Protein AF-A0A3D2RXC9-F1 (afdb_monomer_lite)

Radius of gyration: 33.56 Å; chains: 1; bounding box: 71×86×95 Å

Sequence (511 aa):
MTKADLAIVQILFAAILTVISITIAVLMLQHAKRIRSIKVRLQAHWLWCGVFSISAYLFLSAVAYLYTEHLWFEHVGYANIFWGLLKGRWGLLIKFAAIALVFIGMNSFVGHRVCPIPAEFSRWTRSRTKHFYVFQAFLIFSISIVLAVPMMFFWDDFVRYDNGPEWTGTPETVFQKLLFVANEELAADLDKGGVTESLRREFEKNGVVLSQNVDLRAFGLNRKGIKWVINDGDNKKTYSIAKVNDSLSFYEPKDLSFFLFKFPVYQWVSLWLKVLMWVNLLVTGFLYNFYYRRDPQTMARVEHYLVVHGAILWLMLLAVSLWRSQISIWGMLYRSRVPLGIGHQIRRIVDGLGYIDNKLIDAYHIYMVCVVVAGIAILINLFWRKRVVWYLLIIVWGLSYLLLVQIYPLFVYLVQVRPNPLTAEKPFLTDHIRSTRSAFALDRIEERDQIRGAATLELINRNTEVKENIQLWDRRVLYEVLMDSQFITRFYQFHPYTDVDRYWVDGKYWQ

pLDDT: mean 83.8, std 11.24, range [42.88, 98.5]

Secondary structure (DSSP, 8-state):
--HHHHHHHHHHHHHHHHHHHHHHHHHHHHHHHHHT-HHHHHHHHHHHHHHHHHHHHHHHHHHHHHHHHHHHHHHTT-HHHHHHHHHHHHHHHHHHHHHHHHHHHHHHHHHHHHSPPPTTTHHHHHHHHHHHHHHHHHHHHHHHHHHHGGGGGGHHHHHHHHHPPPP-S----SEEEEEEEEETTHHHHHHTT---HHHHHHHHHTT----S-EEEEE----TT-EEEEEEETTTTEEEEEEEETTEEEEEEEEPHHIIIIIHHHHHHHHHHHHHHHHHHHHHHHHHHHHHHTT-HHHHHHHHHHHHHHHHHHHHHHHHHHHHHHHHHHHGGGT----GGGGGGTS--SS-S--HHHHHHHHHHHHHHHHHHHHHHHHHHHHHH--HHHHHHHHHHHHHHHIIIIIIHHHHHIIIIITTSHHHHHHHHHHHHHHHHHHHTTTTSS--------PPPHHHHHH-HHHHHT---S-HHHHHHHHHHHTSSS----PPSS-----EEETTEEE-

Structure (mmCIF, N/CA/C/O backbone):
data_AF-A0A3D2RXC9-F1
#
_entry.id   AF-A0A3D2RXC9-F1
#
loop_
_atom_site.group_PDB
_atom_site.id
_atom_site.type_symbol
_atom_site.label_atom_id
_atom_site.label_alt_id
_atom_site.label_comp_id
_atom_site.label_asym_id
_atom_site.label_entity_id
_atom_site.label_seq_id
_atom_site.pdbx_PDB_ins_code
_atom_site.Cartn_x
_atom_site.Cartn_y
_atom_site.Cartn_z
_atom_site.occupancy
_atom_site.B_iso_or_equiv
_atom_site.auth_seq_id
_atom_site.auth_comp_id
_atom_site.auth_asym_id
_atom_site.auth_atom_id
_atom_site.pdbx_PDB_model_num
ATOM 1 N N . MET A 1 1 ? -1.635 16.030 7.620 1.00 58.94 1 MET A N 1
ATOM 2 C CA . MET A 1 1 ? -0.292 16.399 7.135 1.00 58.94 1 MET A CA 1
ATOM 3 C C . MET A 1 1 ? 0.169 17.583 7.966 1.00 58.94 1 MET A C 1
ATOM 5 O O . MET A 1 1 ? -0.518 18.596 7.991 1.00 58.94 1 MET A O 1
ATOM 9 N N . THR A 1 2 ? 1.224 17.401 8.750 1.00 80.12 2 THR A N 1
ATOM 10 C CA . THR A 1 2 ? 1.781 18.425 9.648 1.00 80.12 2 THR A CA 1
ATOM 11 C C . THR A 1 2 ? 2.573 19.477 8.859 1.00 80.12 2 THR A C 1
ATOM 13 O O . THR A 1 2 ? 2.915 19.256 7.696 1.00 80.12 2 THR A O 1
ATOM 16 N N . LYS A 1 3 ? 2.901 20.622 9.473 1.00 83.00 3 LYS A N 1
ATOM 17 C CA . LYS A 1 3 ? 3.769 21.637 8.841 1.00 83.00 3 LYS A CA 1
ATOM 18 C C . LYS A 1 3 ? 5.167 21.081 8.516 1.00 83.00 3 LYS A C 1
ATOM 20 O O . LYS A 1 3 ? 5.703 21.377 7.452 1.00 83.00 3 LYS A O 1
ATOM 25 N N . ALA A 1 4 ? 5.702 20.191 9.355 1.00 83.12 4 ALA A N 1
ATOM 26 C CA . ALA A 1 4 ? 6.939 19.459 9.078 1.00 83.12 4 ALA A CA 1
ATOM 27 C C . ALA A 1 4 ? 6.824 18.534 7.855 1.00 83.12 4 ALA A C 1
ATOM 29 O O . ALA A 1 4 ? 7.744 18.473 7.041 1.00 83.12 4 ALA A O 1
ATOM 30 N N . ASP A 1 5 ? 5.685 17.858 7.671 1.00 83.94 5 ASP A N 1
ATOM 31 C CA . ASP A 1 5 ? 5.442 17.055 6.463 1.00 83.94 5 ASP A CA 1
ATOM 32 C C . ASP A 1 5 ? 5.414 17.935 5.209 1.00 83.94 5 ASP A C 1
ATOM 34 O O . ASP A 1 5 ? 5.955 17.550 4.175 1.00 83.94 5 ASP A O 1
ATOM 38 N N . LEU A 1 6 ? 4.822 19.130 5.302 1.00 86.38 6 LEU A N 1
ATOM 39 C CA . LEU A 1 6 ? 4.798 20.095 4.204 1.00 86.38 6 LEU A CA 1
ATOM 40 C C . LEU A 1 6 ? 6.204 20.582 3.842 1.00 86.38 6 LEU A C 1
ATOM 42 O O . LEU A 1 6 ? 6.534 20.612 2.659 1.00 86.38 6 LEU A O 1
ATOM 46 N N . ALA A 1 7 ? 7.046 20.885 4.832 1.00 89.06 7 ALA A N 1
ATOM 47 C CA . ALA A 1 7 ? 8.438 21.263 4.597 1.00 89.06 7 ALA A CA 1
ATOM 48 C C . ALA A 1 7 ? 9.232 20.133 3.913 1.00 89.06 7 ALA A C 1
ATOM 50 O O . ALA A 1 7 ? 9.956 20.371 2.948 1.00 89.06 7 ALA A O 1
ATOM 51 N N . ILE A 1 8 ? 9.043 18.877 4.333 1.00 88.00 8 ILE A N 1
ATOM 52 C CA . ILE A 1 8 ? 9.663 17.719 3.665 1.00 88.00 8 ILE A CA 1
ATOM 53 C C . ILE A 1 8 ? 9.176 17.595 2.213 1.00 88.00 8 ILE A C 1
ATOM 55 O O . ILE A 1 8 ? 9.989 17.395 1.310 1.00 88.00 8 ILE A O 1
ATOM 59 N N . VAL A 1 9 ? 7.870 17.750 1.959 1.00 87.06 9 VAL A N 1
ATOM 60 C CA . VAL A 1 9 ? 7.317 17.743 0.593 1.00 87.06 9 VAL A CA 1
ATOM 61 C C . VAL A 1 9 ? 7.906 18.867 -0.252 1.00 87.06 9 VAL A C 1
ATOM 63 O O . VAL A 1 9 ? 8.264 18.623 -1.401 1.00 87.06 9 VAL A O 1
ATOM 66 N N . GLN A 1 10 ? 8.047 20.073 0.297 1.00 89.44 10 GLN A N 1
ATOM 67 C CA . GLN A 1 10 ? 8.664 21.206 -0.394 1.00 89.44 10 GLN A CA 1
ATOM 68 C C . GLN A 1 10 ? 10.120 20.916 -0.771 1.00 89.44 10 GLN A C 1
ATOM 70 O O . GLN A 1 10 ? 10.503 21.172 -1.911 1.00 89.44 10 GLN A O 1
ATOM 75 N N . ILE A 1 11 ? 10.904 20.313 0.130 1.00 91.06 11 ILE A N 1
ATOM 76 C CA . ILE A 1 11 ? 12.289 19.898 -0.147 1.00 91.06 11 ILE A CA 1
ATOM 77 C C . ILE A 1 11 ? 12.337 18.869 -1.281 1.00 91.06 11 ILE A C 1
ATOM 79 O O . ILE A 1 11 ? 13.113 19.024 -2.225 1.00 91.06 11 ILE A O 1
ATOM 83 N N . LEU A 1 12 ? 11.499 17.831 -1.217 1.00 88.69 12 LEU A N 1
ATOM 84 C CA . LEU A 1 12 ? 11.440 16.795 -2.252 1.00 88.69 12 LEU A CA 1
ATOM 85 C C . LEU A 1 12 ? 11.004 17.371 -3.601 1.00 88.69 12 LEU A C 1
ATOM 87 O O . LEU A 1 12 ? 11.599 17.059 -4.631 1.00 88.69 12 LEU A O 1
ATOM 91 N N . PHE A 1 13 ? 9.985 18.227 -3.600 1.00 88.44 13 PHE A N 1
ATOM 92 C CA . PHE A 1 13 ? 9.480 18.867 -4.804 1.00 88.44 13 PHE A CA 1
ATOM 93 C C . PHE A 1 13 ? 10.528 19.794 -5.425 1.00 88.44 13 PHE A C 1
ATOM 95 O O . PHE A 1 13 ? 10.764 19.704 -6.626 1.00 88.44 13 PHE A O 1
ATOM 102 N N . ALA A 1 14 ? 11.220 20.607 -4.622 1.00 90.88 14 ALA A N 1
ATOM 103 C CA . ALA A 1 14 ? 12.340 21.430 -5.069 1.00 90.88 14 ALA A CA 1
ATOM 104 C C . ALA A 1 14 ? 13.458 20.572 -5.696 1.00 90.88 14 ALA A C 1
ATOM 106 O O . ALA A 1 14 ? 13.913 20.832 -6.813 1.00 90.88 14 ALA A O 1
ATOM 107 N N . ALA A 1 15 ? 13.852 19.478 -5.036 1.00 87.25 15 ALA A N 1
ATOM 108 C CA . ALA A 1 15 ? 14.862 18.565 -5.567 1.00 87.25 15 ALA A CA 1
ATOM 109 C C . ALA A 1 15 ? 14.444 17.962 -6.922 1.00 87.25 15 ALA A C 1
ATOM 111 O O . ALA A 1 15 ? 15.214 18.000 -7.884 1.00 87.25 15 ALA A O 1
ATOM 112 N N . ILE A 1 16 ? 13.207 17.463 -7.033 1.00 85.62 16 ILE A N 1
ATOM 113 C CA . ILE A 1 16 ? 12.661 16.903 -8.280 1.00 85.62 16 ILE A CA 1
ATOM 114 C C . ILE A 1 16 ? 12.605 17.969 -9.379 1.00 85.62 16 ILE A C 1
ATOM 116 O O . ILE A 1 16 ? 13.054 17.724 -10.500 1.00 85.62 16 ILE A O 1
ATOM 120 N N . LEU A 1 17 ? 12.095 19.159 -9.060 1.00 87.38 17 LEU A N 1
ATOM 121 C CA . LEU A 1 17 ? 11.977 20.281 -9.987 1.00 87.38 17 LEU A CA 1
ATOM 122 C C . LEU A 1 17 ? 13.353 20.696 -10.530 1.00 87.38 17 LEU A C 1
ATOM 124 O O . LEU A 1 17 ? 13.509 20.897 -11.734 1.00 87.38 17 LEU A O 1
ATOM 128 N N . THR A 1 18 ? 14.369 20.743 -9.665 1.00 87.19 18 THR A N 1
ATOM 129 C CA . THR A 1 18 ? 15.759 21.034 -10.047 1.00 87.19 18 THR A CA 1
ATOM 130 C C . THR A 1 18 ? 16.314 19.971 -10.990 1.00 87.19 18 THR A C 1
ATOM 132 O O . THR A 1 18 ? 16.868 20.304 -12.038 1.00 87.19 18 THR A O 1
ATOM 135 N N . VAL A 1 19 ? 16.132 18.687 -10.667 1.00 84.12 19 VAL A N 1
ATOM 136 C CA . VAL A 1 19 ? 16.615 17.570 -11.493 1.00 84.12 19 VAL A CA 1
ATOM 137 C C . VAL A 1 19 ? 15.949 17.568 -12.875 1.00 84.12 19 VAL A C 1
ATOM 139 O O . VAL A 1 19 ? 16.632 17.431 -13.895 1.00 84.12 19 VAL A O 1
ATOM 142 N N . ILE A 1 20 ? 14.630 17.773 -12.934 1.00 83.38 20 ILE A N 1
ATOM 143 C CA . ILE A 1 20 ? 13.881 17.874 -14.195 1.00 83.38 20 ILE A CA 1
ATOM 144 C C . ILE A 1 20 ? 14.356 19.088 -14.999 1.00 83.38 20 ILE A C 1
ATOM 146 O O . ILE A 1 20 ? 14.642 18.955 -16.189 1.00 83.38 20 ILE A O 1
ATOM 150 N N . SER A 1 21 ? 14.502 20.247 -14.352 1.00 85.69 21 SER A N 1
ATOM 151 C CA . SER A 1 21 ? 14.974 21.483 -14.982 1.00 85.69 21 SER A CA 1
ATOM 152 C C . SER A 1 21 ? 16.353 21.317 -15.612 1.00 85.69 21 SER A C 1
ATOM 154 O O . SER A 1 21 ? 16.534 21.634 -16.786 1.00 85.69 21 SER A O 1
ATOM 156 N N . ILE A 1 22 ? 17.311 20.742 -14.876 1.00 84.19 22 ILE A N 1
ATOM 157 C CA . ILE A 1 22 ? 18.658 20.453 -15.387 1.00 84.19 22 ILE A CA 1
ATOM 158 C C . ILE A 1 22 ? 18.573 19.524 -16.599 1.00 84.19 22 ILE A C 1
ATOM 160 O O . ILE A 1 22 ? 19.211 19.776 -17.621 1.00 84.19 22 ILE A O 1
ATOM 164 N N . THR A 1 23 ? 17.756 18.474 -16.520 1.00 82.12 23 THR A N 1
ATOM 165 C CA . THR A 1 23 ? 17.608 17.502 -17.610 1.00 82.12 23 THR A CA 1
ATOM 166 C C . THR A 1 23 ? 17.049 18.161 -18.875 1.00 82.12 23 THR A C 1
ATOM 168 O O . THR A 1 23 ? 17.615 18.001 -19.958 1.00 82.12 23 THR A O 1
ATOM 171 N N . ILE A 1 24 ? 15.980 18.953 -18.747 1.00 83.94 24 ILE A N 1
ATOM 172 C CA . ILE A 1 24 ? 15.371 19.692 -19.862 1.00 83.94 24 ILE A CA 1
ATOM 173 C C . ILE A 1 24 ? 16.356 20.716 -20.428 1.00 83.94 24 ILE A C 1
ATOM 175 O O . ILE A 1 24 ? 16.539 20.770 -21.644 1.00 83.94 24 ILE A O 1
ATOM 179 N N . ALA A 1 25 ? 17.038 21.481 -19.575 1.00 84.00 25 ALA A N 1
ATOM 180 C CA . ALA A 1 25 ? 18.020 22.472 -19.996 1.00 84.00 25 ALA A CA 1
ATOM 181 C C . ALA A 1 25 ? 19.163 21.824 -20.790 1.00 84.00 25 ALA A C 1
ATOM 183 O O . ALA A 1 25 ? 19.514 22.304 -21.868 1.00 84.00 25 ALA A O 1
ATOM 184 N N . VAL A 1 26 ? 19.691 20.685 -20.331 1.00 84.75 26 VAL A N 1
ATOM 185 C CA . VAL A 1 26 ? 20.716 19.919 -21.058 1.00 84.75 26 VAL A CA 1
ATOM 186 C C . VAL A 1 26 ? 20.199 19.464 -22.424 1.00 84.75 26 VAL A C 1
ATOM 188 O O . VAL A 1 26 ? 20.896 19.643 -23.427 1.00 84.75 26 VAL A O 1
ATOM 191 N N . LEU A 1 27 ? 18.979 18.925 -22.503 1.00 82.25 27 LEU A N 1
ATOM 192 C CA . LEU A 1 27 ? 18.373 18.501 -23.771 1.00 82.25 27 LEU A CA 1
ATOM 193 C C . LEU A 1 27 ? 18.159 19.682 -24.731 1.00 82.25 27 LEU A C 1
ATOM 195 O O . LEU A 1 27 ? 18.501 19.584 -25.912 1.00 82.25 27 LEU A O 1
ATOM 199 N N . MET A 1 28 ? 17.667 20.819 -24.232 1.00 84.19 28 MET A N 1
ATOM 200 C CA . MET A 1 28 ? 17.497 22.044 -25.017 1.00 84.19 28 MET A CA 1
ATOM 201 C C . MET A 1 28 ? 18.839 22.596 -25.502 1.00 84.19 28 MET A C 1
ATOM 203 O O . MET A 1 28 ? 18.950 22.993 -26.659 1.00 84.19 28 MET A O 1
ATOM 207 N N . LEU A 1 29 ? 19.887 22.567 -24.674 1.00 85.94 29 LEU A N 1
ATOM 208 C CA . LEU A 1 29 ? 21.233 22.999 -25.061 1.00 85.94 29 LEU A CA 1
ATOM 209 C C . LEU A 1 29 ? 21.849 22.078 -26.119 1.00 85.94 29 LEU A C 1
ATOM 211 O O . LEU A 1 29 ? 22.492 22.558 -27.058 1.00 85.94 29 LEU A O 1
ATOM 215 N N . GLN A 1 30 ? 21.632 20.764 -26.012 1.00 83.81 30 GLN A N 1
ATOM 216 C CA . GLN A 1 30 ? 22.032 19.801 -27.041 1.00 83.81 30 GLN A CA 1
ATOM 217 C C . GLN A 1 30 ? 21.275 20.029 -28.354 1.00 83.81 30 GLN A C 1
ATOM 219 O O . GLN A 1 30 ? 21.880 19.979 -29.428 1.00 83.81 30 GLN A O 1
ATOM 224 N N . HIS A 1 31 ? 19.971 20.304 -28.288 1.00 80.88 31 HIS A N 1
ATOM 225 C CA . HIS A 1 31 ? 19.164 20.631 -29.461 1.00 80.88 31 HIS A CA 1
ATOM 226 C C . HIS A 1 31 ? 19.626 21.943 -30.103 1.00 80.88 31 HIS A C 1
ATOM 228 O O . HIS A 1 31 ? 19.906 21.969 -31.298 1.00 80.88 31 HIS A O 1
ATOM 234 N N . ALA A 1 32 ? 19.837 22.991 -29.305 1.00 85.62 32 ALA A N 1
ATOM 235 C CA . ALA A 1 32 ? 20.303 24.297 -29.758 1.00 85.62 32 ALA A CA 1
ATOM 236 C C . ALA A 1 32 ? 21.688 24.243 -30.420 1.00 85.62 32 ALA A C 1
ATOM 238 O O . ALA A 1 32 ? 21.927 24.942 -31.403 1.00 85.62 32 ALA A O 1
ATOM 239 N N . LYS A 1 33 ? 22.595 23.385 -29.924 1.00 86.31 33 LYS A N 1
ATOM 240 C CA . LYS A 1 33 ? 23.873 23.083 -30.596 1.00 86.31 33 LYS A CA 1
ATOM 241 C C . LYS A 1 33 ? 23.656 22.458 -31.978 1.00 86.31 33 LYS A C 1
ATOM 243 O O . LYS A 1 33 ? 24.370 22.819 -32.907 1.00 86.31 33 LYS A O 1
ATOM 248 N N . ARG A 1 34 ? 22.668 21.567 -32.117 1.00 83.88 34 ARG A N 1
ATOM 249 C CA . ARG A 1 34 ? 22.321 20.893 -33.380 1.00 83.88 34 ARG A CA 1
ATOM 250 C C . ARG A 1 34 ? 21.755 21.856 -34.427 1.00 83.88 34 ARG A C 1
ATOM 252 O O . ARG A 1 34 ? 22.189 21.814 -35.568 1.00 83.88 34 ARG A O 1
ATOM 259 N N . ILE A 1 35 ? 20.839 22.740 -34.028 1.00 89.06 35 ILE A N 1
ATOM 260 C CA . ILE A 1 35 ? 20.186 23.714 -34.926 1.00 89.06 35 ILE A CA 1
ATOM 261 C C . ILE A 1 35 ? 20.924 25.063 -35.027 1.00 89.06 35 ILE A C 1
ATOM 263 O O . ILE A 1 35 ? 20.441 25.972 -35.690 1.00 89.06 35 ILE A O 1
ATOM 267 N N . ARG A 1 36 ? 22.064 25.223 -34.333 1.00 86.88 36 ARG A N 1
ATOM 268 C CA . ARG A 1 36 ? 22.853 26.472 -34.231 1.00 86.88 36 ARG A CA 1
ATOM 269 C C . ARG A 1 36 ? 22.026 27.721 -33.865 1.00 86.88 36 ARG A C 1
ATOM 271 O O . ARG A 1 36 ? 22.360 28.831 -34.261 1.00 86.88 36 ARG A O 1
ATOM 278 N N . SER A 1 37 ? 20.966 27.560 -33.070 1.00 89.75 37 SER A N 1
ATOM 279 C CA . SER A 1 37 ? 20.074 28.662 -32.682 1.00 89.75 37 SER A CA 1
ATOM 280 C C . SER A 1 37 ? 20.485 29.282 -31.347 1.00 89.75 37 SER A C 1
ATOM 282 O O . SER A 1 37 ? 20.445 28.625 -30.303 1.00 89.75 37 SER A O 1
ATOM 284 N N . ILE A 1 38 ? 20.832 30.572 -31.363 1.00 88.69 38 ILE A N 1
ATOM 285 C CA . ILE A 1 38 ? 21.142 31.332 -30.143 1.00 88.69 38 ILE A CA 1
ATOM 286 C C . ILE A 1 38 ? 19.895 31.575 -29.281 1.00 88.69 38 ILE A C 1
ATOM 288 O O . ILE A 1 38 ? 19.976 31.521 -28.056 1.00 88.69 38 ILE A O 1
ATOM 292 N N . LYS A 1 39 ? 18.721 31.740 -29.911 1.00 90.38 39 LYS A N 1
ATOM 293 C CA . LYS A 1 39 ? 17.439 31.943 -29.218 1.00 90.38 39 LYS A CA 1
ATOM 294 C C . LYS A 1 39 ? 17.103 30.759 -28.311 1.00 90.38 39 LYS A C 1
ATOM 296 O O . LYS A 1 39 ? 16.780 30.961 -27.147 1.00 90.38 39 LYS A O 1
ATOM 301 N N . VAL A 1 40 ? 17.266 29.527 -28.805 1.00 86.44 40 VAL A N 1
ATOM 302 C CA . VAL A 1 40 ? 16.982 28.310 -28.019 1.00 86.44 40 VAL A CA 1
ATOM 303 C C . VAL A 1 40 ? 17.999 28.116 -26.891 1.00 86.44 40 VAL A C 1
ATOM 305 O O . VAL A 1 40 ? 17.632 27.670 -25.806 1.00 86.44 40 VAL A O 1
ATOM 308 N N . ARG A 1 41 ? 19.269 28.507 -27.092 1.00 87.12 41 ARG A N 1
ATOM 309 C CA . ARG A 1 41 ? 20.257 28.522 -25.999 1.00 87.12 41 ARG A CA 1
ATOM 310 C C . ARG A 1 41 ? 19.852 29.483 -24.888 1.00 87.12 41 ARG A C 1
ATOM 312 O O . ARG A 1 41 ? 19.922 29.098 -23.726 1.00 87.12 41 ARG A O 1
ATOM 319 N N . LEU A 1 42 ? 19.437 30.701 -25.235 1.00 90.19 42 LEU A N 1
ATOM 320 C CA . LEU A 1 42 ? 18.983 31.685 -24.253 1.00 90.19 42 LEU A CA 1
ATOM 321 C C . LEU A 1 42 ? 17.726 31.189 -23.531 1.00 90.19 42 LEU A C 1
ATOM 323 O O . LEU A 1 42 ? 17.717 31.173 -22.306 1.00 90.19 42 LEU A O 1
ATOM 327 N N . GLN A 1 43 ? 16.721 30.685 -24.256 1.00 89.12 43 GLN A N 1
ATOM 328 C CA . GLN A 1 43 ? 15.512 30.095 -23.661 1.00 89.12 43 GLN A CA 1
ATOM 329 C C . GLN A 1 43 ? 15.832 28.983 -22.653 1.00 89.12 43 GLN A C 1
ATOM 331 O O . GLN A 1 43 ? 15.230 28.947 -21.585 1.00 89.12 43 GLN A O 1
ATOM 336 N N . ALA A 1 44 ? 16.804 28.113 -22.953 1.00 88.00 44 ALA A N 1
ATOM 337 C CA . ALA A 1 44 ? 17.227 27.058 -22.035 1.00 88.00 44 ALA A CA 1
ATOM 338 C C . ALA A 1 44 ? 17.818 27.613 -20.726 1.00 88.00 44 ALA A C 1
ATOM 340 O O . ALA A 1 44 ? 17.492 27.108 -19.655 1.00 88.00 44 ALA A O 1
ATOM 341 N N . HIS A 1 45 ? 18.650 28.660 -20.797 1.00 89.06 45 HIS A N 1
ATOM 342 C CA . HIS A 1 45 ? 19.224 29.293 -19.604 1.00 89.06 45 HIS A CA 1
ATOM 343 C C . HIS A 1 45 ? 18.162 30.042 -18.795 1.00 89.06 45 HIS A C 1
ATOM 345 O O . HIS A 1 45 ? 18.133 29.903 -17.580 1.00 89.06 45 HIS A O 1
ATOM 351 N N . TRP A 1 46 ? 17.260 30.784 -19.446 1.00 90.44 46 TRP A N 1
ATOM 352 C CA . TRP A 1 46 ? 16.166 31.486 -18.764 1.00 90.44 46 TRP A CA 1
ATOM 353 C C . TRP A 1 46 ? 15.213 30.522 -18.056 1.00 90.44 46 TRP A C 1
ATOM 355 O O . TRP A 1 46 ? 14.869 30.748 -16.898 1.00 90.44 46 TRP A O 1
ATOM 365 N N . LEU A 1 47 ? 14.831 29.425 -18.719 1.00 87.88 47 LEU A N 1
ATOM 366 C CA . LEU A 1 47 ? 14.008 28.379 -18.114 1.00 87.88 47 LEU A CA 1
ATOM 367 C C . LEU A 1 47 ? 14.727 27.740 -16.922 1.00 87.88 47 LEU A C 1
ATOM 369 O O . LEU A 1 47 ? 14.130 27.595 -15.859 1.00 87.88 47 LEU A O 1
ATOM 373 N N . TRP A 1 48 ? 16.014 27.416 -17.072 1.00 88.00 48 TRP A N 1
ATOM 374 C CA . TRP A 1 48 ? 16.804 26.845 -15.985 1.00 88.00 48 TRP A CA 1
ATOM 375 C C . TRP A 1 48 ? 16.924 27.799 -14.793 1.00 88.00 48 TRP A C 1
ATOM 377 O O . TRP A 1 48 ? 16.598 27.398 -13.680 1.00 88.00 48 TRP A O 1
ATOM 387 N N . CYS A 1 49 ? 17.302 29.061 -15.019 1.00 90.25 49 CYS A N 1
ATOM 388 C CA . CYS A 1 49 ? 17.406 30.077 -13.971 1.00 90.25 49 CYS A CA 1
ATOM 389 C C . CYS A 1 49 ? 16.062 30.315 -13.274 1.00 90.25 49 CYS A C 1
ATOM 391 O O . CYS A 1 49 ? 16.014 30.345 -12.049 1.00 90.25 49 CYS A O 1
ATOM 393 N N . GLY A 1 50 ? 14.961 30.441 -14.024 1.00 91.25 50 GLY A N 1
ATOM 394 C CA . GLY A 1 50 ? 13.633 30.659 -13.447 1.00 91.25 50 GLY A CA 1
ATOM 395 C C . GLY A 1 50 ? 13.183 29.495 -12.564 1.00 91.25 50 GLY A C 1
ATOM 396 O O . GLY A 1 50 ? 12.785 29.693 -11.416 1.00 91.25 50 GLY A O 1
ATOM 397 N N . VAL A 1 51 ? 13.307 28.264 -13.066 1.00 90.69 51 VAL A N 1
ATOM 398 C CA . VAL A 1 51 ? 12.930 27.063 -12.310 1.00 90.69 51 VAL A CA 1
ATOM 399 C C . VAL A 1 51 ? 13.867 26.831 -11.120 1.00 90.69 51 VAL A C 1
ATOM 401 O O . VAL A 1 51 ? 13.408 26.425 -10.053 1.00 90.69 51 VAL A O 1
ATOM 404 N N . PHE A 1 52 ? 15.159 27.130 -11.266 1.00 90.75 52 PHE A N 1
ATOM 405 C CA . PHE A 1 52 ? 16.122 27.069 -10.170 1.00 90.75 52 PHE A CA 1
ATOM 406 C C . PHE A 1 52 ? 15.776 28.065 -9.061 1.00 90.75 52 PHE A C 1
ATOM 408 O O . PHE A 1 52 ? 15.751 27.670 -7.902 1.00 90.75 52 PHE A O 1
ATOM 415 N N . SER A 1 53 ? 15.428 29.311 -9.394 1.00 91.25 53 SER A N 1
ATOM 416 C CA . SER A 1 53 ? 15.013 30.313 -8.403 1.00 91.25 53 SER A CA 1
ATOM 417 C C . SER A 1 53 ? 13.761 29.884 -7.635 1.00 91.25 53 SER A C 1
ATOM 419 O O . SER A 1 53 ? 13.731 29.983 -6.410 1.00 91.25 53 SER A O 1
ATOM 421 N N . ILE A 1 54 ? 12.752 29.341 -8.329 1.00 93.00 54 ILE A N 1
ATOM 422 C CA . ILE A 1 54 ? 11.544 28.793 -7.687 1.00 93.00 54 ILE A CA 1
ATOM 423 C C . ILE A 1 54 ? 11.916 27.634 -6.758 1.00 93.00 54 ILE A C 1
ATOM 425 O O . ILE A 1 54 ? 11.482 27.585 -5.609 1.00 93.00 54 ILE A O 1
ATOM 429 N N . SER A 1 55 ? 12.752 26.713 -7.237 1.00 92.00 55 SER A N 1
ATOM 430 C CA . SER A 1 55 ? 13.211 25.580 -6.441 1.00 92.00 55 SER A CA 1
ATOM 431 C C . SER A 1 55 ? 13.999 26.016 -5.204 1.00 92.00 55 SER A C 1
ATOM 433 O O . SER A 1 55 ? 13.782 25.488 -4.116 1.00 92.00 55 SER A O 1
ATOM 435 N N . ALA A 1 56 ? 14.900 26.986 -5.353 1.00 92.81 56 ALA A N 1
ATOM 436 C CA . ALA A 1 56 ? 15.704 27.522 -4.265 1.00 92.81 56 ALA A CA 1
ATOM 437 C C . ALA A 1 56 ? 14.819 28.192 -3.209 1.00 92.81 56 ALA A C 1
ATOM 439 O O . ALA A 1 56 ? 15.009 27.948 -2.023 1.00 92.81 56 ALA A O 1
ATOM 440 N N . TYR A 1 57 ? 13.807 28.961 -3.624 1.00 94.44 57 TYR A N 1
ATOM 441 C CA . TYR A 1 57 ? 12.836 29.563 -2.710 1.00 94.44 57 TYR A CA 1
ATOM 442 C C . TYR A 1 57 ? 12.063 28.507 -1.903 1.00 94.44 57 TYR A C 1
ATOM 444 O O . TYR A 1 57 ? 11.963 28.602 -0.676 1.00 94.44 57 TYR A O 1
ATOM 452 N N . LEU A 1 58 ? 11.563 27.462 -2.569 1.00 93.25 58 LEU A N 1
ATOM 453 C CA . LEU A 1 58 ? 10.846 26.362 -1.911 1.00 93.25 58 LEU A CA 1
ATOM 454 C C . LEU A 1 58 ? 11.746 25.573 -0.951 1.00 93.25 58 LEU A C 1
ATOM 456 O O . LEU A 1 58 ? 11.316 25.201 0.136 1.00 93.25 58 LEU A O 1
ATOM 460 N N . PHE A 1 59 ? 13.004 25.343 -1.326 1.00 93.75 59 PHE A N 1
ATOM 461 C CA . PHE A 1 59 ? 13.964 24.648 -0.476 1.00 93.75 59 PHE A CA 1
ATOM 462 C C . PHE A 1 59 ? 14.361 25.484 0.747 1.00 93.75 59 PHE A C 1
ATOM 464 O O . PHE A 1 59 ? 14.301 24.994 1.871 1.00 93.75 59 PHE A O 1
ATOM 471 N N . LEU A 1 60 ? 14.733 26.752 0.545 1.00 94.38 60 LEU A N 1
ATOM 472 C CA . LEU A 1 60 ? 15.177 27.643 1.620 1.00 94.38 60 LEU A CA 1
ATOM 473 C C . LEU A 1 60 ? 14.067 27.898 2.642 1.00 94.38 60 LEU A C 1
ATOM 475 O O . LEU A 1 60 ? 14.334 27.864 3.839 1.00 94.38 60 LEU A O 1
ATOM 479 N N . SER A 1 61 ? 12.827 28.098 2.188 1.00 93.56 61 SER A N 1
ATOM 480 C CA . SER A 1 61 ? 11.677 28.269 3.087 1.00 93.56 61 SER A CA 1
ATOM 481 C C . SER A 1 61 ? 11.429 27.031 3.954 1.00 93.56 61 SER A C 1
ATOM 483 O O . SER A 1 61 ? 11.241 27.153 5.165 1.00 93.56 61 SER A O 1
ATOM 485 N N . ALA A 1 62 ? 11.512 25.836 3.369 1.00 93.81 62 ALA A N 1
ATOM 486 C CA . ALA A 1 62 ? 11.364 24.586 4.103 1.00 93.81 62 ALA A CA 1
ATOM 487 C C . ALA A 1 62 ? 12.509 24.335 5.098 1.00 93.81 62 ALA A C 1
ATOM 489 O O . ALA A 1 62 ? 12.264 23.910 6.228 1.00 93.81 62 ALA A O 1
ATOM 490 N N . VAL A 1 63 ? 13.756 24.617 4.706 1.00 93.62 63 VAL A N 1
ATOM 491 C CA . VAL A 1 63 ? 14.927 24.479 5.586 1.00 93.62 63 VAL A CA 1
ATOM 492 C C . VAL A 1 63 ? 14.865 25.474 6.739 1.00 93.62 63 VAL A C 1
ATOM 494 O O . VAL A 1 63 ? 15.114 25.082 7.875 1.00 93.62 63 VAL A O 1
ATOM 497 N N . ALA A 1 64 ? 14.482 26.726 6.478 1.00 94.75 64 ALA A N 1
ATOM 498 C CA . ALA A 1 64 ? 14.290 27.726 7.523 1.00 94.75 64 ALA A CA 1
ATOM 499 C C . ALA A 1 64 ? 13.246 27.259 8.547 1.00 94.75 64 ALA A C 1
ATOM 501 O O . ALA A 1 64 ? 13.508 27.310 9.745 1.00 94.75 64 ALA A O 1
ATOM 502 N N . TYR A 1 65 ? 12.114 26.714 8.085 1.00 94.38 65 TYR A N 1
ATOM 503 C CA . TYR A 1 65 ? 11.099 26.142 8.970 1.00 94.38 65 TYR A CA 1
ATOM 504 C C . TYR A 1 65 ? 11.650 24.982 9.821 1.00 94.38 65 TYR A C 1
ATOM 506 O O . TYR A 1 65 ? 11.523 24.997 11.045 1.00 94.38 65 TYR A O 1
ATOM 514 N N . LEU A 1 66 ? 12.316 23.998 9.207 1.00 93.88 66 LEU A N 1
ATOM 515 C CA . LEU A 1 66 ? 12.891 22.866 9.948 1.00 93.88 66 LEU A CA 1
ATOM 516 C C . LEU A 1 66 ? 13.976 23.302 10.940 1.00 93.88 66 LEU A C 1
ATOM 518 O O . LEU A 1 66 ? 14.103 22.704 12.004 1.00 93.88 66 LEU A O 1
ATOM 522 N N . TYR A 1 67 ? 14.734 24.348 10.614 1.00 94.69 67 TYR A N 1
ATOM 523 C CA . TYR A 1 67 ? 15.719 24.929 11.517 1.00 94.69 67 TYR A CA 1
ATOM 524 C C . TYR A 1 67 ? 15.056 25.622 12.714 1.00 94.69 67 TYR A C 1
ATOM 526 O O . TYR A 1 67 ? 15.480 25.418 13.849 1.00 94.69 67 TYR A O 1
ATOM 534 N N . THR A 1 68 ? 13.971 26.374 12.495 1.00 95.12 68 THR A N 1
ATOM 535 C CA . THR A 1 68 ? 13.209 26.976 13.602 1.00 95.12 68 THR A CA 1
ATOM 536 C C . THR A 1 68 ? 12.587 25.925 14.521 1.00 95.12 68 THR A C 1
ATOM 538 O O . THR A 1 68 ? 12.634 26.079 15.738 1.00 95.12 68 THR A O 1
ATOM 541 N N . GLU A 1 69 ? 12.076 24.823 13.962 1.00 94.31 69 GLU A N 1
ATOM 542 C CA . GLU A 1 69 ? 11.584 23.689 14.753 1.00 94.31 69 GLU A CA 1
ATOM 543 C C . GLU A 1 69 ? 12.723 23.037 15.544 1.00 94.31 69 GLU A C 1
ATOM 545 O O . GLU A 1 69 ? 12.571 22.771 16.733 1.00 94.31 69 GLU A O 1
ATOM 550 N N . HIS A 1 70 ? 13.890 22.834 14.926 1.00 94.81 70 HIS A N 1
ATOM 551 C CA . HIS A 1 70 ? 15.051 22.281 15.618 1.00 94.81 70 HIS A CA 1
ATOM 552 C C . HIS A 1 70 ? 15.444 23.110 16.850 1.00 94.81 70 HIS A C 1
ATOM 554 O O . HIS A 1 70 ? 15.607 22.519 17.918 1.00 94.81 70 HIS A O 1
ATOM 560 N N . LEU A 1 71 ? 15.541 24.439 16.720 1.00 96.00 71 LEU A N 1
ATOM 561 C CA . LEU A 1 71 ? 15.866 25.342 17.833 1.00 96.00 71 LEU A CA 1
ATOM 562 C C . LEU A 1 71 ? 14.833 25.254 18.964 1.00 96.00 71 LEU A C 1
ATOM 564 O O . LEU A 1 71 ? 15.193 25.250 20.140 1.00 96.00 71 LEU A O 1
ATOM 568 N N . TRP A 1 72 ? 13.547 25.143 18.620 1.00 95.31 72 TRP A N 1
ATOM 569 C CA . TRP A 1 72 ? 12.492 24.958 19.615 1.00 95.31 72 TRP A CA 1
ATOM 570 C C . TRP A 1 72 ? 12.642 23.620 20.355 1.00 95.31 72 TRP A C 1
ATOM 572 O O . TRP A 1 72 ? 12.632 23.590 21.584 1.00 95.31 72 TRP A O 1
ATOM 582 N N . PHE A 1 73 ? 12.856 22.516 19.631 1.00 95.50 73 PHE A N 1
ATOM 583 C CA . PHE A 1 73 ? 13.070 21.196 20.237 1.00 95.50 73 PHE A CA 1
ATOM 584 C C . PHE A 1 73 ? 14.347 21.140 21.084 1.00 95.50 73 PHE A C 1
ATOM 586 O O . PHE A 1 73 ? 14.372 20.452 22.102 1.00 95.50 73 PHE A O 1
ATOM 593 N N . GLU A 1 74 ? 15.402 21.847 20.682 1.00 96.75 74 GLU A N 1
ATOM 594 C CA . GLU A 1 74 ? 16.634 21.988 21.459 1.00 96.75 74 GLU A CA 1
ATOM 595 C C . GLU A 1 74 ? 16.388 22.715 22.781 1.00 96.75 74 GLU A C 1
ATOM 597 O O . GLU A 1 74 ? 16.824 22.229 23.823 1.00 96.75 74 GLU A O 1
ATOM 602 N N . HIS A 1 75 ? 15.604 23.795 22.766 1.00 96.88 75 HIS A N 1
ATOM 603 C CA . HIS A 1 75 ? 15.269 24.551 23.972 1.00 96.88 75 HIS A CA 1
ATOM 604 C C . HIS A 1 75 ? 14.526 23.711 25.028 1.00 96.88 75 HIS A C 1
ATOM 606 O O . HIS A 1 75 ? 14.720 23.911 26.223 1.00 96.88 75 HIS A O 1
ATOM 612 N N . VAL A 1 76 ? 13.714 22.738 24.598 1.00 96.38 76 VAL A N 1
ATOM 613 C CA . VAL A 1 76 ? 12.981 21.818 25.493 1.00 96.38 76 VAL A CA 1
ATOM 614 C C . VAL A 1 76 ? 13.784 20.531 25.793 1.00 96.38 76 VAL A C 1
ATOM 616 O O . VAL A 1 76 ? 13.304 19.641 26.487 1.00 96.38 76 VAL A O 1
ATOM 619 N N . GLY A 1 77 ? 15.016 20.392 25.285 1.00 95.56 77 GLY A N 1
ATOM 620 C CA . GLY A 1 77 ? 15.862 19.208 25.509 1.00 95.56 77 GLY A CA 1
ATOM 621 C C . GLY A 1 77 ? 15.486 17.973 24.674 1.00 95.56 77 GLY A C 1
ATOM 622 O O . GLY A 1 77 ? 15.983 16.876 24.919 1.00 95.56 77 GLY A O 1
ATOM 623 N N . TYR A 1 78 ? 14.643 18.133 23.650 1.00 96.00 78 TYR A N 1
ATOM 624 C CA . TYR A 1 78 ? 14.147 17.061 22.779 1.00 96.00 78 TYR A CA 1
ATOM 625 C C . TYR A 1 78 ? 14.754 17.072 21.363 1.00 96.00 78 TYR A C 1
ATOM 627 O O . TYR A 1 78 ? 14.241 16.400 20.463 1.00 96.00 78 TYR A O 1
ATOM 635 N N . ALA A 1 79 ? 15.877 17.768 21.142 1.00 94.12 79 ALA A N 1
ATOM 636 C CA . ALA A 1 79 ? 16.566 17.809 19.843 1.00 94.12 79 ALA A CA 1
ATOM 637 C C . ALA A 1 79 ? 16.876 16.410 19.277 1.00 94.12 79 ALA A C 1
ATOM 639 O O . ALA A 1 79 ? 16.702 16.163 18.082 1.00 94.12 79 ALA A O 1
ATOM 640 N N . ASN A 1 80 ? 17.273 15.465 20.135 1.00 93.81 80 ASN A N 1
ATOM 641 C CA . ASN A 1 80 ? 17.539 14.083 19.728 1.00 93.81 80 ASN A CA 1
ATOM 642 C C . ASN A 1 80 ? 16.287 13.380 19.185 1.00 93.81 80 ASN A C 1
ATOM 644 O O . ASN A 1 80 ? 16.387 12.627 18.215 1.00 93.81 80 ASN A O 1
ATOM 648 N N . ILE A 1 81 ? 15.109 13.651 19.760 1.00 91.62 81 ILE A N 1
ATOM 649 C CA . ILE A 1 81 ? 13.839 13.099 19.276 1.00 91.62 81 ILE A CA 1
ATOM 650 C C . ILE A 1 81 ? 13.512 13.697 17.908 1.00 91.62 81 ILE A C 1
ATOM 652 O O . ILE A 1 81 ? 13.250 12.943 16.975 1.00 91.62 81 ILE A O 1
ATOM 656 N N . PHE A 1 82 ? 13.608 15.021 17.749 1.00 92.00 82 PHE A N 1
ATOM 657 C CA . PHE A 1 82 ? 13.366 15.695 16.467 1.00 92.00 82 PHE A CA 1
ATOM 658 C C . PHE A 1 82 ? 14.209 15.101 15.328 1.00 92.00 82 PHE A C 1
ATOM 660 O O . PHE A 1 82 ? 13.677 14.679 14.295 1.00 92.00 82 PHE A O 1
ATOM 667 N N . TRP A 1 83 ? 15.524 14.987 15.535 1.00 91.56 83 TRP A N 1
ATOM 668 C CA . TRP A 1 83 ? 16.418 14.397 14.541 1.00 91.56 83 TRP A CA 1
ATOM 669 C C . TRP A 1 83 ? 16.197 12.893 14.365 1.00 91.56 83 TRP A C 1
ATOM 671 O O . TRP A 1 83 ? 16.357 12.393 13.252 1.00 91.56 83 TRP A O 1
ATOM 681 N N . GLY A 1 84 ? 15.805 12.167 15.415 1.00 90.06 84 GLY A N 1
ATOM 682 C CA . GLY A 1 84 ? 15.417 10.758 15.332 1.00 90.06 84 GLY A CA 1
ATOM 683 C C . GLY A 1 84 ? 14.205 10.543 14.423 1.00 90.06 84 GLY A C 1
ATOM 684 O O . GLY A 1 84 ? 14.252 9.711 13.515 1.00 90.06 84 GLY A O 1
ATOM 685 N N . LEU A 1 85 ? 13.162 11.360 14.591 1.00 89.31 85 LEU A N 1
ATOM 686 C CA . LEU A 1 85 ? 11.965 11.348 13.750 1.00 89.31 85 LEU A CA 1
ATOM 687 C C . LEU A 1 85 ? 12.303 11.648 12.286 1.00 89.31 85 LEU A C 1
ATOM 689 O O . LEU A 1 85 ? 11.882 10.923 11.381 1.00 89.31 85 LEU A O 1
ATOM 693 N N . LEU A 1 86 ? 13.106 12.688 12.041 1.00 90.62 86 LEU A N 1
ATOM 694 C CA . LEU A 1 86 ? 13.496 13.074 10.688 1.00 90.62 86 LEU A CA 1
ATOM 695 C C . LEU A 1 86 ? 14.367 11.995 10.021 1.00 90.62 86 LEU A C 1
ATOM 697 O O . LEU A 1 86 ? 14.120 11.635 8.868 1.00 90.62 86 LEU A O 1
ATOM 701 N N . LYS A 1 87 ? 15.330 11.415 10.753 1.00 91.19 87 LYS A N 1
ATOM 702 C CA . LYS A 1 87 ? 16.150 10.285 10.283 1.00 91.19 87 LYS A CA 1
ATOM 703 C C . LYS A 1 87 ? 15.298 9.066 9.944 1.00 91.19 87 LYS A C 1
ATOM 705 O O . LYS A 1 87 ? 15.540 8.459 8.907 1.00 91.19 87 LYS A O 1
ATOM 710 N N . GLY A 1 88 ? 14.292 8.731 10.755 1.00 90.62 88 GLY A N 1
ATOM 711 C CA . GLY A 1 88 ? 13.371 7.624 10.473 1.00 90.62 88 GLY A CA 1
ATOM 712 C C . GLY A 1 88 ? 12.632 7.805 9.144 1.00 90.62 88 GLY A C 1
ATOM 713 O O . GLY A 1 88 ? 12.614 6.900 8.308 1.00 90.62 88 GLY A O 1
ATOM 714 N N . ARG A 1 89 ? 12.110 9.012 8.891 1.00 92.38 89 ARG A N 1
ATOM 715 C CA . ARG A 1 89 ? 11.424 9.357 7.632 1.00 92.38 89 ARG A CA 1
ATOM 716 C C . ARG A 1 89 ? 12.342 9.223 6.416 1.00 92.38 89 ARG A C 1
ATOM 718 O O . ARG A 1 89 ? 11.992 8.541 5.454 1.00 92.38 89 ARG A O 1
ATOM 725 N N . TRP A 1 90 ? 13.527 9.835 6.454 1.00 92.81 90 TRP A N 1
ATOM 726 C CA . TRP A 1 90 ? 14.505 9.727 5.361 1.00 92.81 90 TRP A CA 1
ATOM 727 C C . TRP A 1 90 ? 15.057 8.304 5.206 1.00 92.81 90 TRP A C 1
ATOM 729 O O . TRP A 1 90 ? 15.285 7.853 4.085 1.00 92.81 90 TRP A O 1
ATOM 739 N N . GLY A 1 91 ? 15.204 7.564 6.305 1.00 94.62 91 GLY A N 1
ATOM 740 C CA . GLY A 1 91 ? 15.592 6.156 6.300 1.00 94.62 91 GLY A CA 1
ATOM 741 C C . GLY A 1 91 ? 14.591 5.283 5.543 1.00 94.62 91 GLY A C 1
ATOM 742 O O . GLY A 1 91 ? 14.998 4.456 4.725 1.00 94.62 91 GLY A O 1
ATOM 743 N N . LEU A 1 92 ? 13.287 5.512 5.732 1.00 95.06 92 LEU A N 1
ATOM 744 C CA . LEU A 1 92 ? 12.242 4.828 4.965 1.00 95.06 92 LEU A CA 1
ATOM 745 C C . LEU A 1 92 ? 12.299 5.179 3.475 1.00 95.06 92 LEU A C 1
ATOM 747 O O . LEU A 1 92 ? 12.227 4.267 2.649 1.00 95.06 92 LEU A O 1
ATOM 751 N N . LEU A 1 93 ? 12.503 6.455 3.116 1.00 94.88 93 LEU A N 1
ATOM 752 C CA . LEU A 1 93 ? 12.690 6.849 1.713 1.00 94.88 93 LEU A CA 1
ATOM 753 C C . LEU A 1 93 ? 13.829 6.059 1.070 1.00 94.88 93 LEU A C 1
ATOM 755 O O . LEU A 1 93 ? 13.638 5.437 0.029 1.00 94.88 93 LEU A O 1
ATOM 759 N N . ILE A 1 94 ? 15.005 6.068 1.700 1.00 96.19 94 ILE A N 1
ATOM 760 C CA . ILE A 1 94 ? 16.208 5.423 1.169 1.00 96.19 94 ILE A CA 1
ATOM 761 C C . ILE A 1 94 ? 15.994 3.913 1.056 1.00 96.19 94 ILE A C 1
ATOM 763 O O . ILE A 1 94 ? 16.281 3.335 0.009 1.00 96.19 94 ILE A O 1
ATOM 767 N N . LYS A 1 95 ? 15.438 3.276 2.094 1.00 97.25 95 LYS A N 1
ATOM 768 C CA . LYS A 1 95 ? 15.166 1.833 2.115 1.00 97.25 95 LYS A CA 1
ATOM 769 C C . LYS A 1 95 ? 14.248 1.418 0.966 1.00 97.25 95 LYS A C 1
ATOM 771 O O . LYS A 1 95 ? 14.601 0.533 0.189 1.00 97.25 95 LYS A O 1
ATOM 776 N N . PHE A 1 96 ? 13.085 2.052 0.831 1.00 97.88 96 PHE A N 1
ATOM 777 C CA . PHE A 1 96 ? 12.123 1.682 -0.208 1.00 97.88 96 PHE A CA 1
ATOM 778 C C . PHE A 1 96 ? 12.587 2.097 -1.609 1.00 97.88 96 PHE A C 1
ATOM 780 O O . PHE A 1 96 ? 12.372 1.343 -2.559 1.00 97.88 96 PHE A O 1
ATOM 787 N N . ALA A 1 97 ? 13.296 3.223 -1.751 1.00 97.56 97 ALA A N 1
ATOM 788 C CA . ALA A 1 97 ? 13.890 3.621 -3.026 1.00 97.56 97 ALA A CA 1
ATOM 789 C C . ALA A 1 97 ? 14.961 2.621 -3.472 1.00 97.56 97 ALA A C 1
ATOM 791 O O . ALA A 1 97 ? 14.976 2.234 -4.637 1.00 97.56 97 ALA A O 1
ATOM 792 N N . ALA A 1 98 ? 15.810 2.146 -2.556 1.00 98.50 98 ALA A N 1
ATOM 793 C CA . ALA A 1 98 ? 16.811 1.125 -2.849 1.00 98.50 98 ALA A CA 1
ATOM 794 C C . ALA A 1 98 ? 16.163 -0.202 -3.273 1.00 98.50 98 ALA A C 1
ATOM 796 O O . ALA A 1 98 ? 16.568 -0.778 -4.281 1.00 98.50 98 ALA A O 1
ATOM 797 N N . ILE A 1 99 ? 15.120 -0.659 -2.567 1.00 98.44 99 ILE A N 1
ATOM 798 C CA . ILE A 1 99 ? 14.388 -1.883 -2.935 1.00 98.44 99 ILE A CA 1
ATOM 799 C C . ILE A 1 99 ? 13.774 -1.744 -4.336 1.00 98.44 99 ILE A C 1
ATOM 801 O O . ILE A 1 99 ? 13.947 -2.636 -5.166 1.00 98.44 99 ILE A O 1
ATOM 805 N N . ALA A 1 100 ? 13.096 -0.628 -4.630 1.00 98.38 100 ALA A N 1
ATOM 806 C CA . ALA A 1 100 ? 12.522 -0.381 -5.955 1.00 98.38 100 ALA A CA 1
ATOM 807 C C . ALA A 1 100 ? 13.599 -0.314 -7.048 1.00 98.38 100 ALA A C 1
ATOM 809 O O . ALA A 1 100 ? 13.443 -0.938 -8.099 1.00 98.38 100 ALA A O 1
ATOM 810 N N . LEU A 1 101 ? 14.705 0.386 -6.781 1.00 98.38 101 LEU A N 1
ATOM 811 C CA . LEU A 1 101 ? 15.813 0.558 -7.716 1.00 98.38 101 LEU A CA 1
ATOM 812 C C . LEU A 1 101 ? 16.448 -0.782 -8.074 1.00 98.38 101 LEU A C 1
ATOM 814 O O . LEU A 1 101 ? 16.636 -1.081 -9.253 1.00 98.38 101 LEU A O 1
ATOM 818 N N . VAL A 1 102 ? 16.741 -1.604 -7.065 1.00 98.44 102 VAL A N 1
ATOM 819 C CA . VAL A 1 102 ? 17.307 -2.942 -7.255 1.00 98.44 102 VAL A CA 1
ATOM 820 C C . VAL A 1 102 ? 16.319 -3.832 -7.999 1.00 98.44 102 VAL A C 1
ATOM 822 O O . VAL A 1 102 ? 16.707 -4.489 -8.961 1.00 98.44 102 VAL A O 1
ATOM 825 N N . PHE A 1 103 ? 15.042 -3.829 -7.615 1.00 98.31 103 PHE A N 1
ATOM 826 C CA . PHE A 1 103 ? 14.036 -4.682 -8.242 1.00 98.31 103 PHE A CA 1
ATOM 827 C C . PHE A 1 103 ? 13.808 -4.331 -9.722 1.00 98.31 103 PHE A C 1
ATOM 829 O O . PHE A 1 103 ? 13.922 -5.195 -10.593 1.00 98.31 103 PHE A O 1
ATOM 836 N N . ILE A 1 104 ? 13.533 -3.062 -10.038 1.00 98.19 104 ILE A N 1
ATOM 837 C CA . ILE A 1 104 ? 13.303 -2.614 -11.422 1.00 98.19 104 ILE A CA 1
ATOM 838 C C . ILE A 1 104 ? 14.597 -2.719 -12.242 1.00 98.19 104 ILE A C 1
ATOM 840 O O . ILE A 1 104 ? 14.573 -3.126 -13.409 1.00 98.19 104 ILE A O 1
ATOM 844 N N . GLY A 1 105 ? 15.737 -2.382 -11.632 1.00 97.38 105 GLY A N 1
ATOM 845 C CA . GLY A 1 105 ? 17.059 -2.488 -12.241 1.00 97.38 105 GLY A CA 1
ATOM 846 C C . GLY A 1 105 ? 17.408 -3.925 -12.617 1.00 97.38 105 GLY A C 1
ATOM 847 O O . GLY A 1 105 ? 17.820 -4.165 -13.750 1.00 97.38 105 GLY A O 1
ATOM 848 N N . MET A 1 106 ? 17.164 -4.889 -11.725 1.00 97.06 106 MET A N 1
ATOM 849 C CA . MET A 1 106 ? 17.405 -6.312 -11.978 1.00 97.06 106 MET A CA 1
ATOM 850 C C . MET A 1 106 ? 16.534 -6.837 -13.125 1.00 97.06 106 MET A C 1
ATOM 852 O O . MET A 1 106 ? 17.047 -7.466 -14.047 1.00 97.06 106 MET A O 1
ATOM 856 N N . ASN A 1 107 ? 15.236 -6.522 -13.139 1.00 96.75 107 ASN A N 1
ATOM 857 C CA . ASN A 1 107 ? 14.348 -6.941 -14.230 1.00 96.75 107 ASN A CA 1
ATOM 858 C C . ASN A 1 107 ? 14.734 -6.293 -15.573 1.00 96.75 107 ASN A C 1
ATOM 860 O O . ASN A 1 107 ? 14.730 -6.943 -16.621 1.00 96.75 107 ASN A O 1
ATOM 864 N N . SER A 1 108 ? 15.147 -5.023 -15.554 1.00 94.75 108 SER A N 1
ATOM 865 C CA . SER A 1 108 ? 15.663 -4.339 -16.748 1.00 94.75 108 SER A CA 1
ATOM 866 C C . SER A 1 108 ? 16.981 -4.953 -17.234 1.00 94.75 108 SER A C 1
ATOM 868 O O . SER A 1 108 ? 17.194 -5.110 -18.438 1.00 94.75 108 SER A O 1
ATOM 870 N N . PHE A 1 109 ? 17.849 -5.355 -16.305 1.00 94.31 109 PHE A N 1
ATOM 871 C CA . PHE A 1 109 ? 19.104 -6.036 -16.594 1.00 94.31 109 PHE A CA 1
ATOM 872 C C . PHE A 1 109 ? 18.881 -7.417 -17.220 1.00 94.31 109 PHE A C 1
ATOM 874 O O . PHE A 1 109 ? 19.518 -7.731 -18.227 1.00 94.31 109 PHE A O 1
ATOM 881 N N . VAL A 1 110 ? 17.936 -8.209 -16.701 1.00 93.88 110 VAL A N 1
ATOM 882 C CA . VAL A 1 110 ? 17.515 -9.478 -17.319 1.00 93.88 110 VAL A CA 1
ATOM 883 C C . VAL A 1 110 ? 17.048 -9.235 -18.755 1.00 93.88 110 VAL A C 1
ATOM 885 O O . VAL A 1 110 ? 17.537 -9.888 -19.677 1.00 93.88 110 VAL A O 1
ATOM 888 N N . GLY A 1 111 ? 16.190 -8.232 -18.978 1.00 90.44 111 GLY A N 1
ATOM 889 C CA . GLY A 1 111 ? 15.750 -7.855 -20.325 1.00 90.44 111 GLY A CA 1
ATOM 890 C C . GLY A 1 111 ? 16.913 -7.518 -21.268 1.00 90.44 111 GLY A C 1
ATOM 891 O O . GLY A 1 111 ? 16.924 -7.948 -22.421 1.00 90.44 111 GLY A O 1
ATOM 892 N N . HIS A 1 112 ? 17.926 -6.802 -20.774 1.00 89.56 112 HIS A N 1
ATOM 893 C CA . HIS A 1 112 ? 19.129 -6.473 -21.541 1.00 89.56 112 HIS A CA 1
ATOM 894 C C . HIS A 1 112 ? 19.996 -7.693 -21.876 1.00 89.56 112 HIS A C 1
ATOM 896 O O . HIS A 1 112 ? 20.431 -7.841 -23.018 1.00 89.56 112 HIS A O 1
ATOM 902 N N . ARG A 1 113 ? 20.223 -8.591 -20.910 1.00 90.19 113 ARG A N 1
ATOM 903 C CA . ARG A 1 113 ? 21.022 -9.814 -21.106 1.00 90.19 113 ARG A CA 1
ATOM 904 C C . ARG A 1 113 ? 20.424 -10.743 -22.153 1.00 90.19 113 ARG A C 1
ATOM 906 O O . ARG A 1 113 ? 21.149 -11.383 -22.906 1.00 90.19 113 ARG A O 1
ATOM 913 N N . VAL A 1 114 ? 19.104 -10.784 -22.204 1.00 88.31 114 VAL A N 1
ATOM 914 C CA . VAL A 1 114 ? 18.343 -11.637 -23.109 1.00 88.31 114 VAL A CA 1
ATOM 915 C C . VAL A 1 114 ? 18.289 -11.074 -24.542 1.00 88.31 114 VAL A C 1
ATOM 917 O O . VAL A 1 114 ? 18.227 -11.832 -25.513 1.00 88.31 114 VAL A O 1
ATOM 920 N N . CYS A 1 115 ? 18.373 -9.749 -24.695 1.00 86.31 115 CYS A N 1
ATOM 921 C CA . CYS A 1 115 ? 18.327 -9.043 -25.981 1.00 86.31 115 CYS A CA 1
ATOM 922 C C . CYS A 1 115 ? 19.633 -8.259 -26.264 1.00 86.31 115 CYS A C 1
ATOM 924 O O . CYS A 1 115 ? 19.600 -7.026 -26.385 1.00 86.31 115 CYS A O 1
ATOM 926 N N . PRO A 1 116 ? 20.799 -8.934 -26.387 1.00 84.19 116 PRO A N 1
ATOM 927 C CA . PRO A 1 116 ? 22.074 -8.262 -26.627 1.00 84.19 116 PRO A CA 1
ATOM 928 C C . PRO A 1 116 ? 22.100 -7.573 -27.997 1.00 84.19 116 PRO A C 1
ATOM 930 O O . PRO A 1 116 ? 21.277 -7.840 -28.873 1.00 84.19 116 PRO A O 1
ATOM 933 N N . ILE A 1 117 ? 23.045 -6.653 -28.182 1.00 80.31 117 ILE A N 1
ATOM 934 C CA . ILE A 1 117 ? 23.253 -5.965 -29.463 1.00 80.31 117 ILE A CA 1
ATOM 935 C C . ILE A 1 117 ? 23.948 -6.940 -30.428 1.00 80.31 117 ILE A C 1
ATOM 937 O O . ILE A 1 117 ? 25.020 -7.437 -30.077 1.00 80.31 117 ILE A O 1
ATOM 941 N N . PRO A 1 118 ? 23.403 -7.204 -31.629 1.00 79.88 118 PRO A N 1
ATOM 942 C CA . PRO A 1 118 ? 24.103 -8.011 -32.621 1.00 79.88 118 PRO A CA 1
ATOM 943 C C . PRO A 1 118 ? 25.414 -7.351 -33.066 1.00 79.88 118 PRO A C 1
ATOM 945 O O . PRO A 1 118 ? 25.465 -6.134 -33.273 1.00 79.88 118 PRO A O 1
ATOM 948 N N . ALA A 1 119 ? 26.473 -8.146 -33.243 1.00 79.94 119 ALA A N 1
ATOM 949 C CA . ALA A 1 119 ? 27.802 -7.644 -33.606 1.00 79.94 119 ALA A CA 1
ATOM 950 C C . ALA A 1 119 ? 27.786 -6.835 -34.918 1.00 79.94 119 ALA A C 1
ATOM 952 O O . ALA A 1 119 ? 28.405 -5.772 -34.999 1.00 79.94 119 ALA A O 1
ATOM 953 N N . GLU A 1 120 ? 26.998 -7.288 -35.895 1.00 77.62 120 GLU A N 1
ATOM 954 C CA . GLU A 1 120 ? 26.834 -6.690 -37.228 1.00 77.62 120 GLU A CA 1
ATOM 955 C C . GLU A 1 120 ? 26.246 -5.270 -37.172 1.00 77.62 120 GLU A C 1
ATOM 957 O O . GLU A 1 120 ? 26.740 -4.350 -37.823 1.00 77.62 120 GLU A O 1
ATOM 962 N N . PHE A 1 121 ? 25.238 -5.058 -36.321 1.00 73.31 121 PHE A N 1
ATOM 963 C CA . PHE A 1 121 ? 24.543 -3.773 -36.183 1.00 73.31 121 PHE A CA 1
ATOM 964 C C . PHE A 1 121 ? 25.154 -2.859 -35.120 1.00 73.31 121 PHE A C 1
ATOM 966 O O . PHE A 1 121 ? 24.746 -1.700 -34.999 1.00 73.31 121 PHE A O 1
ATOM 973 N N . SER A 1 122 ? 26.139 -3.349 -34.360 1.00 75.06 122 SER A N 1
ATOM 974 C CA . SER A 1 122 ? 26.735 -2.630 -33.232 1.00 75.06 122 SER A CA 1
ATOM 975 C C . SER A 1 122 ? 27.239 -1.242 -33.624 1.00 75.06 122 SER A C 1
ATOM 977 O O . SER A 1 122 ? 26.970 -0.287 -32.906 1.00 75.06 122 SER A O 1
ATOM 979 N N . ARG A 1 123 ? 27.883 -1.087 -34.789 1.00 77.31 123 ARG A N 1
ATOM 980 C CA . ARG A 1 123 ? 28.430 0.200 -35.259 1.00 77.31 123 ARG A CA 1
ATOM 981 C C . ARG A 1 123 ? 27.350 1.262 -35.501 1.00 77.31 123 ARG A C 1
ATOM 983 O O . ARG A 1 123 ? 27.550 2.418 -35.137 1.00 77.31 123 ARG A O 1
ATOM 990 N N . TRP A 1 124 ? 26.196 0.866 -36.032 1.00 72.94 124 TRP A N 1
ATOM 991 C CA . TRP A 1 124 ? 25.104 1.775 -36.403 1.00 72.94 124 TRP A CA 1
ATOM 992 C C . TRP A 1 124 ? 24.148 2.063 -35.241 1.00 72.94 124 TRP A C 1
ATOM 994 O O . TRP A 1 124 ? 23.597 3.158 -35.131 1.00 72.94 124 TRP A O 1
ATOM 1004 N N . THR A 1 125 ? 23.971 1.103 -34.329 1.00 74.50 125 THR A N 1
ATOM 1005 C CA . THR A 1 125 ? 23.017 1.220 -33.215 1.00 74.50 125 THR A CA 1
ATOM 1006 C C . THR A 1 125 ? 23.653 1.707 -31.910 1.00 74.50 125 THR A C 1
ATOM 1008 O O . THR A 1 125 ? 22.916 2.118 -31.007 1.00 74.50 125 THR A O 1
ATOM 1011 N N . ARG A 1 126 ? 24.994 1.742 -31.787 1.00 75.81 126 ARG A N 1
ATOM 1012 C CA . ARG A 1 126 ? 25.707 2.069 -30.529 1.00 75.81 126 ARG A CA 1
ATOM 1013 C C . ARG A 1 126 ? 25.289 3.398 -29.915 1.00 75.81 126 ARG A C 1
ATOM 1015 O O . ARG A 1 126 ? 24.994 3.453 -28.725 1.00 75.81 126 ARG A O 1
ATOM 1022 N N . SER A 1 127 ? 25.265 4.462 -30.721 1.00 76.56 127 SER A N 1
ATOM 1023 C CA . SER A 1 127 ? 24.947 5.815 -30.250 1.00 76.56 127 SER A CA 1
ATOM 1024 C C . SER A 1 127 ? 23.517 5.884 -29.711 1.00 76.56 127 SER A C 1
ATOM 1026 O O . SER A 1 127 ? 23.315 6.201 -28.538 1.00 76.56 127 SER A O 1
ATOM 1028 N N . ARG A 1 128 ? 22.519 5.514 -30.524 1.00 77.50 128 ARG A N 1
ATOM 1029 C CA . ARG A 1 128 ? 21.098 5.543 -30.137 1.00 77.50 128 ARG A CA 1
ATOM 1030 C C . ARG A 1 128 ? 20.819 4.669 -28.911 1.00 77.50 128 ARG A C 1
ATOM 1032 O O . ARG A 1 128 ? 20.094 5.085 -28.014 1.00 77.50 128 ARG A O 1
ATOM 1039 N N . THR A 1 129 ? 21.443 3.496 -28.847 1.00 83.12 129 THR A N 1
ATOM 1040 C CA . THR A 1 129 ? 21.272 2.548 -27.740 1.00 83.12 129 THR A CA 1
ATOM 1041 C C . THR A 1 129 ? 21.907 3.056 -26.443 1.00 83.12 129 THR A C 1
ATOM 1043 O O . THR A 1 129 ? 21.294 2.950 -25.386 1.00 83.12 129 THR A O 1
ATOM 1046 N N . LYS A 1 130 ? 23.088 3.692 -26.508 1.00 84.88 130 LYS A N 1
ATOM 1047 C CA . LYS A 1 130 ? 23.727 4.310 -25.334 1.00 84.88 130 LYS A CA 1
ATOM 1048 C C . LYS A 1 130 ? 22.846 5.401 -24.723 1.00 84.88 130 LYS A C 1
ATOM 1050 O O . LYS A 1 130 ? 22.639 5.399 -23.514 1.00 84.88 130 LYS A O 1
ATOM 1055 N N . HIS A 1 131 ? 22.308 6.305 -25.547 1.00 83.19 131 HIS A N 1
ATOM 1056 C CA . HIS A 1 131 ? 21.409 7.360 -25.064 1.00 83.19 131 HIS A CA 1
ATOM 1057 C C . HIS A 1 131 ? 20.147 6.773 -24.421 1.00 83.19 131 HIS A C 1
ATOM 1059 O O . HIS A 1 131 ? 19.722 7.251 -23.373 1.00 83.19 131 HIS A O 1
ATOM 1065 N N . PHE A 1 132 ? 19.589 5.708 -25.006 1.00 88.62 132 PHE A N 1
ATOM 1066 C CA . PHE A 1 132 ? 18.429 5.022 -24.445 1.00 88.62 132 PHE A CA 1
ATOM 1067 C C . PHE A 1 132 ? 18.719 4.394 -23.074 1.00 88.62 132 PHE A C 1
ATOM 1069 O O . PHE A 1 132 ? 17.931 4.591 -22.157 1.00 88.62 132 PHE A O 1
ATOM 1076 N N . TYR A 1 133 ? 19.848 3.702 -22.887 1.00 89.88 133 TYR A N 1
ATOM 1077 C CA . TYR A 1 133 ? 20.179 3.110 -21.583 1.00 89.88 133 TYR A CA 1
ATOM 1078 C C . TYR A 1 133 ? 20.461 4.153 -20.505 1.00 89.88 133 TYR A C 1
ATOM 1080 O O . TYR A 1 133 ? 20.045 3.967 -19.366 1.00 89.88 133 TYR A O 1
ATOM 1088 N N . VAL A 1 134 ? 21.113 5.267 -20.852 1.00 88.56 134 VAL A N 1
ATOM 1089 C CA . VAL A 1 134 ? 21.296 6.386 -19.912 1.00 88.56 134 VAL A CA 1
ATOM 1090 C C . VAL A 1 134 ? 19.939 6.964 -19.508 1.00 88.56 134 VAL A C 1
ATOM 1092 O O . VAL A 1 134 ? 19.678 7.149 -18.322 1.00 88.56 134 VAL A O 1
ATOM 1095 N N . PHE A 1 135 ? 19.052 7.186 -20.482 1.00 88.06 135 PHE A N 1
ATOM 1096 C CA . PHE A 1 135 ? 17.689 7.642 -20.220 1.00 88.06 135 PHE A CA 1
ATOM 1097 C C . PHE A 1 135 ? 16.911 6.653 -19.343 1.00 88.06 135 PHE A C 1
ATOM 1099 O O . PHE A 1 135 ? 16.271 7.057 -18.378 1.00 88.06 135 PHE A O 1
ATOM 1106 N N . GLN A 1 136 ? 16.993 5.356 -19.638 1.00 91.81 136 GLN A N 1
ATOM 1107 C CA . GLN A 1 136 ? 16.315 4.318 -18.873 1.00 91.81 136 GLN A CA 1
ATOM 1108 C C . GLN A 1 136 ? 16.845 4.226 -17.437 1.00 91.81 136 GLN A C 1
ATOM 1110 O O . GLN A 1 136 ? 16.050 4.111 -16.512 1.00 91.81 136 GLN A O 1
ATOM 1115 N N . ALA A 1 137 ? 18.161 4.304 -17.229 1.00 92.19 137 ALA A N 1
ATOM 1116 C CA . ALA A 1 137 ? 18.752 4.301 -15.893 1.00 92.19 137 ALA A CA 1
ATOM 1117 C C . ALA A 1 137 ? 18.275 5.505 -15.066 1.00 92.19 137 ALA A C 1
ATOM 1119 O O . ALA A 1 137 ? 17.880 5.341 -13.913 1.00 92.19 137 ALA A O 1
ATOM 1120 N N . PHE A 1 138 ? 18.236 6.694 -15.676 1.00 89.69 138 PHE A N 1
ATOM 1121 C CA . PHE A 1 138 ? 17.678 7.889 -15.045 1.00 89.69 138 PHE A CA 1
ATOM 1122 C C . PHE A 1 138 ? 16.188 7.718 -14.721 1.00 89.69 138 PHE A C 1
ATOM 1124 O O . PHE A 1 138 ? 15.771 7.994 -13.602 1.00 89.69 138 PHE A O 1
ATOM 1131 N N . LEU A 1 139 ? 15.399 7.183 -15.659 1.00 90.69 139 LEU A N 1
ATOM 1132 C CA . LEU A 1 139 ? 13.978 6.900 -15.458 1.00 90.69 139 LEU A CA 1
ATOM 1133 C C . LEU A 1 139 ? 13.752 5.941 -14.280 1.00 90.69 139 LEU A C 1
ATOM 1135 O O . LEU A 1 139 ? 12.909 6.213 -13.430 1.00 90.69 139 LEU A O 1
ATOM 1139 N N . ILE A 1 140 ? 14.516 4.847 -14.205 1.00 95.38 140 ILE A N 1
ATOM 1140 C CA . ILE A 1 140 ? 14.445 3.870 -13.110 1.00 95.38 140 ILE A CA 1
ATOM 1141 C C . ILE A 1 140 ? 14.798 4.536 -11.776 1.00 95.38 140 ILE A C 1
ATOM 1143 O O . ILE A 1 140 ? 14.074 4.351 -10.797 1.00 95.38 140 ILE A O 1
ATOM 1147 N N . PHE A 1 141 ? 15.853 5.352 -11.736 1.00 94.38 141 PHE A N 1
ATOM 1148 C CA . PHE A 1 141 ? 16.242 6.097 -10.540 1.00 94.38 141 PHE A CA 1
ATOM 1149 C C . PHE A 1 141 ? 15.143 7.063 -10.073 1.00 94.38 141 PHE A C 1
ATOM 1151 O O . PHE A 1 141 ? 14.714 6.995 -8.921 1.00 94.38 141 PHE A O 1
ATOM 1158 N N . SER A 1 142 ? 14.619 7.902 -10.972 1.00 90.00 142 SER A N 1
ATOM 1159 C CA . SER A 1 142 ? 13.551 8.856 -10.654 1.00 90.00 142 SER A CA 1
ATOM 1160 C C . SER A 1 142 ? 12.272 8.161 -10.188 1.00 90.00 142 SER A C 1
ATOM 1162 O O . SER A 1 142 ? 11.702 8.543 -9.169 1.00 90.00 142 SER A O 1
ATOM 1164 N N . ILE A 1 143 ? 11.838 7.110 -10.891 1.00 94.06 143 ILE A N 1
ATOM 1165 C CA . ILE A 1 143 ? 10.654 6.326 -10.519 1.00 94.06 143 ILE A CA 1
ATOM 1166 C C . ILE A 1 143 ? 10.830 5.681 -9.141 1.00 94.06 143 ILE A C 1
ATOM 1168 O O . ILE A 1 143 ? 9.893 5.688 -8.347 1.00 94.06 143 ILE A O 1
ATOM 1172 N N . SER A 1 144 ? 12.015 5.145 -8.838 1.00 96.62 144 SER A N 1
ATOM 1173 C CA . SER A 1 144 ? 12.280 4.484 -7.554 1.00 96.62 144 SER A CA 1
ATOM 1174 C C . SER A 1 144 ? 12.173 5.455 -6.379 1.00 96.62 144 SER A C 1
ATOM 1176 O O . SER A 1 144 ? 11.598 5.104 -5.350 1.00 96.62 144 SER A O 1
ATOM 1178 N N . ILE A 1 145 ? 12.645 6.696 -6.552 1.00 93.38 145 ILE A N 1
ATOM 1179 C CA . ILE A 1 145 ? 12.455 7.767 -5.563 1.00 93.38 145 ILE A CA 1
ATOM 1180 C C . ILE A 1 145 ? 10.968 8.092 -5.418 1.00 93.38 145 ILE A C 1
ATOM 1182 O O . ILE A 1 145 ? 10.450 8.062 -4.306 1.00 93.38 145 ILE A O 1
ATOM 1186 N N . VAL A 1 146 ? 10.265 8.350 -6.527 1.00 93.00 146 VAL A N 1
ATOM 1187 C CA . VAL A 1 146 ? 8.833 8.705 -6.511 1.00 93.00 146 VAL A CA 1
ATOM 1188 C C . VAL A 1 146 ? 7.992 7.625 -5.826 1.00 93.00 146 VAL A C 1
ATOM 1190 O O . VAL A 1 146 ? 7.120 7.947 -5.022 1.00 93.00 146 VAL A O 1
ATOM 1193 N N . LEU A 1 147 ? 8.278 6.345 -6.084 1.00 95.75 147 LEU A N 1
ATOM 1194 C CA . LEU A 1 147 ? 7.605 5.222 -5.430 1.00 95.75 147 LEU A CA 1
ATOM 1195 C C . LEU A 1 147 ? 7.855 5.167 -3.920 1.00 95.75 147 LEU A C 1
ATOM 1197 O O . LEU A 1 147 ? 7.010 4.656 -3.188 1.00 95.75 147 LEU A O 1
ATOM 1201 N N . ALA A 1 148 ? 8.998 5.652 -3.444 1.00 95.69 148 ALA A N 1
ATOM 1202 C CA . ALA A 1 148 ? 9.368 5.604 -2.035 1.00 95.69 148 ALA A CA 1
ATOM 1203 C C . ALA A 1 148 ? 8.840 6.795 -1.220 1.00 95.69 148 ALA A C 1
ATOM 1205 O O . ALA A 1 148 ? 8.633 6.647 -0.017 1.00 95.69 148 ALA A O 1
ATOM 1206 N N . VAL A 1 149 ? 8.574 7.946 -1.853 1.00 92.62 149 VAL A N 1
ATOM 1207 C CA . VAL A 1 149 ? 8.098 9.171 -1.176 1.00 92.62 149 VAL A CA 1
ATOM 1208 C C . VAL A 1 149 ? 6.895 8.925 -0.250 1.00 92.62 149 VAL A C 1
ATOM 1210 O O . VAL A 1 149 ? 6.961 9.358 0.900 1.00 92.62 149 VAL A O 1
ATOM 1213 N N . PRO A 1 150 ? 5.829 8.199 -0.655 1.00 92.38 150 PRO A N 1
ATOM 1214 C CA . PRO A 1 150 ? 4.693 7.948 0.231 1.00 92.38 150 PRO A CA 1
ATOM 1215 C C . PRO A 1 150 ? 5.073 7.254 1.546 1.00 92.38 150 PRO A C 1
ATOM 1217 O O . PRO A 1 150 ? 4.475 7.549 2.574 1.00 92.38 150 PRO A O 1
ATOM 1220 N N . MET A 1 151 ? 6.084 6.376 1.541 1.00 93.94 151 MET A N 1
ATOM 1221 C CA . MET A 1 151 ? 6.493 5.614 2.731 1.00 93.94 151 MET A CA 1
ATOM 1222 C C . MET A 1 151 ? 7.053 6.508 3.843 1.00 93.94 151 MET A C 1
ATOM 1224 O O . MET A 1 151 ? 6.965 6.147 5.012 1.00 93.94 151 MET A O 1
ATOM 1228 N N . MET A 1 152 ? 7.576 7.692 3.506 1.00 92.62 152 MET A N 1
ATOM 1229 C CA . MET A 1 152 ? 8.065 8.654 4.499 1.00 92.62 152 MET A CA 1
ATOM 1230 C C . MET A 1 152 ? 6.963 9.159 5.430 1.00 92.62 152 MET A C 1
ATOM 1232 O O . MET A 1 152 ? 7.242 9.501 6.576 1.00 92.62 152 MET A O 1
ATOM 1236 N N . PHE A 1 153 ? 5.724 9.241 4.938 1.00 90.25 153 PHE A N 1
ATOM 1237 C CA . PHE A 1 153 ? 4.604 9.804 5.693 1.00 90.25 153 PHE A CA 1
ATOM 1238 C C . PHE A 1 153 ? 3.969 8.805 6.659 1.00 90.25 153 PHE A C 1
ATOM 1240 O O . PHE A 1 153 ? 3.236 9.232 7.540 1.00 90.25 153 PHE A O 1
ATOM 1247 N N . PHE A 1 154 ? 4.289 7.514 6.530 1.00 90.69 154 PHE A N 1
ATOM 1248 C CA . PHE A 1 154 ? 3.791 6.438 7.398 1.00 90.69 154 PHE A CA 1
ATOM 1249 C C . PHE A 1 154 ? 4.848 5.982 8.408 1.00 90.69 154 PHE A C 1
ATOM 1251 O O . PHE A 1 154 ? 4.844 4.841 8.859 1.00 90.69 154 PHE A O 1
ATOM 1258 N N . TRP A 1 155 ? 5.814 6.849 8.724 1.00 90.94 155 TRP A N 1
ATOM 1259 C CA . TRP A 1 155 ? 6.921 6.524 9.623 1.00 90.94 155 TRP A CA 1
ATOM 1260 C C . TRP A 1 155 ? 6.446 6.109 11.021 1.00 90.94 155 TRP A C 1
ATOM 1262 O O . TRP A 1 155 ? 7.081 5.268 11.651 1.00 90.94 155 TRP A O 1
ATOM 1272 N N . ASP A 1 156 ? 5.337 6.670 11.494 1.00 90.69 156 ASP A N 1
ATOM 1273 C CA . ASP A 1 156 ? 4.752 6.378 12.797 1.00 90.69 156 ASP A CA 1
ATOM 1274 C C . ASP A 1 156 ? 4.174 4.961 12.850 1.00 90.69 156 ASP A C 1
ATOM 1276 O O . ASP A 1 156 ? 4.367 4.270 13.850 1.00 90.69 156 ASP A O 1
ATOM 1280 N N . ASP A 1 157 ? 3.566 4.488 11.759 1.00 92.25 157 ASP A N 1
ATOM 1281 C CA . ASP A 1 157 ? 3.132 3.096 11.616 1.00 92.25 157 ASP A CA 1
ATOM 1282 C C . ASP A 1 157 ? 4.324 2.130 11.721 1.00 92.25 157 ASP A C 1
ATOM 1284 O O . ASP A 1 157 ? 4.224 1.102 12.387 1.00 92.25 157 ASP A O 1
ATOM 1288 N N . PHE A 1 158 ? 5.475 2.460 11.119 1.00 92.62 158 PHE A N 1
ATOM 1289 C CA . PHE A 1 158 ? 6.690 1.637 11.229 1.00 92.62 158 PHE A CA 1
ATOM 1290 C C . PHE A 1 158 ? 7.275 1.643 12.643 1.00 92.62 158 PHE A C 1
ATOM 1292 O O . PHE A 1 158 ? 7.630 0.586 13.160 1.00 92.62 158 PHE A O 1
ATOM 1299 N N . VAL A 1 159 ? 7.315 2.803 13.304 1.00 91.25 159 VAL A N 1
ATOM 1300 C CA . VAL A 1 159 ? 7.758 2.887 14.705 1.00 91.25 159 VAL A CA 1
ATOM 1301 C C . VAL A 1 159 ? 6.844 2.058 15.611 1.00 91.25 159 VAL A C 1
ATOM 1303 O O . VAL A 1 159 ? 7.333 1.342 16.482 1.00 91.25 159 VAL A O 1
ATOM 1306 N N . ARG A 1 160 ? 5.526 2.101 15.391 1.00 90.94 160 ARG A N 1
ATOM 1307 C CA . ARG A 1 160 ? 4.550 1.275 16.118 1.00 90.94 160 ARG A CA 1
ATOM 1308 C C . ARG A 1 160 ? 4.681 -0.209 15.795 1.00 90.94 160 ARG A C 1
ATOM 1310 O O . ARG A 1 160 ? 4.539 -1.021 16.698 1.00 90.94 160 ARG A O 1
ATOM 1317 N N . TYR A 1 161 ? 4.974 -0.571 14.550 1.00 90.75 161 TYR A N 1
ATOM 1318 C CA . TYR A 1 161 ? 5.212 -1.959 14.152 1.00 90.75 161 TYR A CA 1
ATOM 1319 C C . TYR A 1 161 ? 6.412 -2.563 14.893 1.00 90.75 161 TYR A C 1
ATOM 1321 O O . TYR A 1 161 ? 6.319 -3.695 15.365 1.00 90.75 161 TYR A O 1
ATOM 1329 N N . ASP A 1 162 ? 7.502 -1.801 15.025 1.00 87.62 162 ASP A N 1
ATOM 1330 C CA . ASP A 1 162 ? 8.733 -2.267 15.673 1.00 87.62 162 ASP A CA 1
ATOM 1331 C C . ASP A 1 162 ? 8.628 -2.283 17.211 1.00 87.62 162 ASP A C 1
ATOM 1333 O O . ASP A 1 162 ? 9.248 -3.125 17.856 1.00 87.62 162 ASP A O 1
ATOM 1337 N N . ASN A 1 163 ? 7.833 -1.381 17.804 1.00 88.25 163 ASN A N 1
ATOM 1338 C CA . ASN A 1 163 ? 7.773 -1.172 19.261 1.00 88.25 163 ASN A CA 1
ATOM 1339 C C . ASN A 1 163 ? 6.408 -1.506 19.896 1.00 88.25 163 ASN A C 1
ATOM 1341 O O . ASN A 1 163 ? 6.184 -1.213 21.070 1.00 88.25 163 ASN A O 1
ATOM 1345 N N . GLY A 1 164 ? 5.468 -2.060 19.130 1.00 81.81 164 GLY A N 1
ATOM 1346 C CA . GLY A 1 164 ? 4.099 -2.305 19.578 1.00 81.81 164 GLY A CA 1
ATOM 1347 C C . GLY A 1 164 ? 4.027 -3.352 20.697 1.00 81.81 164 GLY A C 1
ATOM 1348 O O . GLY A 1 164 ? 4.571 -4.446 20.520 1.00 81.81 164 GLY A O 1
ATOM 1349 N N . PRO A 1 165 ? 3.351 -3.068 21.828 1.00 77.06 165 PRO A N 1
ATOM 1350 C CA . PRO A 1 165 ? 3.196 -4.034 22.909 1.00 77.06 165 PRO A CA 1
ATOM 1351 C C . PRO A 1 165 ? 2.301 -5.213 22.504 1.00 77.06 165 PRO A C 1
ATOM 1353 O O . PRO A 1 165 ? 1.376 -5.087 21.694 1.00 77.06 165 PRO A O 1
ATOM 1356 N N . GLU A 1 166 ? 2.554 -6.367 23.113 1.00 68.25 166 GLU A N 1
ATOM 1357 C CA . GLU A 1 166 ? 1.698 -7.547 22.982 1.00 68.25 166 GLU A CA 1
ATOM 1358 C C . GLU A 1 166 ? 0.363 -7.359 23.698 1.00 68.25 166 GLU A C 1
ATOM 1360 O O . GLU A 1 166 ? 0.259 -6.634 24.691 1.00 68.25 166 GLU A O 1
ATOM 1365 N N . TRP A 1 167 ? -0.676 -8.004 23.172 1.00 65.56 167 TRP A N 1
ATOM 1366 C CA . TRP A 1 167 ? -1.998 -7.950 23.773 1.00 65.56 167 TRP A CA 1
ATOM 1367 C C . TRP A 1 167 ? -2.039 -8.817 25.032 1.00 65.56 167 TRP A C 1
ATOM 1369 O O . TRP A 1 167 ? -1.833 -10.026 24.969 1.00 65.56 167 TRP A O 1
ATOM 1379 N N . THR A 1 168 ? -2.354 -8.211 26.176 1.00 57.31 168 THR A N 1
ATOM 1380 C CA . THR A 1 168 ? -2.450 -8.908 27.471 1.00 57.31 168 THR A CA 1
ATOM 1381 C C . THR A 1 168 ? -3.892 -9.162 27.930 1.00 57.31 168 THR A C 1
ATOM 1383 O O . THR A 1 168 ? -4.105 -9.801 28.961 1.00 57.31 168 THR A O 1
ATOM 1386 N N . GLY A 1 169 ? -4.893 -8.674 27.185 1.00 56.75 169 GLY A N 1
ATOM 1387 C CA . GLY A 1 169 ? -6.314 -8.782 27.533 1.00 56.75 169 GLY A CA 1
ATOM 1388 C C . GLY A 1 169 ? -6.974 -10.106 27.125 1.00 56.75 169 GLY A C 1
ATOM 1389 O O . GLY A 1 169 ? -6.353 -10.995 26.540 1.00 56.75 169 GLY A O 1
ATOM 1390 N N . THR A 1 170 ? -8.276 -10.243 27.400 1.00 53.66 170 THR A N 1
ATOM 1391 C CA . THR A 1 170 ? -9.066 -11.393 26.931 1.00 53.66 170 THR A CA 1
ATOM 1392 C C . THR A 1 170 ? -9.060 -11.449 25.396 1.00 53.66 170 THR A C 1
ATOM 1394 O O . THR A 1 170 ? -9.164 -10.406 24.743 1.00 53.66 170 THR A O 1
ATOM 1397 N N . PRO A 1 171 ? -8.911 -12.631 24.772 1.00 52.16 171 PRO A N 1
ATOM 1398 C CA . PRO A 1 171 ? -8.897 -12.735 23.318 1.00 52.16 171 PRO A CA 1
ATOM 1399 C C . PRO A 1 171 ? -10.299 -12.493 22.732 1.00 52.16 171 PRO A C 1
ATOM 1401 O O . PRO A 1 171 ? -11.051 -13.430 22.468 1.00 52.16 171 PRO A O 1
ATOM 1404 N N . GLU A 1 172 ? -10.665 -11.239 22.462 1.00 53.56 172 GLU A N 1
ATOM 1405 C CA . GLU A 1 172 ? -11.733 -10.930 21.502 1.00 53.56 172 GLU A CA 1
ATOM 1406 C C . GLU A 1 172 ? -11.176 -11.157 20.091 1.00 53.56 172 GLU A C 1
ATOM 1408 O O . GLU A 1 172 ? -10.757 -10.247 19.381 1.00 53.56 172 GLU A O 1
ATOM 1413 N N . THR A 1 173 ? -11.048 -12.427 19.705 1.00 53.28 173 THR A N 1
ATOM 1414 C CA . THR A 1 173 ? -10.352 -12.811 18.470 1.00 53.28 173 THR A CA 1
ATOM 1415 C C . THR A 1 173 ? -11.237 -12.512 17.260 1.00 53.28 173 THR A C 1
ATOM 1417 O O . THR A 1 173 ? -12.144 -13.264 16.896 1.00 53.28 173 THR A O 1
ATOM 1420 N N . VAL A 1 174 ? -11.025 -11.350 16.641 1.00 49.94 174 VAL A N 1
ATOM 1421 C CA . VAL A 1 174 ? -11.843 -10.883 15.511 1.00 49.94 174 VAL A CA 1
ATOM 1422 C C . VAL A 1 174 ? -11.577 -11.726 14.255 1.00 49.94 174 VAL A C 1
ATOM 1424 O O . VAL A 1 174 ? -12.529 -12.078 13.560 1.00 49.94 174 VAL A O 1
ATOM 1427 N N . PHE A 1 175 ? -10.330 -12.160 14.030 1.00 53.66 175 PHE A N 1
ATOM 1428 C CA . PHE A 1 175 ? -9.936 -13.014 12.902 1.00 53.66 175 PHE A CA 1
ATOM 1429 C C . PHE A 1 175 ? -9.112 -14.214 13.360 1.00 53.66 175 PHE A C 1
ATOM 1431 O O . PHE A 1 175 ? -8.176 -14.076 14.146 1.00 53.66 175 PHE A O 1
ATOM 1438 N N . GLN A 1 176 ? -9.437 -15.381 12.815 1.00 61.59 176 GLN A N 1
ATOM 1439 C CA . GLN A 1 176 ? -8.780 -16.648 13.104 1.00 61.59 176 GLN A CA 1
ATOM 1440 C C . GLN A 1 176 ? -8.215 -17.234 11.814 1.00 61.59 176 GLN A C 1
ATOM 1442 O O . GLN A 1 176 ? -8.936 -17.370 10.827 1.00 61.59 176 GLN A O 1
ATOM 1447 N N . LYS A 1 177 ? -6.928 -17.582 11.807 1.00 63.31 177 LYS A N 1
ATOM 1448 C CA . LYS A 1 177 ? -6.338 -18.398 10.742 1.00 63.31 177 LYS A CA 1
ATOM 1449 C C . LYS A 1 177 ? -6.374 -19.853 11.190 1.00 63.31 177 LYS A C 1
ATOM 1451 O O . LYS A 1 177 ? -5.724 -20.166 12.179 1.00 63.31 177 LYS A O 1
ATOM 1456 N N . LEU A 1 178 ? -7.088 -20.726 10.479 1.00 72.75 178 LEU A N 1
ATOM 1457 C CA . LEU A 1 178 ? -7.029 -22.166 10.748 1.00 72.75 178 LEU A CA 1
ATOM 1458 C C . LEU A 1 178 ? -5.593 -22.661 10.512 1.00 72.75 178 LEU A C 1
ATOM 1460 O O . LEU A 1 178 ? -5.004 -22.390 9.464 1.00 72.75 178 LEU A O 1
ATOM 1464 N N . LEU A 1 179 ? -5.033 -23.339 11.507 1.00 75.88 179 LEU A N 1
ATOM 1465 C CA . LEU A 1 179 ? -3.722 -23.973 11.450 1.00 75.88 179 LEU A CA 1
ATOM 1466 C C . LEU A 1 179 ? -3.868 -25.422 11.008 1.00 75.88 179 LEU A C 1
ATOM 1468 O O . LEU A 1 179 ? -3.330 -25.802 9.974 1.00 75.88 179 LEU A O 1
ATOM 1472 N N . PHE A 1 180 ? -4.627 -26.201 11.772 1.00 77.62 180 PHE A N 1
ATOM 1473 C CA . PHE A 1 180 ? -4.896 -27.607 11.502 1.00 77.62 180 PHE A CA 1
ATOM 1474 C C . PHE A 1 180 ? -6.135 -28.066 12.275 1.00 77.62 180 PHE A C 1
ATOM 1476 O O . PHE A 1 180 ? -6.642 -27.365 13.156 1.00 77.62 180 PHE A O 1
ATOM 1483 N N . VAL A 1 181 ? -6.627 -29.249 11.920 1.00 83.31 181 VAL A N 1
ATOM 1484 C CA . VAL A 1 181 ? -7.730 -29.929 12.602 1.00 83.31 181 VAL A CA 1
ATOM 1485 C C . VAL A 1 181 ? -7.180 -31.223 13.192 1.00 83.31 181 VAL A C 1
ATOM 1487 O O . VAL A 1 181 ? -6.476 -31.950 12.494 1.00 83.31 181 VAL A O 1
ATOM 1490 N N . ALA A 1 182 ? -7.486 -31.499 14.457 1.00 84.00 182 ALA A N 1
ATOM 1491 C CA . ALA A 1 182 ? -7.060 -32.704 15.161 1.00 84.00 182 ALA A CA 1
ATOM 1492 C C . ALA A 1 182 ? -8.247 -33.449 15.791 1.00 84.00 182 ALA A C 1
ATOM 1494 O O . ALA A 1 182 ? -9.371 -32.940 15.847 1.00 84.00 182 ALA A O 1
ATOM 1495 N N . ASN A 1 183 ? -7.972 -34.666 16.264 1.00 82.69 183 ASN A N 1
ATOM 1496 C CA . ASN A 1 183 ? -8.952 -35.532 16.915 1.00 82.69 183 ASN A CA 1
ATOM 1497 C C . ASN A 1 183 ? -9.403 -34.960 18.274 1.00 82.69 183 ASN A C 1
ATOM 1499 O O . ASN A 1 183 ? -8.630 -34.289 18.962 1.00 82.69 183 ASN A O 1
ATOM 1503 N N . GLU A 1 184 ? -10.639 -35.256 18.678 1.00 82.94 184 GLU A N 1
ATOM 1504 C CA . GLU A 1 184 ? -11.231 -34.806 19.939 1.00 82.94 184 GLU A CA 1
ATOM 1505 C C . GLU A 1 184 ? -10.506 -35.339 21.182 1.00 82.94 184 GLU A C 1
ATOM 1507 O O . GLU A 1 184 ? -10.567 -34.702 22.226 1.00 82.94 184 GLU A O 1
ATOM 1512 N N . GLU A 1 185 ? -9.768 -36.446 21.095 1.00 81.19 185 GLU A N 1
ATOM 1513 C CA . GLU A 1 185 ? -9.052 -37.039 22.240 1.00 81.19 185 GLU A CA 1
ATOM 1514 C C . GLU A 1 185 ? -8.141 -36.039 22.981 1.00 81.19 185 GLU A C 1
ATOM 1516 O O . GLU A 1 185 ? -8.016 -36.093 24.205 1.00 81.19 185 GLU A O 1
ATOM 1521 N N . LEU A 1 186 ? -7.583 -35.055 22.266 1.00 81.44 186 LEU A N 1
ATOM 1522 C CA . LEU A 1 186 ? -6.764 -33.977 22.835 1.00 81.44 186 LEU A CA 1
ATOM 1523 C C . LEU A 1 186 ? -7.569 -32.997 23.716 1.00 81.44 186 LEU A C 1
ATOM 1525 O O . LEU A 1 186 ? -6.986 -32.240 24.489 1.00 81.44 186 LEU A O 1
ATOM 1529 N N . ALA A 1 187 ? -8.903 -32.996 23.642 1.00 79.25 187 ALA A N 1
ATOM 1530 C CA . ALA A 1 187 ? -9.775 -32.127 24.434 1.00 79.25 187 ALA A CA 1
ATOM 1531 C C . ALA A 1 187 ? -9.694 -32.455 25.927 1.00 79.25 187 ALA A C 1
ATOM 1533 O O . ALA A 1 187 ? -9.706 -31.546 26.755 1.00 79.25 187 ALA A O 1
ATOM 1534 N N . ALA A 1 188 ? -9.574 -33.744 26.264 1.00 78.56 188 ALA A N 1
ATOM 1535 C CA . ALA A 1 188 ? -9.435 -34.196 27.645 1.00 78.56 188 ALA A CA 1
ATOM 1536 C C . ALA A 1 188 ? -8.112 -33.728 28.270 1.00 78.56 188 ALA A C 1
ATOM 1538 O O . ALA A 1 188 ? -8.057 -33.463 29.470 1.00 78.56 188 ALA A O 1
ATOM 1539 N N . ASP A 1 189 ? -7.058 -33.606 27.462 1.00 77.44 189 ASP A N 1
ATOM 1540 C CA . ASP A 1 189 ? -5.767 -33.066 27.889 1.00 77.44 189 ASP A CA 1
ATOM 1541 C C . ASP A 1 189 ? -5.835 -31.543 28.070 1.00 77.44 189 ASP A C 1
ATOM 1543 O O . ASP A 1 189 ? -5.371 -31.016 29.081 1.00 77.44 189 ASP A O 1
ATOM 1547 N N . LEU A 1 190 ? -6.491 -30.840 27.142 1.00 82.31 190 LEU A N 1
ATOM 1548 C CA . LEU A 1 190 ? -6.693 -29.391 27.210 1.00 82.31 190 LEU A CA 1
ATOM 1549 C C . LEU A 1 190 ? -7.550 -28.964 28.415 1.00 82.31 190 LEU A C 1
ATOM 1551 O O . LEU A 1 190 ? -7.282 -27.935 29.034 1.00 82.31 190 LEU A O 1
ATOM 1555 N N . ASP A 1 191 ? -8.559 -29.756 28.788 1.00 80.00 191 ASP A N 1
ATOM 1556 C CA . ASP A 1 191 ? -9.397 -29.499 29.968 1.00 80.00 191 ASP A CA 1
ATOM 1557 C C . ASP A 1 191 ? -8.639 -29.657 31.298 1.00 80.00 191 ASP A C 1
ATOM 1559 O O . ASP A 1 191 ? -9.017 -29.039 32.292 1.00 80.00 191 ASP A O 1
ATOM 1563 N N . LYS A 1 192 ? -7.535 -30.416 31.324 1.00 77.00 192 LYS A N 1
ATOM 1564 C CA . LYS A 1 192 ? -6.673 -30.564 32.512 1.00 77.00 192 LYS A CA 1
ATOM 1565 C C . LYS A 1 192 ? -5.731 -29.373 32.731 1.00 77.00 192 LYS A C 1
ATOM 1567 O O . LYS A 1 192 ? -5.004 -29.361 33.721 1.00 77.00 192 LYS A O 1
ATOM 1572 N N . GLY A 1 193 ? -5.729 -28.381 31.835 1.00 68.56 193 GLY A N 1
ATOM 1573 C CA . GLY A 1 193 ? -4.964 -27.141 32.002 1.00 68.56 193 GLY A CA 1
ATOM 1574 C C . GLY A 1 193 ? -3.476 -27.236 31.638 1.00 68.56 193 GLY A C 1
ATOM 1575 O O . GLY A 1 193 ? -2.737 -26.291 31.899 1.00 68.56 193 GLY A O 1
ATOM 1576 N N . GLY A 1 194 ? -3.025 -28.336 31.024 1.00 72.25 194 GLY A N 1
ATOM 1577 C CA . GLY A 1 194 ? -1.626 -28.543 30.635 1.00 72.25 194 GLY A CA 1
ATOM 1578 C C . GLY A 1 194 ? -1.432 -28.744 29.130 1.00 72.25 194 GLY A C 1
ATOM 1579 O O . GLY A 1 194 ? -2.238 -29.394 28.469 1.00 72.25 194 GLY A O 1
ATOM 1580 N N . VAL A 1 195 ? -0.327 -28.225 28.584 1.00 81.19 195 VAL A N 1
ATOM 1581 C CA . VAL A 1 195 ? 0.117 -28.527 27.211 1.00 81.19 195 VAL A CA 1
ATOM 1582 C C . VAL A 1 195 ? 0.894 -29.846 27.229 1.00 81.19 195 VAL A C 1
ATOM 1584 O O . VAL A 1 195 ? 2.080 -29.868 27.557 1.00 81.19 195 VAL A O 1
ATOM 1587 N N . THR A 1 196 ? 0.213 -30.952 26.919 1.00 84.62 196 THR A N 1
ATOM 1588 C CA . THR A 1 196 ? 0.785 -32.308 26.923 1.00 84.62 196 THR A CA 1
ATOM 1589 C C . THR A 1 196 ? 1.766 -32.546 25.772 1.00 84.62 196 THR A C 1
ATOM 1591 O O . THR A 1 196 ? 1.757 -31.855 24.753 1.00 84.62 196 THR A O 1
ATOM 1594 N N . GLU A 1 197 ? 2.618 -33.565 25.907 1.00 84.94 197 GLU A N 1
ATOM 1595 C CA . GLU A 1 197 ? 3.581 -33.947 24.864 1.00 84.94 197 GLU A CA 1
ATOM 1596 C C . GLU A 1 197 ? 2.887 -34.442 23.581 1.00 84.94 197 GLU A C 1
ATOM 1598 O O . GLU A 1 197 ? 3.360 -34.197 22.474 1.00 84.94 197 GLU A O 1
ATOM 1603 N N . SER A 1 198 ? 1.722 -35.084 23.715 1.00 83.19 198 SER A N 1
ATOM 1604 C CA . SER A 1 198 ? 0.843 -35.446 22.594 1.00 83.19 198 SER A CA 1
ATOM 1605 C C . SER A 1 198 ? 0.398 -34.209 21.810 1.00 83.19 198 SER A C 1
ATOM 1607 O O . SER A 1 198 ? 0.490 -34.188 20.583 1.00 83.19 198 SER A O 1
ATOM 1609 N N . LEU A 1 199 ? -0.012 -33.152 22.516 1.00 85.06 199 LEU A N 1
ATOM 1610 C CA . LEU A 1 199 ? -0.401 -31.882 21.916 1.00 85.06 199 LEU A CA 1
ATOM 1611 C C . LEU A 1 199 ? 0.785 -31.194 21.226 1.00 85.06 199 LEU A C 1
ATOM 1613 O O . LEU A 1 199 ? 0.643 -30.729 20.097 1.00 85.06 199 LEU A O 1
ATOM 1617 N N . ARG A 1 200 ? 1.970 -31.179 21.853 1.00 87.19 200 ARG A N 1
ATOM 1618 C CA . ARG A 1 200 ? 3.202 -30.634 21.249 1.00 87.19 200 ARG A CA 1
ATOM 1619 C C . ARG A 1 200 ? 3.557 -31.344 19.946 1.00 87.19 200 ARG A C 1
ATOM 1621 O O . ARG A 1 200 ? 3.775 -30.675 18.940 1.00 87.19 200 ARG A O 1
ATOM 1628 N N . ARG A 1 201 ? 3.522 -32.679 19.934 1.00 86.94 201 ARG A N 1
ATOM 1629 C CA . ARG A 1 201 ? 3.768 -33.477 18.722 1.00 86.94 201 ARG A CA 1
ATOM 1630 C C . ARG A 1 201 ? 2.768 -33.185 17.610 1.00 86.94 201 ARG A C 1
ATOM 1632 O O . ARG A 1 201 ? 3.157 -33.151 16.446 1.00 86.94 201 ARG A O 1
ATOM 1639 N N . GLU A 1 202 ? 1.497 -32.959 17.939 1.00 87.25 202 GLU A N 1
ATOM 1640 C CA . GLU A 1 202 ? 0.492 -32.623 16.926 1.00 87.25 202 GLU A CA 1
ATOM 1641 C C . GLU A 1 202 ? 0.753 -31.237 16.313 1.00 87.25 202 GLU A C 1
ATOM 1643 O O . GLU A 1 202 ? 0.659 -31.071 15.097 1.00 87.25 202 GLU A O 1
ATOM 1648 N N . PHE A 1 203 ? 1.163 -30.256 17.122 1.00 85.50 203 PHE A N 1
ATOM 1649 C CA . PHE A 1 203 ? 1.625 -28.959 16.624 1.00 85.50 203 PHE A CA 1
ATOM 1650 C C . PHE A 1 203 ? 2.856 -29.113 15.712 1.00 85.50 203 PHE A C 1
ATOM 1652 O O . PHE A 1 203 ? 2.859 -28.583 14.597 1.00 85.50 203 PHE A O 1
ATOM 1659 N N . GLU A 1 204 ? 3.861 -29.892 16.126 1.00 88.56 204 GLU A N 1
ATOM 1660 C CA . GLU A 1 204 ? 5.095 -30.111 15.355 1.00 88.56 204 GLU A CA 1
ATOM 1661 C C . GLU A 1 204 ? 4.834 -30.801 14.016 1.00 88.56 204 GLU A C 1
ATOM 1663 O O . GLU A 1 204 ? 5.348 -30.372 12.980 1.00 88.56 204 GLU A O 1
ATOM 1668 N N . LYS A 1 205 ? 3.969 -31.820 14.010 1.00 88.31 205 LYS A N 1
ATOM 1669 C CA . LYS A 1 205 ? 3.517 -32.516 12.798 1.00 88.31 205 LYS A CA 1
ATOM 1670 C C . LYS A 1 205 ? 2.880 -31.561 11.788 1.00 88.31 205 LYS A C 1
ATOM 1672 O O . LYS A 1 205 ? 3.025 -31.751 10.583 1.00 88.31 205 LYS A O 1
ATOM 1677 N N . ASN A 1 206 ? 2.209 -30.522 12.278 1.00 84.00 206 ASN A N 1
ATOM 1678 C CA . ASN A 1 206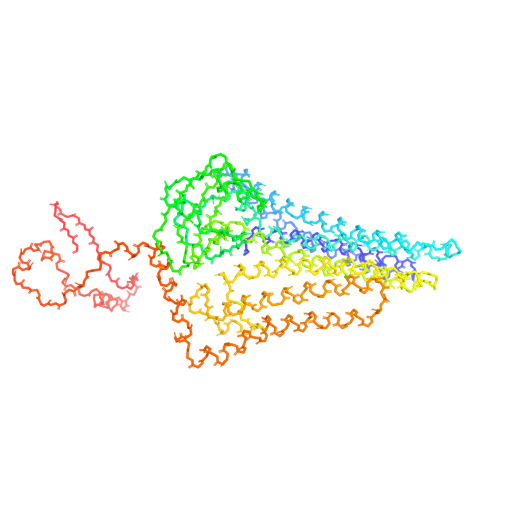 ? 1.590 -29.476 11.469 1.00 84.00 206 ASN A CA 1
ATOM 1679 C C . ASN A 1 206 ? 2.506 -28.246 11.274 1.00 84.00 206 ASN A C 1
ATOM 1681 O O . ASN A 1 206 ? 2.049 -27.186 10.842 1.00 84.00 206 ASN A O 1
ATOM 1685 N N . GLY A 1 207 ? 3.809 -28.385 11.548 1.00 80.31 207 GLY A N 1
ATOM 1686 C CA . GLY A 1 207 ? 4.835 -27.380 11.258 1.00 80.31 207 GLY A CA 1
ATOM 1687 C C . GLY A 1 207 ? 4.916 -26.231 12.264 1.00 80.31 207 GLY A C 1
ATOM 1688 O O . GLY A 1 207 ? 5.454 -25.171 11.936 1.00 80.31 207 GLY A O 1
ATOM 1689 N N . VAL A 1 208 ? 4.381 -26.408 13.473 1.00 81.88 208 VAL A N 1
ATOM 1690 C CA . VAL A 1 208 ? 4.413 -25.409 14.545 1.00 81.88 208 VAL A CA 1
ATOM 1691 C C . VAL A 1 208 ? 5.143 -25.987 15.753 1.00 81.88 208 VAL A C 1
ATOM 1693 O O . VAL A 1 208 ? 4.685 -26.941 16.360 1.00 81.88 208 VAL A O 1
ATOM 1696 N N . VAL A 1 209 ? 6.273 -25.400 16.136 1.00 85.31 209 VAL A N 1
ATOM 1697 C CA . VAL A 1 209 ? 7.002 -25.818 17.343 1.00 85.31 209 VAL A CA 1
ATOM 1698 C C . VAL A 1 209 ? 6.578 -24.917 18.497 1.00 85.31 209 VAL A C 1
ATOM 1700 O O . VAL A 1 209 ? 6.781 -23.703 18.434 1.00 85.31 209 VAL A O 1
ATOM 1703 N N . LEU A 1 210 ? 5.965 -25.504 19.526 1.00 83.50 210 LEU A N 1
ATOM 1704 C CA . LEU A 1 210 ? 5.636 -24.799 20.765 1.00 83.50 210 LEU A CA 1
ATOM 1705 C C . LEU A 1 210 ? 6.894 -24.670 21.626 1.00 83.50 210 LEU A C 1
ATOM 1707 O O . LEU A 1 210 ? 7.592 -25.660 21.853 1.00 83.50 210 LEU A O 1
ATOM 1711 N N . SER A 1 211 ? 7.165 -23.472 22.136 1.00 84.19 211 SER A N 1
ATOM 1712 C CA . SER A 1 211 ? 8.279 -23.253 23.064 1.00 84.19 211 SER A CA 1
ATOM 1713 C C . SER A 1 211 ? 8.084 -23.979 24.398 1.00 84.19 211 SER A C 1
ATOM 1715 O O . SER A 1 211 ? 7.057 -24.617 24.635 1.00 84.19 211 SER A O 1
ATOM 1717 N N . GLN A 1 212 ? 9.069 -23.936 25.294 1.00 82.38 212 GLN A N 1
ATOM 1718 C CA . GLN A 1 212 ? 8.884 -24.531 26.622 1.00 82.38 212 GLN A CA 1
ATOM 1719 C C . GLN A 1 212 ? 7.976 -23.675 27.509 1.00 82.38 212 GLN A C 1
ATOM 1721 O O . GLN A 1 212 ? 7.181 -24.223 28.272 1.00 82.38 212 GLN A O 1
ATOM 1726 N N . ASN A 1 213 ? 8.039 -22.352 27.361 1.00 82.69 213 ASN A N 1
ATOM 1727 C CA . ASN A 1 213 ? 7.245 -21.402 28.123 1.00 82.69 213 ASN A CA 1
ATOM 1728 C C . ASN A 1 213 ? 5.857 -21.205 27.493 1.00 82.69 213 ASN A C 1
ATOM 1730 O O . ASN A 1 213 ? 5.650 -20.310 26.670 1.00 82.69 213 ASN A O 1
ATOM 1734 N N . VAL A 1 214 ? 4.905 -22.069 27.855 1.00 82.62 214 VAL A N 1
ATOM 1735 C CA . VAL A 1 214 ? 3.553 -22.057 27.282 1.00 82.62 214 VAL A CA 1
ATOM 1736 C C . VAL A 1 214 ? 2.496 -22.033 28.377 1.00 82.62 214 VAL A C 1
ATOM 1738 O O . VAL A 1 214 ? 2.483 -22.895 29.251 1.00 82.62 214 VAL A O 1
ATOM 1741 N N . ASP A 1 215 ? 1.587 -21.066 28.286 1.00 81.56 215 ASP A N 1
ATOM 1742 C CA . ASP A 1 215 ? 0.438 -20.899 29.177 1.00 81.56 215 ASP A CA 1
ATOM 1743 C C . ASP A 1 215 ? -0.844 -21.361 28.466 1.00 81.56 215 ASP A C 1
ATOM 1745 O O . ASP A 1 215 ? -1.123 -20.932 27.343 1.00 81.56 215 ASP A O 1
ATOM 1749 N N . LEU A 1 216 ? -1.632 -22.234 29.101 1.00 81.94 216 LEU A N 1
ATOM 1750 C CA . LEU A 1 216 ? -2.927 -22.691 28.589 1.00 81.94 216 LEU A CA 1
ATOM 1751 C C . LEU A 1 216 ? -4.049 -22.084 29.430 1.00 81.94 216 LEU A C 1
ATOM 1753 O O . LEU A 1 216 ? -4.161 -22.334 30.627 1.00 81.94 216 LEU A O 1
ATOM 1757 N N . ARG A 1 217 ? -4.944 -21.345 28.775 1.00 77.06 217 ARG A N 1
ATOM 1758 C CA . ARG A 1 217 ? -6.142 -20.769 29.389 1.00 77.06 217 ARG A CA 1
ATOM 1759 C C . ARG A 1 217 ? -7.392 -21.405 28.805 1.00 77.06 217 ARG A C 1
ATOM 1761 O O . ARG A 1 217 ? -7.643 -21.312 27.602 1.00 77.06 217 ARG A O 1
ATOM 1768 N N . ALA A 1 218 ? -8.193 -22.023 29.664 1.00 68.75 218 ALA A N 1
ATOM 1769 C CA . ALA A 1 218 ? -9.535 -22.469 29.318 1.00 68.75 218 ALA A CA 1
ATOM 1770 C C . ALA A 1 218 ? -10.531 -21.315 29.512 1.00 68.75 218 ALA A C 1
ATOM 1772 O O . ALA A 1 218 ? -10.511 -20.626 30.531 1.00 68.75 218 ALA A O 1
ATOM 1773 N N . PHE A 1 219 ? -11.408 -21.110 28.533 1.00 63.47 219 PHE A N 1
ATOM 1774 C CA . PHE A 1 219 ? -12.499 -20.141 28.589 1.00 63.47 219 PHE A CA 1
ATOM 1775 C C . PHE A 1 219 ? -13.839 -20.882 28.518 1.00 63.47 219 PHE A C 1
ATOM 1777 O O . PHE A 1 219 ? -13.967 -21.897 27.833 1.00 63.47 219 PHE A O 1
ATOM 1784 N N . GLY A 1 220 ? -14.868 -20.364 29.195 1.00 53.09 220 GLY A N 1
ATOM 1785 C CA . GLY A 1 220 ? -16.246 -20.797 28.939 1.00 53.09 220 GLY A CA 1
ATOM 1786 C C . GLY A 1 220 ? -16.633 -20.548 27.473 1.00 53.09 220 GLY A C 1
ATOM 1787 O O . GLY A 1 220 ? -16.117 -19.617 26.854 1.00 53.09 220 GLY A O 1
ATOM 1788 N N . LEU A 1 221 ? -17.523 -21.384 26.918 1.00 48.53 221 LEU A N 1
ATOM 1789 C CA . LEU A 1 221 ? -17.963 -21.348 25.511 1.00 48.53 221 LEU A CA 1
ATOM 1790 C C . LEU A 1 221 ? -18.310 -19.918 25.048 1.00 48.53 221 LEU A C 1
ATOM 1792 O O . LEU A 1 221 ? -19.361 -19.378 25.391 1.00 48.53 221 LEU A O 1
ATOM 1796 N N . ASN A 1 222 ? -17.444 -19.312 24.230 1.00 53.44 222 ASN A N 1
ATOM 1797 C CA . ASN A 1 222 ? -17.741 -18.058 23.529 1.00 53.44 222 ASN A CA 1
ATOM 1798 C C . ASN A 1 222 ? -18.538 -18.359 22.238 1.00 53.44 222 ASN A C 1
ATOM 1800 O O . ASN A 1 222 ? -18.436 -19.450 21.679 1.00 53.44 222 ASN A O 1
ATOM 1804 N N . ARG A 1 223 ? -19.285 -17.382 21.702 1.00 42.88 223 ARG A N 1
ATOM 1805 C CA . ARG A 1 223 ? -20.101 -17.461 20.468 1.00 42.88 223 ARG A CA 1
ATOM 1806 C C . ARG A 1 223 ? -19.378 -18.020 19.233 1.00 42.88 223 ARG A C 1
ATOM 1808 O O . ARG A 1 223 ? -20.048 -18.456 18.306 1.00 42.88 223 ARG A O 1
ATOM 1815 N N . LYS A 1 224 ? -18.039 -18.010 19.200 1.00 51.59 224 LYS A N 1
ATOM 1816 C CA . LYS A 1 224 ? -17.217 -18.579 18.112 1.00 51.59 224 LYS A CA 1
ATOM 1817 C C . LYS A 1 224 ? -16.778 -20.040 18.338 1.00 51.59 224 LYS A C 1
ATOM 1819 O O . LYS A 1 224 ? -15.971 -20.544 17.569 1.00 51.59 224 LYS A O 1
ATOM 1824 N N . GLY A 1 225 ? -17.245 -20.708 19.397 1.00 59.50 225 GLY A N 1
ATOM 1825 C CA . GLY A 1 225 ? -16.898 -22.106 19.709 1.00 59.50 225 GLY A CA 1
ATOM 1826 C C . GLY A 1 225 ? -15.486 -22.319 20.275 1.00 59.50 225 GLY A C 1
ATOM 1827 O O . GLY A 1 225 ? -15.076 -23.460 20.479 1.00 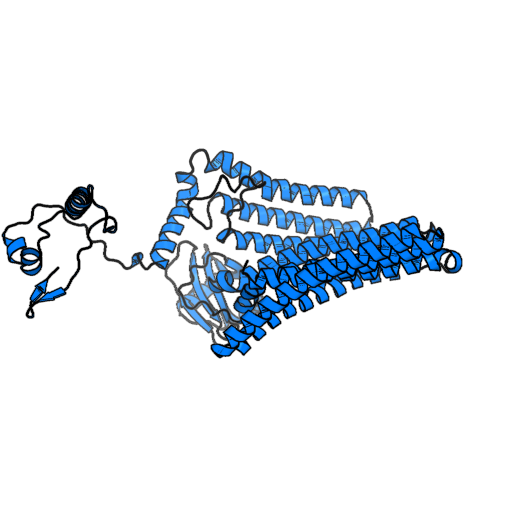59.50 225 GLY A O 1
ATOM 1828 N N . ILE A 1 226 ? -14.735 -21.241 20.534 1.00 65.75 226 ILE A N 1
ATOM 1829 C CA . ILE A 1 226 ? -13.400 -21.295 21.147 1.00 65.75 226 ILE A CA 1
ATOM 1830 C C . ILE A 1 226 ? -13.548 -21.681 22.616 1.00 65.75 226 ILE A C 1
ATOM 1832 O O . ILE A 1 226 ? -14.267 -21.001 23.352 1.00 65.75 226 ILE A O 1
ATOM 1836 N N . LYS A 1 227 ? -12.837 -22.728 23.031 1.00 76.50 227 LYS A N 1
ATOM 1837 C CA . LYS A 1 227 ? -12.843 -23.226 24.412 1.00 76.50 227 LYS A CA 1
ATOM 1838 C C . LYS A 1 227 ? -11.474 -23.109 25.089 1.00 76.50 227 LYS A C 1
ATOM 1840 O O . LYS A 1 227 ? -11.418 -22.885 26.293 1.00 76.50 227 LYS A O 1
ATOM 1845 N N . TRP A 1 228 ? -10.373 -23.152 24.335 1.00 82.25 228 TRP A N 1
ATOM 1846 C CA . TRP A 1 228 ? -9.026 -23.031 24.908 1.00 82.25 228 TRP A CA 1
ATOM 1847 C C . TRP A 1 228 ? -8.148 -22.057 24.130 1.00 82.25 228 TRP A C 1
ATOM 1849 O O . TRP A 1 228 ? -8.331 -21.862 22.928 1.00 82.25 228 TRP A O 1
ATOM 1859 N N . VAL A 1 229 ? -7.181 -21.451 24.815 1.00 78.12 229 VAL A N 1
ATOM 1860 C CA . VAL A 1 229 ? -6.164 -20.581 24.223 1.00 78.12 229 VAL A CA 1
ATOM 1861 C C . VAL A 1 229 ? -4.800 -20.925 24.802 1.00 78.12 229 VAL A C 1
ATOM 1863 O O . VAL A 1 229 ? -4.631 -20.974 26.014 1.00 78.12 229 VAL A O 1
ATOM 1866 N N . ILE A 1 230 ? -3.834 -21.136 23.923 1.00 80.56 230 ILE A N 1
ATOM 1867 C CA . ILE A 1 230 ? -2.431 -21.390 24.226 1.00 80.56 230 ILE A CA 1
ATOM 1868 C C . ILE A 1 230 ? -1.650 -20.109 23.932 1.00 80.56 230 ILE A C 1
ATOM 1870 O O . ILE A 1 230 ? -1.709 -19.611 22.810 1.00 80.56 230 ILE A O 1
ATOM 1874 N N . ASN A 1 231 ? -0.904 -19.593 24.903 1.00 77.94 231 ASN A N 1
ATOM 1875 C CA . ASN A 1 231 ? 0.047 -18.499 24.727 1.00 77.94 231 ASN A CA 1
ATOM 1876 C C . ASN A 1 231 ? 1.469 -19.052 24.820 1.00 77.94 231 ASN A C 1
ATOM 1878 O O . ASN A 1 231 ? 1.883 -19.532 25.869 1.00 77.94 231 ASN A O 1
ATOM 1882 N N . ASP A 1 232 ? 2.208 -18.976 23.722 1.00 81.00 232 ASP A N 1
ATOM 1883 C CA . ASP A 1 232 ? 3.627 -19.303 23.642 1.00 81.00 232 ASP A CA 1
ATOM 1884 C C . ASP A 1 232 ? 4.441 -18.032 23.939 1.00 81.00 232 ASP A C 1
ATOM 1886 O O . ASP A 1 232 ? 4.455 -17.092 23.134 1.00 81.00 232 ASP A O 1
ATOM 1890 N N . GLY A 1 233 ? 5.077 -18.000 25.114 1.00 72.00 233 GLY A N 1
ATOM 1891 C CA . GLY A 1 233 ? 5.787 -16.836 25.644 1.00 72.00 233 GLY A CA 1
ATOM 1892 C C . GLY A 1 233 ? 7.097 -16.522 24.922 1.00 72.00 233 GLY A C 1
ATOM 1893 O O . GLY A 1 233 ? 7.436 -15.350 24.767 1.00 72.00 233 GLY A O 1
ATOM 1894 N N . ASP A 1 234 ? 7.806 -17.535 24.420 1.00 77.94 234 ASP A N 1
ATOM 1895 C CA . ASP A 1 234 ? 9.101 -17.325 23.757 1.00 77.94 234 ASP A CA 1
ATOM 1896 C C . ASP A 1 234 ? 8.911 -16.883 22.299 1.00 77.94 234 ASP A C 1
ATOM 1898 O O . ASP A 1 234 ? 9.597 -15.983 21.810 1.00 77.94 234 ASP A O 1
ATOM 1902 N N . ASN A 1 235 ? 7.931 -17.471 21.603 1.00 73.62 235 ASN A N 1
ATOM 1903 C CA . ASN A 1 235 ? 7.615 -17.121 20.217 1.00 73.62 235 ASN A CA 1
ATOM 1904 C C . ASN A 1 235 ? 6.634 -15.949 20.095 1.00 73.62 235 ASN A C 1
ATOM 1906 O O . ASN A 1 235 ? 6.382 -15.493 18.973 1.00 73.62 235 ASN A O 1
ATOM 1910 N N . LYS A 1 236 ? 6.073 -15.476 21.217 1.00 69.38 236 LYS A N 1
ATOM 1911 C CA . LYS A 1 236 ? 5.090 -14.382 21.282 1.00 69.38 236 LYS A CA 1
ATOM 1912 C C . LYS A 1 236 ? 3.879 -14.657 20.384 1.00 69.38 236 LYS A C 1
ATOM 1914 O O . LYS A 1 236 ? 3.446 -13.804 19.601 1.00 69.38 236 LYS A O 1
ATOM 1919 N N . LYS A 1 237 ? 3.384 -15.899 20.425 1.00 72.12 237 LYS A N 1
ATOM 1920 C CA . LYS A 1 237 ? 2.269 -16.381 19.597 1.00 72.12 237 LYS A CA 1
ATOM 1921 C C . LYS A 1 237 ? 1.136 -16.904 20.459 1.00 72.12 237 LYS A C 1
ATOM 1923 O O . LYS A 1 237 ? 1.358 -17.609 21.434 1.00 72.12 237 LYS A O 1
ATOM 1928 N N . THR A 1 238 ? -0.083 -16.630 20.019 1.00 72.44 238 THR A N 1
ATOM 1929 C CA . THR A 1 238 ? -1.297 -17.171 20.623 1.00 72.44 238 THR A CA 1
ATOM 1930 C C . THR A 1 238 ? -1.952 -18.145 19.654 1.00 72.44 238 THR A C 1
ATOM 1932 O O . THR A 1 238 ? -1.991 -17.896 18.448 1.00 72.44 238 THR A O 1
ATOM 1935 N N . TYR A 1 239 ? -2.502 -19.232 20.184 1.00 79.06 239 TYR A N 1
ATOM 1936 C CA . TYR A 1 239 ? -3.287 -20.221 19.457 1.00 79.06 239 TYR A CA 1
ATOM 1937 C C . TYR A 1 239 ? -4.630 -20.397 20.157 1.00 79.06 239 TYR A C 1
ATOM 1939 O O . TYR A 1 239 ? -4.674 -20.586 21.363 1.00 79.06 239 TYR A O 1
ATOM 1947 N N . SER A 1 240 ? -5.738 -20.330 19.432 1.00 75.56 240 SER A N 1
ATOM 1948 C CA . SER A 1 240 ? -7.080 -20.565 19.964 1.00 75.56 240 SER A CA 1
ATOM 1949 C C . SER A 1 240 ? -7.635 -21.869 19.420 1.00 75.56 240 SER A C 1
ATOM 1951 O O . SER A 1 240 ? -7.511 -22.138 18.231 1.00 75.56 240 SER A O 1
ATOM 1953 N N . ILE A 1 241 ? -8.285 -22.652 20.266 1.00 81.12 241 ILE A N 1
ATOM 1954 C CA . ILE A 1 241 ? -8.775 -23.988 19.945 1.00 81.12 241 ILE A CA 1
ATOM 1955 C C . ILE A 1 241 ? -10.290 -23.968 20.080 1.00 81.12 241 ILE A C 1
ATOM 1957 O O . ILE A 1 241 ? -10.822 -23.643 21.148 1.00 81.12 241 ILE A O 1
ATOM 1961 N N . ALA A 1 242 ? -10.983 -24.300 18.993 1.00 79.75 242 ALA A N 1
ATOM 1962 C CA . ALA A 1 242 ? -12.428 -24.470 18.993 1.00 79.75 242 ALA A CA 1
ATOM 1963 C C . ALA A 1 242 ? -12.787 -25.944 18.852 1.00 79.75 242 ALA A C 1
ATOM 1965 O O . ALA A 1 242 ? -12.202 -26.654 18.031 1.00 79.75 242 ALA A O 1
ATOM 1966 N N . LYS A 1 243 ? -13.786 -26.381 19.617 1.00 78.50 243 LYS A N 1
ATOM 1967 C CA . LYS A 1 243 ? -14.408 -27.686 19.409 1.00 78.50 243 LYS A CA 1
ATOM 1968 C C . LYS A 1 243 ? -15.562 -27.510 18.428 1.00 78.50 243 LYS A C 1
ATOM 1970 O O . LYS A 1 243 ? -16.511 -26.785 18.722 1.00 78.50 243 LYS A O 1
ATOM 1975 N N . VAL A 1 244 ? -15.463 -28.148 17.267 1.00 72.88 244 VAL A N 1
ATOM 1976 C CA . VAL A 1 244 ? -16.511 -28.143 16.241 1.00 72.88 244 VAL A CA 1
ATOM 1977 C C . VAL A 1 244 ? -16.888 -29.595 15.976 1.00 72.88 244 VAL A C 1
ATOM 1979 O O . VAL A 1 244 ? -16.118 -30.334 15.361 1.00 72.88 244 VAL A O 1
ATOM 1982 N N . ASN A 1 245 ? -18.067 -29.995 16.456 1.00 77.38 245 ASN A N 1
ATOM 1983 C CA . ASN A 1 245 ? -18.531 -31.387 16.453 1.00 77.38 245 ASN A CA 1
ATOM 1984 C C . ASN A 1 245 ? -17.484 -32.315 17.113 1.00 77.38 245 ASN A C 1
ATOM 1986 O O . ASN A 1 245 ? -17.036 -32.003 18.219 1.00 77.38 245 ASN A O 1
ATOM 1990 N N . ASP A 1 246 ? -17.062 -33.372 16.411 1.00 79.69 246 ASP A N 1
ATOM 1991 C CA . ASP A 1 246 ? -16.117 -34.405 16.874 1.00 79.69 246 ASP A CA 1
ATOM 1992 C C . ASP A 1 246 ? -14.643 -34.066 16.559 1.00 79.69 246 ASP A C 1
ATOM 1994 O O . ASP A 1 246 ? -13.787 -34.943 16.431 1.00 79.69 246 ASP A O 1
ATOM 1998 N N . SER A 1 247 ? -14.326 -32.785 16.342 1.00 81.75 247 SER A N 1
ATOM 1999 C CA . SER A 1 247 ? -12.982 -32.349 15.951 1.00 81.75 247 SER A CA 1
ATOM 2000 C C . SER A 1 247 ? -12.538 -31.078 16.667 1.00 81.75 247 SER A C 1
ATOM 2002 O O . SER A 1 247 ? -13.340 -30.197 17.002 1.00 81.75 247 SER A O 1
ATOM 2004 N N . LEU A 1 248 ? -11.227 -30.965 16.876 1.00 82.62 248 LEU A N 1
ATOM 2005 C CA . LEU A 1 248 ? -10.586 -29.770 17.407 1.00 82.62 248 LEU A CA 1
ATOM 2006 C C . LEU A 1 248 ? -9.959 -28.982 16.270 1.00 82.62 248 LEU A C 1
ATOM 2008 O O . LEU A 1 248 ? -9.038 -29.444 15.605 1.00 82.62 248 LEU A O 1
ATOM 2012 N N . SER A 1 249 ? -10.449 -27.768 16.062 1.00 81.25 249 SER A N 1
ATOM 2013 C CA . SER A 1 249 ? -9.872 -26.831 15.106 1.00 81.25 249 SER A CA 1
ATOM 2014 C C . SER A 1 249 ? -8.936 -25.875 15.832 1.00 81.25 249 SER A C 1
ATOM 2016 O O . SER A 1 249 ? -9.348 -25.147 16.739 1.00 81.25 249 SER A O 1
ATOM 2018 N N . PHE A 1 250 ? -7.674 -25.877 15.420 1.00 79.38 250 PHE A N 1
ATOM 2019 C CA . PHE A 1 250 ? -6.632 -25.018 15.958 1.00 79.38 250 PHE A CA 1
ATOM 2020 C C . PHE A 1 250 ? -6.507 -23.786 15.084 1.00 79.38 250 PHE A C 1
ATOM 2022 O O . PHE A 1 250 ? -6.357 -23.886 13.868 1.00 79.38 250 PHE A O 1
ATOM 2029 N N . TYR A 1 251 ? -6.535 -22.617 15.702 1.00 72.25 251 TYR A N 1
ATOM 2030 C CA . TYR A 1 251 ? -6.439 -21.343 15.019 1.00 72.25 251 TYR A CA 1
ATOM 2031 C C . TYR A 1 251 ? -5.293 -20.515 15.588 1.00 72.25 251 TYR A C 1
ATOM 2033 O O . TYR A 1 251 ? -5.027 -20.550 16.781 1.00 72.25 251 TYR A O 1
ATOM 2041 N N . GLU A 1 252 ? -4.660 -19.703 14.754 1.00 70.81 252 GLU A N 1
ATOM 2042 C CA . GLU A 1 252 ? -3.848 -18.570 15.189 1.00 70.81 252 GLU A CA 1
ATOM 2043 C C . GLU A 1 252 ? -4.754 -17.329 15.163 1.00 70.81 252 GLU A C 1
ATOM 2045 O O . GLU A 1 252 ? -5.055 -16.811 14.075 1.00 70.81 252 GLU A O 1
ATOM 2050 N N . PRO A 1 253 ? -5.277 -16.868 16.312 1.00 65.12 253 PRO A N 1
ATOM 2051 C CA . PRO A 1 253 ? -6.012 -15.625 16.352 1.00 65.12 253 PRO A CA 1
ATOM 2052 C C .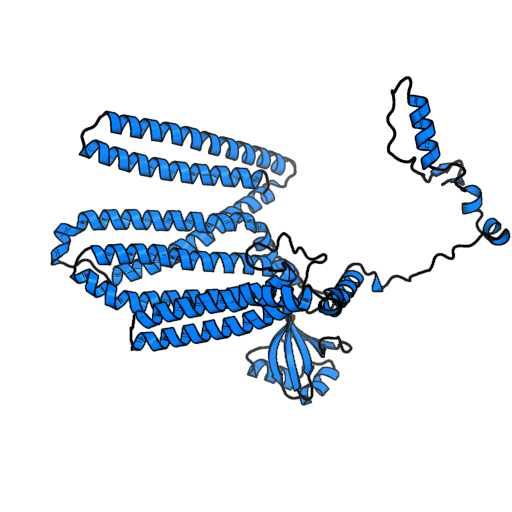 PRO A 1 253 ? -5.078 -14.450 16.078 1.00 65.12 253 PRO A C 1
ATOM 2054 O O . PRO A 1 253 ? -3.951 -14.392 16.567 1.00 65.12 253 PRO A O 1
ATOM 2057 N N . LYS A 1 254 ? -5.568 -13.475 15.315 1.00 66.06 254 LYS A N 1
ATOM 2058 C CA . LYS A 1 254 ? -4.965 -12.144 15.306 1.00 66.06 254 LYS A CA 1
ATOM 2059 C C . LYS A 1 254 ? -5.564 -11.352 16.462 1.00 66.06 254 LYS A C 1
ATOM 2061 O O . LYS A 1 254 ? -6.780 -11.157 16.516 1.00 66.06 254 LYS A O 1
ATOM 2066 N N . ASP A 1 255 ? -4.704 -10.973 17.396 1.00 69.81 255 ASP A N 1
ATOM 2067 C CA . ASP A 1 255 ? -5.036 -10.159 18.558 1.00 69.81 255 ASP A CA 1
ATOM 2068 C C . ASP A 1 255 ? -5.245 -8.687 18.173 1.00 69.81 255 ASP A C 1
ATOM 2070 O O . ASP A 1 255 ? -4.968 -8.260 17.047 1.00 69.81 255 ASP A O 1
ATOM 2074 N N . LEU A 1 256 ? -5.747 -7.887 19.116 1.00 74.44 256 LEU A N 1
ATOM 2075 C CA . LEU A 1 256 ? -5.950 -6.458 18.886 1.00 74.44 256 LEU A CA 1
ATOM 2076 C C . LEU A 1 256 ? -4.619 -5.739 18.599 1.00 74.44 256 LEU A C 1
ATOM 2078 O O . LEU A 1 256 ? -4.574 -4.857 17.742 1.00 74.44 256 LEU A O 1
ATOM 2082 N N . SER A 1 257 ? -3.523 -6.157 19.242 1.00 79.50 257 SER A N 1
ATOM 2083 C CA . SER A 1 257 ? -2.185 -5.596 19.018 1.00 79.50 257 SER A CA 1
ATOM 2084 C C . SER A 1 257 ? -1.701 -5.761 17.578 1.00 79.50 257 SER A C 1
ATOM 2086 O O . SER A 1 257 ? -1.120 -4.827 17.019 1.00 79.50 257 SER A O 1
ATOM 2088 N N . PHE A 1 258 ? -1.981 -6.890 16.918 1.00 83.00 258 PHE A N 1
ATOM 2089 C CA . PHE A 1 258 ? -1.702 -7.053 15.494 1.00 83.00 258 PHE A CA 1
ATOM 2090 C C . PHE A 1 258 ? -2.400 -5.974 14.669 1.00 83.00 258 PHE A C 1
ATOM 2092 O O . PHE A 1 258 ? -1.760 -5.336 13.833 1.00 83.00 258 PHE A O 1
ATOM 2099 N N . PHE A 1 259 ? -3.695 -5.764 14.899 1.00 82.81 259 PHE A N 1
ATOM 2100 C CA . PHE A 1 259 ? -4.493 -4.821 14.125 1.00 82.81 259 PHE A CA 1
ATOM 2101 C C . PHE A 1 259 ? -4.096 -3.360 14.401 1.00 82.81 259 PHE A C 1
ATOM 2103 O O . PHE A 1 259 ? -4.026 -2.564 13.465 1.00 82.81 259 PHE A O 1
ATOM 2110 N N . LEU A 1 260 ? -3.739 -3.020 15.641 1.00 83.81 260 LEU A N 1
ATOM 2111 C CA . LEU A 1 260 ? -3.323 -1.666 16.019 1.00 83.81 260 LEU A CA 1
ATOM 2112 C C . LEU A 1 260 ? -1.898 -1.310 15.575 1.00 83.81 260 LEU A C 1
ATOM 2114 O O . LEU A 1 260 ? -1.668 -0.189 15.123 1.00 83.81 260 LEU A O 1
ATOM 2118 N N . PHE A 1 261 ? -0.944 -2.236 15.708 1.00 88.38 261 PHE A N 1
ATOM 2119 C CA . PHE A 1 261 ? 0.481 -1.921 15.554 1.00 88.38 261 PHE A CA 1
ATOM 2120 C C . PHE A 1 261 ? 1.102 -2.505 14.287 1.00 88.38 261 PHE A C 1
ATOM 2122 O O . PHE A 1 261 ? 1.896 -1.839 13.628 1.00 88.38 261 PHE A O 1
ATOM 2129 N N . LYS A 1 262 ? 0.746 -3.740 13.909 1.00 89.88 262 LYS A N 1
ATOM 2130 C CA . LYS A 1 262 ? 1.408 -4.433 12.789 1.00 89.88 262 LYS A CA 1
ATOM 2131 C C . LYS A 1 262 ? 0.683 -4.255 11.459 1.00 89.88 262 LYS A C 1
ATOM 2133 O O . LYS A 1 262 ? 1.297 -4.121 10.400 1.00 89.88 262 LYS A O 1
ATOM 2138 N N . PHE A 1 263 ? -0.641 -4.278 11.504 1.00 90.31 263 PHE A N 1
ATOM 2139 C CA . PHE A 1 263 ? -1.500 -4.271 10.333 1.00 90.31 263 PHE A CA 1
ATOM 2140 C C . PHE A 1 263 ? -1.359 -3.024 9.439 1.00 90.31 263 PHE A C 1
ATOM 2142 O O . PHE A 1 263 ? -1.297 -3.221 8.219 1.00 90.31 263 PHE A O 1
ATOM 2149 N N . PRO A 1 264 ? -1.227 -1.785 9.962 1.00 92.69 264 PRO A N 1
ATOM 2150 C CA . PRO A 1 264 ? -1.026 -0.599 9.123 1.00 92.69 264 PRO A CA 1
ATOM 2151 C C . PRO A 1 264 ? 0.192 -0.724 8.194 1.00 92.69 264 PRO A C 1
ATOM 2153 O O . PRO A 1 264 ? 0.089 -0.491 6.988 1.00 92.69 264 PRO A O 1
ATOM 2156 N N . VAL A 1 265 ? 1.320 -1.234 8.702 1.00 94.44 265 VAL A N 1
ATOM 2157 C CA . VAL A 1 265 ? 2.519 -1.485 7.884 1.00 94.44 265 VAL A CA 1
ATOM 2158 C C . VAL A 1 265 ? 2.249 -2.524 6.796 1.00 94.44 265 VAL A C 1
ATOM 2160 O O . VAL A 1 265 ? 2.607 -2.303 5.637 1.00 94.44 265 VAL A O 1
ATOM 2163 N N . TYR A 1 266 ? 1.559 -3.629 7.102 1.00 93.69 266 TYR A N 1
ATOM 2164 C CA . TYR A 1 266 ? 1.184 -4.612 6.076 1.00 93.69 266 TYR A CA 1
ATOM 2165 C C . TYR A 1 266 ? 0.283 -4.013 4.985 1.00 93.69 266 TYR A C 1
ATOM 2167 O O . TYR A 1 266 ? 0.413 -4.376 3.808 1.00 93.69 266 TYR A O 1
ATOM 2175 N N . GLN A 1 267 ? -0.613 -3.084 5.332 1.00 92.25 267 GLN A N 1
ATOM 2176 C CA . GLN A 1 267 ? -1.432 -2.373 4.349 1.00 92.25 267 GLN A CA 1
ATOM 2177 C C . GLN A 1 267 ? -0.574 -1.532 3.403 1.00 92.25 267 GLN A C 1
ATOM 2179 O O . GLN A 1 267 ? -0.702 -1.680 2.182 1.00 92.25 267 GLN A O 1
ATOM 2184 N N . TRP A 1 268 ? 0.324 -0.708 3.944 1.00 93.75 268 TRP A N 1
ATOM 2185 C CA . TRP A 1 268 ? 1.179 0.165 3.141 1.00 93.75 268 TRP A CA 1
ATOM 2186 C C . TRP A 1 268 ? 2.173 -0.615 2.291 1.00 93.75 268 TRP A C 1
ATOM 2188 O O . TRP A 1 268 ? 2.265 -0.372 1.088 1.00 93.75 268 TRP A O 1
ATOM 2198 N N . VAL A 1 269 ? 2.842 -1.613 2.869 1.00 96.56 269 VAL A N 1
ATOM 2199 C CA . VAL A 1 269 ? 3.816 -2.449 2.156 1.00 96.56 269 VAL A CA 1
ATOM 2200 C C . VAL A 1 269 ? 3.144 -3.255 1.046 1.00 96.56 269 VAL A C 1
ATOM 2202 O O . VAL A 1 269 ? 3.658 -3.304 -0.070 1.00 96.56 269 VAL A O 1
ATOM 2205 N N . SER A 1 270 ? 1.973 -3.852 1.299 1.00 95.62 270 SER A N 1
ATOM 2206 C CA . SER A 1 270 ? 1.265 -4.619 0.262 1.00 95.62 270 SER A CA 1
ATOM 2207 C C . SER A 1 270 ? 0.758 -3.736 -0.883 1.00 95.62 270 SER A C 1
ATOM 2209 O O . SER A 1 270 ? 0.778 -4.159 -2.041 1.00 95.62 270 SER A O 1
ATOM 2211 N N . LEU A 1 271 ? 0.321 -2.505 -0.591 1.00 94.38 271 LEU A N 1
ATOM 2212 C CA . LEU A 1 271 ? -0.047 -1.532 -1.617 1.00 94.38 271 LEU A CA 1
ATOM 2213 C C . LEU A 1 271 ? 1.181 -1.082 -2.415 1.00 94.38 271 LEU A C 1
ATOM 2215 O O . LEU A 1 271 ? 1.142 -1.104 -3.644 1.00 94.38 271 LEU A O 1
ATOM 2219 N N . TRP A 1 272 ? 2.265 -0.725 -1.728 1.00 97.38 272 TRP A N 1
ATOM 2220 C CA . TRP A 1 272 ? 3.517 -0.297 -2.342 1.00 97.38 272 TRP A CA 1
ATOM 2221 C C . TRP A 1 272 ? 4.088 -1.364 -3.273 1.00 97.38 272 TRP A C 1
ATOM 2223 O O . TRP A 1 272 ? 4.394 -1.071 -4.425 1.00 97.38 272 TRP A O 1
ATOM 2233 N N . LEU A 1 273 ? 4.134 -2.620 -2.821 1.00 97.69 273 LEU A N 1
ATOM 2234 C CA . LEU A 1 273 ? 4.612 -3.744 -3.622 1.00 97.69 273 LEU A CA 1
ATOM 2235 C C . LEU A 1 273 ? 3.736 -3.963 -4.863 1.00 97.69 273 LEU A C 1
ATOM 2237 O O . LEU A 1 273 ? 4.254 -4.195 -5.952 1.00 97.69 273 LEU A O 1
ATOM 2241 N N . LYS A 1 274 ? 2.408 -3.830 -4.735 1.00 96.00 274 LYS A N 1
ATOM 2242 C CA . LYS A 1 274 ? 1.490 -3.913 -5.881 1.00 96.00 274 LYS A CA 1
ATOM 2243 C C . LYS A 1 274 ? 1.766 -2.808 -6.904 1.00 96.00 274 LYS A C 1
ATOM 2245 O O . LYS A 1 274 ? 1.815 -3.095 -8.097 1.00 96.00 274 LYS A O 1
ATOM 2250 N N . VAL A 1 275 ? 1.958 -1.565 -6.459 1.00 97.44 275 VAL A N 1
ATOM 2251 C CA . VAL A 1 275 ? 2.291 -0.437 -7.347 1.00 97.44 275 VAL A CA 1
ATOM 2252 C C . VAL A 1 275 ? 3.667 -0.637 -7.988 1.00 97.44 275 VAL A C 1
ATOM 2254 O O . VAL A 1 275 ? 3.790 -0.466 -9.200 1.00 97.44 275 VAL A O 1
ATOM 2257 N N . LEU A 1 276 ? 4.670 -1.081 -7.221 1.00 98.19 276 LEU A N 1
ATOM 2258 C CA . LEU A 1 276 ? 5.999 -1.430 -7.726 1.00 98.19 276 LEU A CA 1
ATOM 2259 C C . LEU A 1 276 ? 5.914 -2.459 -8.859 1.00 98.19 276 LEU A C 1
ATOM 2261 O O . LEU A 1 276 ? 6.566 -2.274 -9.882 1.00 98.19 276 LEU A O 1
ATOM 2265 N N . MET A 1 277 ? 5.095 -3.507 -8.717 1.00 97.69 277 MET A N 1
ATOM 2266 C CA . MET A 1 277 ? 4.919 -4.519 -9.767 1.00 97.69 277 MET A CA 1
ATOM 2267 C C . MET A 1 277 ? 4.332 -3.928 -11.051 1.00 97.69 277 MET A C 1
ATOM 2269 O O . MET A 1 277 ? 4.864 -4.176 -12.131 1.00 97.69 277 MET A O 1
ATOM 2273 N N . TRP A 1 278 ? 3.279 -3.111 -10.954 1.00 97.06 278 TRP A N 1
ATOM 2274 C CA . TRP A 1 278 ? 2.693 -2.452 -12.128 1.00 97.06 278 TRP A CA 1
ATOM 2275 C C . TRP A 1 278 ? 3.680 -1.508 -12.813 1.00 97.06 278 TRP A C 1
ATOM 2277 O O . TRP A 1 278 ? 3.825 -1.540 -14.033 1.00 97.06 278 TRP A O 1
ATOM 2287 N N . VAL A 1 279 ? 4.404 -0.705 -12.038 1.00 97.75 279 VAL A N 1
ATOM 2288 C CA . VAL A 1 279 ? 5.419 0.203 -12.576 1.00 97.75 279 VAL A CA 1
ATOM 2289 C C . VAL A 1 279 ? 6.586 -0.567 -13.194 1.00 97.75 279 VAL A C 1
ATOM 2291 O O . VAL A 1 279 ? 7.038 -0.214 -14.281 1.00 97.75 279 VAL A O 1
ATOM 2294 N N . ASN A 1 280 ? 7.028 -1.662 -12.576 1.00 97.62 280 ASN A N 1
ATOM 2295 C CA . ASN A 1 280 ? 8.031 -2.553 -13.151 1.00 97.62 280 ASN A CA 1
ATOM 2296 C C . ASN A 1 280 ? 7.565 -3.137 -14.493 1.00 97.62 280 ASN A C 1
ATOM 2298 O O . ASN A 1 280 ? 8.340 -3.143 -15.447 1.00 97.62 280 ASN A O 1
ATOM 2302 N N . LEU A 1 281 ? 6.303 -3.568 -14.610 1.00 95.38 281 LEU A N 1
ATOM 2303 C CA . LEU A 1 281 ? 5.731 -4.032 -15.881 1.00 95.38 281 LEU A CA 1
ATOM 2304 C C . LEU A 1 281 ? 5.724 -2.928 -16.948 1.00 95.38 281 LEU A C 1
ATOM 2306 O O . LEU A 1 281 ? 6.038 -3.199 -18.104 1.00 95.38 281 LEU A O 1
ATOM 2310 N N . LEU A 1 282 ? 5.436 -1.677 -16.578 1.00 96.44 282 LEU A N 1
ATOM 2311 C CA . LEU A 1 282 ? 5.497 -0.544 -17.509 1.00 96.44 282 LEU A CA 1
ATOM 2312 C C . LEU A 1 282 ? 6.931 -0.243 -17.963 1.00 96.44 282 LEU A C 1
ATOM 2314 O O . LEU A 1 282 ? 7.173 -0.075 -19.158 1.00 96.44 282 LEU A O 1
ATOM 2318 N N . VAL A 1 283 ? 7.895 -0.209 -17.038 1.00 96.12 283 VAL A N 1
ATOM 2319 C CA . VAL A 1 283 ? 9.309 0.066 -17.349 1.00 96.12 283 VAL A CA 1
ATOM 2320 C C . VAL A 1 283 ? 9.918 -1.055 -18.195 1.00 96.12 283 VAL A C 1
ATOM 2322 O O . VAL A 1 283 ? 10.586 -0.790 -19.196 1.00 96.12 283 VAL A O 1
ATOM 2325 N N . THR A 1 284 ? 9.663 -2.313 -17.835 1.00 94.69 284 THR A N 1
ATOM 2326 C CA . THR A 1 284 ? 10.115 -3.473 -18.618 1.00 94.69 284 THR A CA 1
ATOM 2327 C C . THR A 1 284 ? 9.400 -3.551 -19.966 1.00 94.69 284 THR A C 1
ATOM 2329 O O . THR A 1 284 ? 10.046 -3.800 -20.980 1.00 94.69 284 THR A O 1
ATOM 2332 N N . GLY A 1 285 ? 8.101 -3.252 -20.030 1.00 93.38 285 GLY A N 1
ATOM 2333 C CA . GLY A 1 285 ? 7.354 -3.143 -21.284 1.00 93.38 285 GLY A CA 1
ATOM 2334 C C . GLY A 1 285 ? 7.918 -2.064 -22.212 1.00 93.38 285 GLY A C 1
ATOM 2335 O O . GLY A 1 285 ? 8.108 -2.310 -23.403 1.00 93.38 285 GLY A O 1
ATOM 2336 N N . PHE A 1 286 ? 8.274 -0.895 -21.671 1.00 94.81 286 PHE A N 1
ATOM 2337 C CA . PHE A 1 286 ? 8.947 0.171 -22.415 1.00 94.81 286 PHE A CA 1
ATOM 2338 C C . PHE A 1 286 ? 10.310 -0.280 -22.966 1.00 94.81 286 PHE A C 1
ATOM 2340 O O . PHE A 1 286 ? 10.612 -0.033 -24.137 1.00 94.81 286 PHE A O 1
ATOM 2347 N N . LEU A 1 287 ? 11.097 -1.004 -22.162 1.00 93.88 287 LEU A N 1
ATOM 2348 C CA . LEU A 1 287 ? 12.364 -1.612 -22.580 1.00 93.88 287 LEU A CA 1
ATOM 2349 C C . LEU A 1 287 ? 12.175 -2.608 -23.733 1.00 93.88 287 LEU A C 1
ATOM 2351 O O . LEU A 1 287 ? 12.861 -2.521 -24.752 1.00 93.88 287 LEU A O 1
ATOM 2355 N N . TYR A 1 288 ? 11.232 -3.541 -23.599 1.00 92.56 288 TYR A N 1
ATOM 2356 C CA . TYR A 1 288 ? 10.956 -4.538 -24.632 1.00 92.56 288 TYR A CA 1
ATOM 2357 C C . TYR A 1 288 ? 10.406 -3.913 -25.912 1.00 92.56 288 TYR A C 1
ATOM 2359 O O . TYR A 1 288 ? 10.796 -4.330 -26.999 1.00 92.56 288 TYR A O 1
ATOM 2367 N N . ASN A 1 289 ? 9.572 -2.875 -25.813 1.00 93.12 289 ASN A N 1
ATOM 2368 C CA . ASN A 1 289 ? 9.112 -2.119 -26.977 1.00 93.12 289 ASN A CA 1
ATOM 2369 C C . ASN A 1 289 ? 10.278 -1.424 -27.704 1.00 93.12 289 ASN A C 1
ATOM 2371 O O . ASN A 1 289 ? 10.300 -1.395 -28.935 1.00 93.12 289 ASN A O 1
ATOM 2375 N N . PHE A 1 290 ? 11.272 -0.904 -26.975 1.00 92.00 290 PHE A N 1
ATOM 2376 C CA . PHE A 1 290 ? 12.494 -0.387 -27.595 1.00 92.00 290 PHE A CA 1
ATOM 2377 C C . PHE A 1 290 ? 13.260 -1.488 -28.339 1.00 92.00 290 PHE A C 1
ATOM 2379 O O . PHE A 1 290 ? 13.627 -1.288 -29.495 1.00 92.00 290 PHE A O 1
ATOM 2386 N N . TYR A 1 291 ? 13.454 -2.657 -27.720 1.00 90.50 291 TYR A N 1
ATOM 2387 C CA . TYR A 1 291 ? 14.134 -3.790 -28.357 1.00 90.50 291 TYR A CA 1
ATOM 2388 C C . TYR A 1 291 ? 13.383 -4.348 -29.568 1.00 90.50 291 TYR A C 1
ATOM 2390 O O . TYR A 1 291 ? 14.014 -4.673 -30.570 1.00 90.50 291 TYR A O 1
ATOM 2398 N N . TYR A 1 292 ? 12.053 -4.382 -29.515 1.00 89.62 292 TYR A N 1
ATOM 2399 C CA . TYR A 1 292 ? 11.204 -4.802 -30.627 1.00 89.62 292 TYR A CA 1
ATOM 2400 C C . TYR A 1 292 ? 11.382 -3.899 -31.856 1.00 89.62 292 TYR A C 1
ATOM 2402 O O . TYR A 1 292 ? 11.471 -4.383 -32.978 1.00 89.62 292 TYR A O 1
ATOM 2410 N N . ARG A 1 293 ? 11.489 -2.578 -31.649 1.00 89.62 293 ARG A N 1
ATOM 2411 C CA . ARG A 1 293 ? 11.626 -1.580 -32.729 1.00 89.62 293 ARG A CA 1
ATOM 2412 C C . ARG A 1 293 ? 13.074 -1.301 -33.146 1.00 89.62 293 ARG A C 1
ATOM 2414 O O . ARG A 1 293 ? 13.299 -0.418 -33.975 1.00 89.62 293 ARG A O 1
ATOM 2421 N N . ARG A 1 294 ? 14.060 -1.962 -32.532 1.00 85.38 294 ARG A N 1
ATOM 2422 C CA . ARG A 1 294 ? 15.483 -1.685 -32.774 1.00 85.38 294 ARG A CA 1
ATOM 2423 C C . ARG A 1 294 ? 15.966 -2.305 -34.080 1.00 85.38 294 ARG A C 1
ATOM 2425 O O . ARG A 1 294 ? 16.552 -1.595 -34.892 1.00 85.38 294 ARG A O 1
ATOM 2432 N N . ASP A 1 295 ? 15.741 -3.606 -34.248 1.00 84.06 295 ASP A N 1
ATOM 2433 C CA . ASP A 1 295 ? 16.194 -4.396 -35.395 1.00 84.06 295 ASP A CA 1
ATOM 2434 C C . ASP A 1 295 ? 15.454 -5.754 -35.473 1.00 84.06 295 ASP A C 1
ATOM 2436 O O . ASP A 1 295 ? 14.989 -6.247 -34.439 1.00 84.06 295 ASP A O 1
ATOM 2440 N N . PRO A 1 296 ? 15.364 -6.391 -36.661 1.00 84.50 296 PRO A N 1
ATOM 2441 C CA . PRO A 1 296 ? 14.617 -7.643 -36.841 1.00 84.50 296 PRO A CA 1
ATOM 2442 C C . PRO A 1 296 ? 15.153 -8.835 -36.030 1.00 84.50 296 PRO A C 1
ATOM 2444 O O . PRO A 1 296 ? 14.371 -9.648 -35.538 1.00 84.50 296 PRO A O 1
ATOM 2447 N N . GLN A 1 297 ? 16.477 -8.944 -35.850 1.00 83.00 297 GLN A N 1
ATOM 2448 C CA . GLN A 1 297 ? 17.087 -10.044 -35.085 1.00 83.00 297 GLN A CA 1
ATOM 2449 C C . GLN A 1 297 ? 16.700 -9.965 -33.601 1.00 83.00 297 GLN A C 1
ATOM 2451 O O . GLN A 1 297 ? 16.385 -10.971 -32.963 1.00 83.00 297 GLN A O 1
ATOM 2456 N N . THR A 1 298 ? 16.695 -8.757 -33.045 1.00 85.38 298 THR A N 1
ATOM 2457 C CA . THR A 1 298 ? 16.285 -8.494 -31.665 1.00 85.38 298 THR A CA 1
ATOM 2458 C C . THR A 1 298 ? 14.780 -8.617 -31.508 1.00 85.38 298 THR A C 1
ATOM 2460 O O . THR A 1 298 ? 14.336 -9.166 -30.505 1.00 85.38 298 THR A O 1
ATOM 2463 N N . MET A 1 299 ? 14.001 -8.193 -32.507 1.00 86.81 299 MET A N 1
ATOM 2464 C CA . MET A 1 299 ? 12.552 -8.390 -32.543 1.00 86.81 299 MET A CA 1
ATOM 2465 C C . MET A 1 299 ? 12.192 -9.865 -32.325 1.00 86.81 299 MET A C 1
ATOM 2467 O O . MET A 1 299 ? 11.449 -10.173 -31.396 1.00 86.81 299 MET A O 1
ATOM 2471 N N . ALA A 1 300 ? 12.803 -10.783 -33.082 1.00 86.69 300 ALA A N 1
ATOM 2472 C CA . ALA A 1 300 ? 12.575 -12.223 -32.934 1.00 86.69 300 ALA A CA 1
ATOM 2473 C C . ALA A 1 300 ? 12.935 -12.747 -31.527 1.00 86.69 300 ALA A C 1
ATOM 2475 O O . ALA A 1 300 ? 12.218 -13.572 -30.957 1.00 86.69 300 ALA A O 1
ATOM 2476 N N . ARG A 1 301 ? 14.017 -12.237 -30.917 1.00 86.88 301 ARG A N 1
ATOM 2477 C CA . ARG A 1 301 ? 14.381 -12.583 -29.530 1.00 86.88 301 ARG A CA 1
ATOM 2478 C C . ARG A 1 301 ? 13.354 -12.063 -28.528 1.00 86.88 301 ARG A C 1
ATOM 2480 O O . ARG A 1 301 ? 12.956 -12.810 -27.637 1.00 86.88 301 ARG A O 1
ATOM 2487 N N . VAL A 1 302 ? 12.907 -10.816 -28.673 1.00 87.62 302 VAL A N 1
ATOM 2488 C CA . VAL A 1 302 ? 11.862 -10.237 -27.818 1.00 87.62 302 VAL A CA 1
ATOM 2489 C C . VAL A 1 302 ? 10.626 -11.123 -27.845 1.00 87.62 302 VAL A C 1
ATOM 2491 O O . VAL A 1 302 ? 10.130 -11.479 -26.784 1.00 87.62 302 VAL A O 1
ATOM 2494 N N . GLU A 1 303 ? 10.176 -11.562 -29.019 1.00 85.06 303 GLU A N 1
ATOM 2495 C CA . GLU A 1 303 ? 9.001 -12.430 -29.121 1.00 85.06 303 GLU A CA 1
ATOM 2496 C C . GLU A 1 303 ? 9.152 -13.762 -28.378 1.00 85.06 303 GLU A C 1
ATOM 2498 O O . GLU A 1 303 ? 8.177 -14.247 -27.803 1.00 85.06 303 GLU A O 1
ATOM 2503 N N . HIS A 1 304 ? 10.358 -14.333 -28.351 1.00 84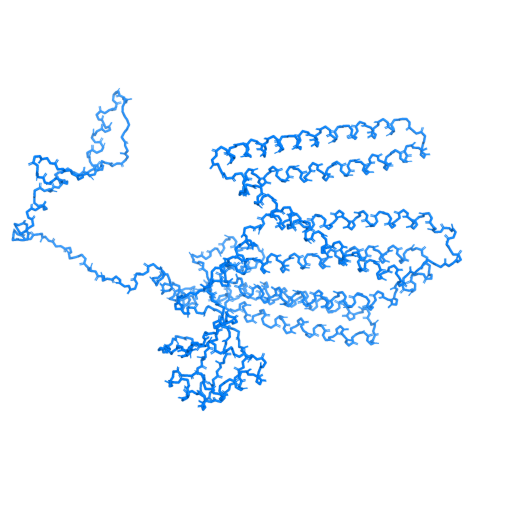.06 304 HIS A N 1
ATOM 2504 C CA . HIS A 1 304 ? 10.624 -15.595 -27.664 1.00 84.06 304 HIS A CA 1
ATOM 2505 C C . HIS A 1 304 ? 10.705 -15.428 -26.142 1.00 84.06 304 HIS A C 1
ATOM 2507 O O . HIS A 1 304 ? 10.070 -16.165 -25.385 1.00 84.06 304 HIS A O 1
ATOM 2513 N N . TYR A 1 305 ? 11.488 -14.455 -25.677 1.00 86.44 305 TYR A N 1
ATOM 2514 C CA . TYR A 1 305 ? 11.807 -14.332 -24.259 1.00 86.44 305 TYR A CA 1
ATOM 2515 C C . TYR A 1 305 ? 10.831 -13.465 -23.463 1.00 86.44 305 TYR A C 1
ATOM 2517 O O . TYR A 1 305 ? 10.718 -13.655 -22.251 1.00 86.44 305 TYR A O 1
ATOM 2525 N N . LEU A 1 306 ? 10.109 -12.543 -24.111 1.00 85.81 306 LEU A N 1
ATOM 2526 C CA . LEU A 1 306 ? 9.062 -11.748 -23.461 1.00 85.81 306 LEU A CA 1
ATOM 2527 C C . LEU A 1 306 ? 7.990 -12.652 -22.849 1.00 85.81 306 LEU A C 1
ATOM 2529 O O . LEU A 1 306 ? 7.493 -12.352 -21.769 1.00 85.81 306 LEU A O 1
ATOM 2533 N N . VAL A 1 307 ? 7.674 -13.775 -23.502 1.00 85.62 307 VAL A N 1
ATOM 2534 C CA . VAL A 1 307 ? 6.720 -14.758 -22.974 1.00 85.62 307 VAL A CA 1
ATOM 2535 C C . VAL A 1 307 ? 7.219 -15.332 -21.647 1.00 85.62 307 VAL A C 1
ATOM 2537 O O . VAL A 1 307 ? 6.476 -15.356 -20.677 1.00 85.62 307 VAL A O 1
ATOM 2540 N N . VAL A 1 308 ? 8.485 -15.743 -21.554 1.00 88.69 308 VAL A N 1
ATOM 2541 C CA . VAL A 1 308 ? 9.013 -16.354 -20.321 1.00 88.69 308 VAL A CA 1
ATOM 2542 C C . VAL A 1 308 ? 9.192 -15.313 -19.216 1.00 88.69 308 VAL A C 1
ATOM 2544 O O . VAL A 1 308 ? 8.660 -15.478 -18.121 1.00 88.69 308 VAL A O 1
ATOM 2547 N N . HIS A 1 309 ? 9.901 -14.217 -19.498 1.00 91.69 309 HIS A N 1
ATOM 2548 C CA . HIS A 1 309 ? 10.162 -13.182 -18.497 1.00 91.69 309 HIS A CA 1
ATOM 2549 C C . HIS A 1 309 ? 8.861 -12.506 -18.045 1.00 91.69 309 HIS A C 1
ATOM 2551 O O . HIS A 1 309 ? 8.635 -12.344 -16.849 1.00 91.69 309 HIS A O 1
ATOM 2557 N N . GLY A 1 310 ? 7.960 -12.194 -18.979 1.00 91.19 310 GLY A N 1
ATOM 2558 C CA . GLY A 1 310 ? 6.649 -11.651 -18.648 1.00 91.19 310 GLY A CA 1
ATOM 2559 C C . GLY A 1 310 ? 5.797 -12.621 -17.823 1.00 91.19 310 GLY A C 1
ATOM 2560 O O . GLY A 1 310 ? 5.079 -12.164 -16.942 1.00 91.19 310 GLY A O 1
ATOM 2561 N N . ALA A 1 311 ? 5.882 -13.940 -18.061 1.00 91.69 311 ALA A N 1
ATOM 2562 C CA . ALA A 1 311 ? 5.098 -14.922 -17.310 1.00 91.69 311 ALA A CA 1
ATOM 2563 C C . ALA A 1 311 ? 5.569 -14.972 -15.858 1.00 91.69 311 ALA A C 1
ATOM 2565 O O . ALA A 1 311 ? 4.748 -14.961 -14.947 1.00 91.69 311 ALA A O 1
ATOM 2566 N N . ILE A 1 312 ? 6.887 -14.941 -15.640 1.00 93.75 312 ILE A N 1
ATOM 2567 C CA . ILE A 1 312 ? 7.485 -14.861 -14.303 1.00 93.75 312 ILE A CA 1
ATOM 2568 C C . ILE A 1 312 ? 7.028 -13.583 -13.589 1.00 93.75 312 ILE A C 1
ATOM 2570 O O . ILE A 1 312 ? 6.543 -13.651 -12.460 1.00 93.75 312 ILE A O 1
ATOM 2574 N N . LEU A 1 313 ? 7.118 -12.425 -14.253 1.00 94.94 313 LEU A N 1
ATOM 2575 C CA . LEU A 1 313 ? 6.657 -11.154 -13.683 1.00 94.94 313 LEU A CA 1
ATOM 2576 C C . LEU A 1 313 ? 5.159 -11.170 -13.370 1.00 94.94 313 LEU A C 1
ATOM 2578 O O . LEU A 1 313 ? 4.723 -10.603 -12.367 1.00 94.94 313 LEU A O 1
ATOM 2582 N N . TRP A 1 314 ? 4.362 -11.834 -14.204 1.00 94.50 314 TRP A N 1
ATOM 2583 C CA . TRP A 1 314 ? 2.931 -11.941 -13.979 1.00 94.50 314 TRP A CA 1
ATOM 2584 C C . TRP A 1 314 ? 2.599 -12.870 -12.810 1.00 94.50 314 TRP A C 1
ATOM 2586 O O . TRP A 1 314 ? 1.773 -12.509 -11.977 1.00 94.50 314 TRP A O 1
ATOM 2596 N N . LEU A 1 315 ? 3.293 -14.002 -12.669 1.00 95.81 315 LEU A N 1
ATOM 2597 C CA . LEU A 1 315 ? 3.172 -14.875 -11.497 1.00 95.81 315 LEU A CA 1
ATOM 2598 C C . LEU A 1 315 ? 3.536 -14.136 -10.204 1.00 95.81 315 LEU A C 1
ATOM 2600 O O . LEU A 1 315 ? 2.809 -14.244 -9.217 1.00 95.81 315 LEU A O 1
ATOM 2604 N N . MET A 1 316 ? 4.598 -13.322 -10.219 1.00 96.50 316 MET A N 1
ATOM 2605 C CA . MET A 1 316 ? 4.938 -12.446 -9.092 1.00 96.50 316 MET A CA 1
ATOM 2606 C C . MET A 1 316 ? 3.806 -11.454 -8.789 1.00 96.50 316 MET A C 1
ATOM 2608 O O . MET A 1 316 ? 3.417 -11.300 -7.632 1.00 96.50 316 MET A O 1
ATOM 2612 N N . LEU A 1 317 ? 3.219 -10.820 -9.812 1.00 96.75 317 LEU A N 1
ATOM 2613 C CA . LEU A 1 317 ? 2.077 -9.917 -9.636 1.00 96.75 317 LEU A CA 1
ATOM 2614 C C . LEU A 1 317 ? 0.853 -10.639 -9.045 1.00 96.75 317 LEU A C 1
ATOM 2616 O O . LEU A 1 317 ? 0.189 -10.082 -8.168 1.00 96.75 317 LEU A O 1
ATOM 2620 N N . LEU A 1 318 ? 0.556 -11.866 -9.484 1.00 95.75 318 LEU A N 1
ATOM 2621 C CA . LEU A 1 318 ? -0.536 -12.669 -8.929 1.00 95.75 318 LEU A CA 1
ATOM 2622 C C . LEU A 1 318 ? -0.266 -13.053 -7.469 1.00 95.75 318 LEU A C 1
ATOM 2624 O O . LEU A 1 318 ? -1.169 -12.930 -6.644 1.00 95.75 318 LEU A O 1
ATOM 2628 N N . ALA A 1 319 ? 0.969 -13.417 -7.114 1.00 96.31 319 ALA A N 1
ATOM 2629 C CA . ALA A 1 319 ? 1.354 -13.688 -5.728 1.00 96.31 319 ALA A CA 1
ATOM 2630 C C . ALA A 1 319 ? 1.173 -12.448 -4.831 1.00 96.31 319 ALA A C 1
ATOM 2632 O O . ALA A 1 319 ? 0.576 -12.527 -3.754 1.00 96.31 319 ALA A O 1
ATOM 2633 N N . VAL A 1 320 ? 1.592 -11.270 -5.307 1.00 96.81 320 VAL A N 1
ATOM 2634 C CA . VAL A 1 320 ? 1.347 -9.993 -4.617 1.00 96.81 320 VAL A CA 1
ATOM 2635 C C . VAL A 1 320 ? -0.153 -9.694 -4.518 1.00 96.81 320 VAL A C 1
ATOM 2637 O O . VAL A 1 320 ? -0.617 -9.190 -3.494 1.00 96.81 320 VAL A O 1
ATOM 2640 N N . SER A 1 321 ? -0.939 -10.031 -5.545 1.00 94.62 321 SER A N 1
ATOM 2641 C CA . SER A 1 321 ? -2.399 -9.892 -5.529 1.00 94.62 321 SER A CA 1
ATOM 2642 C C . SER A 1 321 ? -3.060 -10.815 -4.498 1.00 94.62 321 SER A C 1
ATOM 2644 O O . SER A 1 321 ? -3.968 -10.363 -3.798 1.00 94.62 321 SER A O 1
ATOM 2646 N N . LEU A 1 322 ? -2.604 -12.064 -4.353 1.00 95.12 322 LEU A N 1
ATOM 2647 C CA . LEU A 1 322 ? -3.075 -12.991 -3.315 1.00 95.12 322 LEU A CA 1
ATOM 2648 C C . LEU A 1 322 ? -2.807 -12.427 -1.924 1.00 95.12 322 LEU A C 1
ATOM 2650 O O . LEU A 1 322 ? -3.738 -12.255 -1.138 1.00 95.12 322 LEU A O 1
ATOM 2654 N N . TRP A 1 323 ? -1.559 -12.034 -1.658 1.00 94.25 323 TRP A N 1
ATOM 2655 C CA . TRP A 1 323 ? -1.190 -11.417 -0.387 1.00 94.25 323 TRP A CA 1
ATOM 2656 C C . TRP A 1 323 ? -2.037 -10.170 -0.104 1.00 94.25 323 TRP A C 1
ATOM 2658 O O . TRP A 1 323 ? -2.633 -10.034 0.961 1.00 94.25 323 TRP A O 1
ATOM 2668 N N . ARG A 1 324 ? -2.183 -9.269 -1.084 1.00 93.88 324 ARG A N 1
ATOM 2669 C CA . ARG A 1 324 ? -2.991 -8.048 -0.944 1.00 93.88 324 ARG A CA 1
ATOM 2670 C C . ARG A 1 324 ? -4.477 -8.334 -0.702 1.00 93.88 324 ARG A C 1
ATOM 2672 O O . ARG A 1 324 ? -5.142 -7.515 -0.053 1.00 93.88 324 ARG A O 1
ATOM 2679 N N . SER A 1 325 ? -4.997 -9.441 -1.228 1.00 91.06 325 SER A N 1
ATOM 2680 C CA . SER A 1 325 ? -6.374 -9.895 -0.997 1.00 91.06 325 SER A CA 1
ATOM 2681 C C . SER A 1 325 ? -6.547 -10.341 0.450 1.00 91.06 325 SER A C 1
ATOM 2683 O O . SER A 1 325 ? -7.450 -9.846 1.119 1.00 91.06 325 SER A O 1
ATOM 2685 N N . GLN A 1 326 ? -5.591 -11.106 0.984 1.00 88.44 326 GLN A N 1
ATOM 2686 C CA . GLN A 1 326 ? -5.558 -11.460 2.404 1.00 88.44 326 GLN A CA 1
ATOM 2687 C C . GLN A 1 326 ? -5.500 -10.220 3.313 1.00 88.44 326 GLN A C 1
ATOM 2689 O O . GLN A 1 326 ? -6.296 -10.084 4.239 1.00 88.44 326 GLN A O 1
ATOM 2694 N N . ILE A 1 327 ? -4.629 -9.251 3.003 1.00 89.81 327 ILE A N 1
ATOM 2695 C CA . ILE A 1 327 ? -4.578 -7.971 3.735 1.00 89.81 327 ILE A CA 1
ATOM 2696 C C . ILE A 1 327 ? -5.903 -7.194 3.607 1.00 89.81 327 ILE A C 1
ATOM 2698 O O . ILE A 1 327 ? -6.280 -6.444 4.506 1.00 89.81 327 ILE A O 1
ATOM 2702 N N . SER A 1 328 ? -6.626 -7.338 2.490 1.00 88.25 328 SER A N 1
ATOM 2703 C CA . SER A 1 328 ? -7.934 -6.694 2.309 1.00 88.25 328 SER A CA 1
ATOM 2704 C C . SER A 1 328 ? -9.014 -7.308 3.193 1.00 88.25 328 SER A C 1
ATOM 2706 O O . SER A 1 328 ? -9.807 -6.539 3.724 1.00 88.25 328 SER A O 1
ATOM 2708 N N . ILE A 1 329 ? -9.006 -8.633 3.382 1.00 84.81 329 ILE A N 1
ATOM 2709 C CA . ILE A 1 329 ? -9.901 -9.344 4.308 1.00 84.81 329 ILE A CA 1
ATOM 2710 C C . ILE A 1 329 ? -9.699 -8.825 5.736 1.00 84.81 329 ILE A C 1
ATOM 2712 O O . ILE A 1 329 ? -10.650 -8.408 6.386 1.00 84.81 329 ILE A O 1
ATOM 2716 N N . TRP A 1 330 ? -8.450 -8.758 6.202 1.00 84.31 330 TRP A N 1
ATOM 2717 C CA . TRP A 1 330 ? -8.122 -8.210 7.525 1.00 84.31 330 TRP A CA 1
ATOM 2718 C C . TRP A 1 330 ? -8.502 -6.731 7.669 1.00 84.31 330 TRP A C 1
ATOM 2720 O O . TRP A 1 330 ? -8.939 -6.291 8.728 1.00 84.31 330 TRP A O 1
ATOM 2730 N N . GLY A 1 331 ? -8.391 -5.960 6.585 1.00 82.25 331 GLY A N 1
ATOM 2731 C CA . GLY A 1 331 ? -8.740 -4.538 6.569 1.00 82.25 331 GLY A CA 1
ATOM 2732 C C . GLY A 1 331 ? -10.226 -4.240 6.659 1.00 82.25 331 GLY A C 1
ATOM 2733 O O . GLY A 1 331 ? -10.582 -3.072 6.813 1.00 82.25 331 GLY A O 1
ATOM 2734 N N . MET A 1 332 ? -11.075 -5.262 6.580 1.00 79.00 332 MET A N 1
ATOM 2735 C CA . MET A 1 332 ? -12.519 -5.091 6.642 1.00 79.00 332 MET A CA 1
ATOM 2736 C C . MET A 1 332 ? -12.998 -4.586 8.007 1.00 79.00 332 MET A C 1
ATOM 2738 O O . MET A 1 332 ? -14.012 -3.903 8.079 1.00 79.00 332 MET A O 1
ATOM 2742 N N . LEU A 1 333 ? -12.217 -4.826 9.065 1.00 74.12 333 LEU A N 1
ATOM 2743 C CA . LEU A 1 333 ? -12.473 -4.291 10.403 1.00 74.12 333 LEU A CA 1
ATOM 2744 C C . LEU A 1 333 ? -12.404 -2.760 10.469 1.00 74.12 333 LEU A C 1
ATOM 2746 O O . LEU A 1 333 ? -13.116 -2.144 11.247 1.00 74.12 333 LEU A O 1
ATOM 2750 N N . TYR A 1 334 ? -11.533 -2.150 9.665 1.00 73.69 334 TYR A N 1
ATOM 2751 C CA . TYR A 1 334 ? -11.237 -0.716 9.737 1.00 73.69 334 TYR A CA 1
ATOM 2752 C C . TYR A 1 334 ? -12.000 0.120 8.722 1.00 73.69 334 TYR A C 1
ATOM 2754 O O . TYR A 1 334 ? -12.117 1.335 8.867 1.00 73.69 334 TYR A O 1
ATOM 2762 N N . ARG A 1 335 ? -12.421 -0.496 7.619 1.00 64.94 335 ARG A N 1
ATOM 2763 C CA . ARG A 1 335 ? -13.020 0.226 6.506 1.00 64.94 335 ARG A CA 1
ATOM 2764 C C . ARG A 1 335 ? -14.038 -0.661 5.818 1.00 64.94 335 ARG A C 1
ATOM 2766 O O . ARG A 1 335 ? -13.656 -1.608 5.131 1.00 64.94 335 ARG A O 1
ATOM 2773 N N . SER A 1 336 ? -15.309 -0.272 5.895 1.00 58.72 336 SER A N 1
ATOM 2774 C CA . SER A 1 336 ? -16.315 -0.839 5.002 1.00 58.72 336 SER A CA 1
ATOM 2775 C C . SER A 1 336 ? -15.978 -0.429 3.565 1.00 58.72 336 SER A C 1
ATOM 2777 O O . SER A 1 336 ? -15.899 0.756 3.222 1.00 58.72 336 SER A O 1
ATOM 2779 N N . ARG A 1 337 ? -15.668 -1.417 2.723 1.00 57.56 337 ARG A N 1
ATOM 2780 C CA . ARG A 1 337 ? -15.412 -1.208 1.297 1.00 57.56 337 ARG A CA 1
ATOM 2781 C C . ARG A 1 337 ? -16.724 -1.341 0.548 1.00 57.56 337 ARG A C 1
ATOM 2783 O O . ARG A 1 337 ? -17.076 -2.434 0.116 1.00 57.56 337 ARG A O 1
ATOM 2790 N N . VAL A 1 338 ? -17.410 -0.222 0.349 1.00 54.09 338 VAL A N 1
ATOM 2791 C CA . VAL A 1 338 ? -18.496 -0.182 -0.630 1.00 54.09 338 VAL A CA 1
ATOM 2792 C C . VAL A 1 338 ? -17.895 0.106 -2.022 1.00 54.09 338 VAL A C 1
ATOM 2794 O O . VAL A 1 338 ? -17.019 0.972 -2.135 1.00 54.09 338 VAL A O 1
ATOM 2797 N N . PRO A 1 339 ? -18.293 -0.624 -3.074 1.00 55.38 339 PRO A N 1
ATOM 2798 C CA . PRO A 1 339 ? -17.692 -0.553 -4.412 1.00 55.38 339 PRO A CA 1
ATOM 2799 C C . PRO A 1 339 ? -17.771 0.813 -5.107 1.00 55.38 339 PRO A C 1
ATOM 2801 O O . PRO A 1 339 ? -18.637 1.637 -4.813 1.00 55.38 339 PRO A O 1
ATOM 2804 N N . LEU A 1 340 ? -16.896 1.005 -6.105 1.00 56.78 340 LEU A N 1
ATOM 2805 C CA . LEU A 1 340 ? -16.994 2.055 -7.140 1.00 56.78 340 LEU A CA 1
ATOM 2806 C C . LEU A 1 340 ? -17.030 3.516 -6.637 1.00 56.78 340 LEU A C 1
ATOM 2808 O O . LEU A 1 340 ? -17.501 4.401 -7.342 1.00 56.78 340 LEU A O 1
ATOM 2812 N N . GLY A 1 341 ? -16.524 3.798 -5.432 1.00 48.47 341 GLY A N 1
ATOM 2813 C CA . GLY A 1 341 ? -16.478 5.168 -4.896 1.00 48.47 341 GLY A CA 1
ATOM 2814 C C . GLY A 1 341 ? -17.833 5.715 -4.425 1.00 48.47 341 GLY A C 1
ATOM 2815 O O . GLY A 1 341 ? -17.897 6.837 -3.931 1.00 48.47 341 GLY A O 1
ATOM 2816 N N . ILE A 1 342 ? -18.898 4.907 -4.483 1.00 50.94 342 ILE A N 1
ATOM 2817 C CA . ILE A 1 342 ? -20.241 5.243 -3.971 1.00 50.94 342 ILE A CA 1
ATOM 2818 C C . ILE A 1 342 ? -20.274 5.160 -2.426 1.00 50.94 342 ILE A C 1
ATOM 2820 O O . ILE A 1 342 ? -21.176 5.676 -1.768 1.00 50.94 342 ILE A O 1
ATOM 2824 N N . GLY A 1 343 ? -19.242 4.569 -1.812 1.00 45.44 343 GLY A N 1
ATOM 2825 C CA . GLY A 1 343 ? -19.151 4.331 -0.368 1.00 45.44 343 GLY A CA 1
ATOM 2826 C C . GLY A 1 343 ? -19.133 5.564 0.536 1.00 45.44 343 GLY A C 1
ATOM 2827 O O . GLY A 1 343 ? -19.421 5.423 1.718 1.00 45.44 343 GLY A O 1
ATOM 2828 N N . HIS A 1 344 ? -18.877 6.772 0.023 1.00 46.12 344 HIS A N 1
ATOM 2829 C CA . HIS A 1 344 ? -19.012 7.985 0.844 1.00 46.12 344 HIS A CA 1
ATOM 2830 C C . HIS A 1 344 ? -20.473 8.293 1.218 1.00 46.12 344 HIS A C 1
ATOM 2832 O O . HIS A 1 344 ? -20.712 8.904 2.254 1.00 46.12 344 HIS A O 1
ATOM 2838 N N . GLN A 1 345 ? -21.437 7.846 0.406 1.00 44.41 345 GLN A N 1
ATOM 2839 C CA . GLN A 1 345 ? -22.876 8.056 0.624 1.00 44.41 345 GLN A CA 1
ATOM 2840 C C . GLN A 1 345 ? -23.521 6.918 1.435 1.00 44.41 345 GLN A C 1
ATOM 2842 O O . GLN A 1 345 ? -24.566 7.105 2.046 1.00 44.41 345 GLN A O 1
ATOM 2847 N N . ILE A 1 346 ? -22.883 5.742 1.473 1.00 50.09 346 ILE A N 1
ATOM 2848 C CA . ILE A 1 346 ? -23.312 4.566 2.249 1.00 50.09 346 ILE A CA 1
ATOM 2849 C C . ILE A 1 346 ? -22.360 4.432 3.443 1.00 50.09 346 ILE A C 1
ATOM 2851 O O . ILE A 1 346 ? -21.717 3.405 3.660 1.00 50.09 346 ILE A O 1
ATOM 2855 N N . ARG A 1 347 ? -22.179 5.528 4.188 1.00 50.22 347 ARG A N 1
ATOM 2856 C CA . ARG A 1 347 ? -21.397 5.489 5.420 1.00 50.22 347 ARG A CA 1
ATOM 2857 C C . ARG A 1 347 ? -22.220 4.708 6.436 1.00 50.22 347 ARG A C 1
ATOM 2859 O O . ARG A 1 347 ? -23.331 5.112 6.775 1.00 50.22 347 ARG A O 1
ATOM 2866 N N . ARG A 1 348 ? -21.698 3.572 6.895 1.00 56.41 348 ARG A N 1
ATOM 2867 C CA . ARG A 1 348 ? -22.288 2.895 8.047 1.00 56.41 348 ARG A CA 1
ATOM 2868 C C . ARG A 1 348 ? -22.332 3.839 9.240 1.00 56.41 348 ARG A C 1
ATOM 2870 O O . ARG A 1 348 ? -21.462 4.688 9.410 1.00 56.41 348 ARG A O 1
ATOM 2877 N N . ILE A 1 349 ? -23.344 3.628 10.071 1.00 57.38 349 ILE A N 1
ATOM 2878 C CA . ILE A 1 349 ? -23.492 4.313 11.355 1.00 57.38 349 ILE A CA 1
ATOM 2879 C C . ILE A 1 349 ? -22.365 3.886 12.319 1.00 57.38 349 ILE A C 1
ATOM 2881 O O . ILE A 1 349 ? -21.976 4.670 13.177 1.00 57.38 349 ILE A O 1
ATOM 2885 N N . VAL A 1 350 ? -21.819 2.669 12.159 1.00 65.25 350 VAL A N 1
ATOM 2886 C CA . VAL A 1 350 ? -20.831 2.059 13.065 1.00 65.25 350 VAL A CA 1
ATOM 2887 C C . VAL A 1 350 ? -19.671 1.438 12.276 1.00 65.25 350 VAL A C 1
ATOM 2889 O O . VAL A 1 350 ? -19.895 0.766 11.265 1.00 65.25 350 VAL A O 1
ATOM 2892 N N . ASP A 1 351 ? -18.442 1.659 12.746 1.00 66.50 351 ASP A N 1
ATOM 2893 C CA . ASP A 1 351 ? -17.223 1.061 12.194 1.00 66.50 351 ASP A CA 1
ATOM 2894 C C . ASP A 1 351 ? -17.044 -0.392 12.671 1.00 66.50 351 ASP A C 1
ATOM 2896 O O . ASP A 1 351 ? -17.143 -0.676 13.864 1.00 66.50 351 ASP A O 1
ATOM 2900 N N . GLY A 1 352 ? -16.743 -1.297 11.731 1.00 69.69 352 GLY A N 1
ATOM 2901 C CA . GLY A 1 352 ? -16.410 -2.709 11.949 1.00 69.69 352 GLY A CA 1
ATOM 2902 C C . GLY A 1 352 ? -17.158 -3.681 11.037 1.00 69.69 352 GLY A C 1
ATOM 2903 O O . GLY A 1 352 ? -17.737 -3.272 10.029 1.00 69.69 352 GLY A O 1
ATOM 2904 N N . LEU A 1 353 ? -17.073 -4.982 11.349 1.00 74.94 353 LEU A N 1
ATOM 2905 C CA . LEU A 1 353 ? -17.573 -6.050 10.480 1.00 74.94 353 LEU A CA 1
ATOM 2906 C C . LEU A 1 353 ? -19.102 -6.083 10.490 1.00 74.94 353 LEU A C 1
ATOM 2908 O O . LEU A 1 353 ? -19.712 -6.250 11.541 1.00 74.94 353 LEU A O 1
ATOM 2912 N N . GLY A 1 354 ? -19.714 -6.026 9.312 1.00 77.81 354 GLY A N 1
ATOM 2913 C CA . GLY A 1 354 ? -21.157 -6.228 9.169 1.00 77.81 354 GLY A CA 1
ATOM 2914 C C . GLY A 1 354 ? -21.524 -7.179 8.042 1.00 77.81 354 GLY A C 1
ATOM 2915 O O . GLY A 1 354 ? -20.657 -7.800 7.425 1.00 77.81 354 GLY A O 1
ATOM 2916 N N . TYR A 1 355 ? -22.813 -7.277 7.729 1.00 83.38 355 TYR A N 1
ATOM 2917 C CA . TYR A 1 355 ? -23.326 -8.350 6.874 1.00 83.38 355 TYR A CA 1
ATOM 2918 C C . TYR A 1 355 ? -22.704 -8.373 5.468 1.00 83.38 355 TYR A C 1
ATOM 2920 O O . TYR A 1 355 ? -22.239 -9.417 5.004 1.00 83.38 355 TYR A O 1
ATOM 2928 N N . ILE A 1 356 ? -22.634 -7.215 4.803 1.00 83.75 356 ILE A N 1
ATOM 2929 C CA . ILE A 1 356 ? -22.033 -7.079 3.459 1.00 83.75 356 ILE A CA 1
ATOM 2930 C C . ILE A 1 356 ? -20.557 -7.464 3.488 1.00 83.75 356 ILE A C 1
ATOM 2932 O O . ILE A 1 356 ? -20.057 -8.123 2.579 1.00 83.75 356 ILE A O 1
ATOM 2936 N N . ASP A 1 357 ? -19.869 -7.072 4.553 1.00 81.00 357 ASP A N 1
ATOM 2937 C CA . ASP A 1 357 ? -18.445 -7.293 4.710 1.00 81.00 357 ASP A CA 1
ATOM 2938 C C . ASP A 1 357 ? -18.126 -8.771 4.878 1.00 81.00 357 ASP A C 1
ATOM 2940 O O . ASP A 1 357 ? -17.200 -9.274 4.250 1.00 81.00 357 ASP A O 1
ATOM 2944 N N . ASN A 1 358 ? -18.938 -9.482 5.661 1.00 81.62 358 ASN A N 1
ATOM 2945 C CA . ASN A 1 358 ? -18.837 -10.926 5.797 1.00 81.62 358 ASN A CA 1
ATOM 2946 C C . ASN A 1 358 ? -18.995 -11.628 4.437 1.00 81.62 358 ASN A C 1
ATOM 2948 O O . ASN A 1 358 ? -18.181 -12.471 4.071 1.00 81.62 358 ASN A O 1
ATOM 2952 N N . LYS A 1 359 ? -19.975 -11.212 3.623 1.00 84.44 359 LYS A N 1
ATOM 2953 C CA . LYS A 1 359 ? -20.131 -11.737 2.255 1.00 84.44 359 LYS A CA 1
ATOM 2954 C C . LYS A 1 359 ? -18.966 -11.362 1.342 1.00 84.44 359 LYS A C 1
ATOM 2956 O O . LYS A 1 359 ? -18.589 -12.146 0.473 1.00 84.44 359 LYS A O 1
ATOM 2961 N N . LEU A 1 360 ? -18.367 -10.192 1.534 1.00 85.00 360 LEU A N 1
ATOM 2962 C CA . LEU A 1 360 ? -17.184 -9.786 0.785 1.00 85.00 360 LEU A CA 1
ATOM 2963 C C . LEU A 1 360 ? -15.954 -10.630 1.151 1.00 85.00 360 LEU A C 1
ATOM 2965 O O . LEU A 1 360 ? -15.142 -10.915 0.273 1.00 85.00 360 LEU A O 1
ATOM 2969 N N . ILE A 1 361 ? -15.819 -11.061 2.409 1.00 83.44 361 ILE A N 1
ATOM 2970 C CA . ILE A 1 361 ? -14.771 -12.001 2.830 1.00 83.44 361 ILE A CA 1
ATOM 2971 C C . ILE A 1 361 ? -14.908 -13.316 2.055 1.00 83.44 361 ILE A C 1
ATOM 2973 O O . ILE A 1 361 ? -13.924 -13.771 1.469 1.00 83.44 361 ILE A O 1
ATOM 2977 N N . ASP A 1 362 ? -16.112 -13.888 1.975 1.00 83.00 362 ASP A N 1
ATOM 2978 C CA . ASP A 1 362 ? -16.376 -15.095 1.174 1.00 83.00 362 ASP A CA 1
ATOM 2979 C C . ASP A 1 362 ? -15.983 -14.880 -0.299 1.00 83.00 362 ASP A C 1
ATOM 2981 O O . ASP A 1 362 ? -15.279 -15.693 -0.904 1.00 83.00 362 ASP A O 1
ATOM 2985 N N . ALA A 1 363 ? -16.359 -13.731 -0.867 1.00 89.62 363 ALA A N 1
ATOM 2986 C CA . ALA A 1 363 ? -16.033 -13.380 -2.245 1.00 89.62 363 ALA A CA 1
ATOM 2987 C C . ALA A 1 363 ? -14.520 -13.236 -2.491 1.00 89.62 363 ALA A C 1
ATOM 2989 O O . ALA A 1 363 ? -14.032 -13.646 -3.547 1.00 89.62 363 ALA A O 1
ATOM 2990 N N . TYR A 1 364 ? -13.754 -12.705 -1.529 1.00 87.75 364 TYR A N 1
ATOM 2991 C CA . TYR A 1 364 ? -12.293 -12.662 -1.621 1.00 87.75 364 TYR A CA 1
ATOM 2992 C C . TYR A 1 364 ? -11.667 -14.057 -1.601 1.00 87.75 364 TYR A C 1
ATOM 2994 O O . TYR A 1 364 ? -10.719 -14.278 -2.353 1.00 87.75 364 TYR A O 1
ATOM 3002 N N . HIS A 1 365 ? -12.183 -14.996 -0.801 1.00 87.62 365 HIS A N 1
ATOM 3003 C CA . HIS A 1 365 ? -11.691 -16.378 -0.811 1.00 87.62 365 HIS A CA 1
ATOM 3004 C C . HIS A 1 365 ? -11.900 -17.028 -2.184 1.00 87.62 365 HIS A C 1
ATOM 3006 O O . HIS A 1 365 ? -10.961 -17.598 -2.740 1.00 87.62 365 HIS A O 1
ATOM 3012 N N . ILE A 1 366 ? -13.085 -16.859 -2.783 1.00 90.38 366 ILE A N 1
ATOM 3013 C CA . ILE A 1 366 ? -13.373 -17.354 -4.140 1.00 90.38 366 ILE A CA 1
ATOM 3014 C C . ILE A 1 366 ? -12.451 -16.679 -5.166 1.00 90.38 366 ILE A C 1
ATOM 3016 O O . ILE A 1 366 ? -11.831 -17.351 -5.989 1.00 90.38 366 ILE A O 1
ATOM 3020 N N . TYR A 1 367 ? -12.298 -15.356 -5.094 1.00 95.44 367 TYR A N 1
ATOM 3021 C CA . TYR A 1 367 ? -11.399 -14.615 -5.979 1.00 95.44 367 TYR A CA 1
ATOM 3022 C C . TYR A 1 367 ? -9.945 -15.092 -5.853 1.00 95.44 367 TYR A C 1
ATOM 3024 O O . TYR A 1 367 ? -9.257 -15.245 -6.860 1.00 95.44 367 TYR A O 1
ATOM 3032 N N . MET A 1 368 ? -9.471 -15.376 -4.639 1.00 92.19 368 MET A N 1
ATOM 3033 C CA . MET A 1 368 ? -8.134 -15.926 -4.418 1.00 92.19 368 MET A CA 1
ATOM 3034 C C . MET A 1 368 ? -7.964 -17.296 -5.079 1.00 92.19 368 MET A C 1
ATOM 3036 O O . MET A 1 368 ? -6.925 -17.533 -5.693 1.00 92.19 368 MET A O 1
ATOM 3040 N N . VAL A 1 369 ? -8.982 -18.161 -5.043 1.00 93.62 369 VAL A N 1
ATOM 3041 C CA . VAL A 1 369 ? -8.967 -19.422 -5.802 1.00 93.62 369 VAL A CA 1
ATOM 3042 C C . VAL A 1 369 ? -8.852 -19.146 -7.303 1.00 93.62 369 VAL A C 1
ATOM 3044 O O . VAL A 1 369 ? -7.994 -19.735 -7.959 1.00 93.62 369 VAL A O 1
ATOM 3047 N N . CYS A 1 370 ? -9.620 -18.196 -7.854 1.00 95.19 370 CYS A N 1
ATOM 3048 C CA . CYS A 1 370 ? -9.495 -17.802 -9.264 1.00 95.19 370 CYS A CA 1
ATOM 3049 C C . CYS A 1 370 ? -8.078 -17.315 -9.615 1.00 95.19 370 CYS A C 1
ATOM 3051 O O . CYS A 1 370 ? -7.559 -17.646 -10.680 1.00 95.19 370 CYS A O 1
ATOM 3053 N N . VAL A 1 371 ? -7.431 -16.559 -8.723 1.00 96.06 371 VAL A N 1
ATOM 3054 C CA . VAL A 1 371 ? -6.048 -16.087 -8.904 1.00 96.06 371 VAL A CA 1
ATOM 3055 C C . VAL A 1 371 ? -5.052 -17.250 -8.902 1.00 96.06 371 VAL A C 1
ATOM 3057 O O . VAL A 1 371 ? -4.153 -17.274 -9.742 1.00 96.06 371 VAL A O 1
ATOM 3060 N N . VAL A 1 372 ? -5.211 -18.227 -8.003 1.00 95.69 372 VAL A N 1
ATOM 3061 C CA . VAL A 1 372 ? -4.371 -19.438 -7.974 1.00 95.69 372 VAL A CA 1
ATOM 3062 C C . VAL A 1 372 ? -4.542 -20.241 -9.263 1.00 95.69 372 VAL A C 1
ATOM 3064 O O . VAL A 1 372 ? -3.548 -20.607 -9.890 1.00 95.69 372 VAL A O 1
ATOM 3067 N N . VAL A 1 373 ? -5.783 -20.446 -9.711 1.00 95.38 373 VAL A N 1
ATOM 3068 C CA . VAL A 1 373 ? -6.086 -21.136 -10.975 1.00 95.38 373 VAL A CA 1
ATOM 3069 C C . VAL A 1 373 ? -5.470 -20.398 -12.166 1.00 95.38 373 VAL A C 1
ATOM 3071 O O . VAL A 1 373 ? -4.855 -21.031 -13.022 1.00 95.38 373 VAL A O 1
ATOM 3074 N N . ALA A 1 374 ? -5.553 -19.064 -12.204 1.00 95.19 374 ALA A N 1
ATOM 3075 C CA . ALA A 1 374 ? -4.892 -18.265 -13.233 1.00 95.19 374 ALA A CA 1
ATOM 3076 C C . ALA A 1 374 ? -3.362 -18.433 -13.198 1.00 95.19 374 ALA A C 1
ATOM 3078 O O . ALA A 1 374 ? -2.739 -18.563 -14.249 1.00 95.19 374 ALA A O 1
ATOM 3079 N N . GLY A 1 375 ? -2.758 -18.502 -12.007 1.00 95.06 375 GLY A N 1
ATOM 3080 C CA . GLY A 1 375 ? -1.331 -18.789 -11.840 1.00 95.06 375 GLY A CA 1
ATOM 3081 C C . GLY A 1 375 ? -0.929 -20.156 -12.399 1.00 95.06 375 GLY A C 1
ATOM 3082 O O . GLY A 1 375 ? 0.030 -20.252 -13.165 1.00 95.06 375 GLY A O 1
ATOM 3083 N N . ILE A 1 376 ? -1.700 -21.203 -12.097 1.00 95.25 376 ILE A N 1
ATOM 3084 C CA . ILE A 1 376 ? -1.485 -22.551 -12.648 1.00 95.25 376 ILE A CA 1
ATOM 3085 C C . ILE A 1 376 ? -1.637 -22.540 -14.176 1.00 95.25 376 ILE A C 1
ATOM 3087 O O . ILE A 1 376 ? -0.806 -23.101 -14.887 1.00 95.25 376 ILE A O 1
ATOM 3091 N N . ALA A 1 377 ? -2.648 -21.848 -14.704 1.00 94.94 377 ALA A N 1
ATOM 3092 C CA . ALA A 1 377 ? -2.857 -21.730 -16.144 1.00 94.94 377 ALA A CA 1
ATOM 3093 C C . ALA A 1 377 ? -1.698 -21.001 -16.852 1.00 94.94 377 ALA A C 1
ATOM 3095 O O . ALA A 1 377 ? -1.308 -21.401 -17.950 1.00 94.94 377 ALA A O 1
ATOM 3096 N N . ILE A 1 378 ? -1.097 -19.980 -16.226 1.00 94.06 378 ILE A N 1
ATOM 3097 C CA . ILE A 1 378 ? 0.121 -19.331 -16.739 1.00 94.06 378 ILE A CA 1
ATOM 3098 C C . ILE A 1 378 ? 1.274 -20.331 -16.783 1.00 94.06 378 ILE A C 1
ATOM 3100 O O . ILE A 1 378 ? 1.934 -20.420 -17.817 1.00 94.06 378 ILE A O 1
ATOM 3104 N N . LEU A 1 379 ? 1.487 -21.101 -15.707 1.00 93.50 379 LEU A N 1
ATOM 3105 C CA . LEU A 1 379 ? 2.528 -22.133 -15.634 1.00 93.50 379 LEU A CA 1
ATOM 3106 C C . LEU A 1 379 ? 2.376 -23.181 -16.743 1.00 93.50 379 LEU A C 1
ATOM 3108 O O . LEU A 1 379 ? 3.349 -23.496 -17.422 1.00 93.50 379 LEU A O 1
ATOM 3112 N N . ILE A 1 380 ? 1.157 -23.657 -16.996 1.00 92.44 380 ILE A N 1
ATOM 3113 C CA . ILE A 1 380 ? 0.872 -24.574 -18.111 1.00 92.44 380 ILE A CA 1
ATOM 3114 C C . ILE A 1 380 ? 1.145 -23.886 -19.457 1.00 92.44 380 ILE A C 1
ATOM 3116 O O . ILE A 1 380 ? 1.756 -24.462 -20.359 1.00 92.44 380 ILE A O 1
ATOM 3120 N N . ASN A 1 381 ? 0.767 -22.614 -19.597 1.00 90.62 381 ASN A N 1
ATOM 3121 C CA . ASN A 1 381 ? 1.002 -21.863 -20.825 1.00 90.62 381 ASN A CA 1
ATOM 3122 C C . ASN A 1 381 ? 2.488 -21.550 -21.087 1.00 90.62 381 ASN A C 1
ATOM 3124 O O . ASN A 1 381 ? 2.823 -21.189 -22.216 1.00 90.62 381 ASN A O 1
ATOM 3128 N N . LEU A 1 382 ? 3.407 -21.726 -20.125 1.00 88.44 382 LEU A N 1
ATOM 3129 C CA . LEU A 1 382 ? 4.848 -21.673 -20.418 1.00 88.44 382 LEU A CA 1
ATOM 3130 C C . LEU A 1 382 ? 5.280 -22.783 -21.398 1.00 88.44 382 LEU A C 1
ATOM 3132 O O . LEU A 1 382 ? 6.238 -22.581 -22.153 1.00 88.44 382 LEU A O 1
ATOM 3136 N N . PHE A 1 383 ? 4.555 -23.908 -21.448 1.00 87.62 383 PHE A N 1
ATOM 3137 C CA . PHE A 1 383 ? 4.796 -24.987 -22.412 1.00 87.62 383 PHE A CA 1
ATOM 3138 C C . PHE A 1 383 ? 4.214 -24.672 -23.796 1.00 87.62 383 PHE A C 1
ATOM 3140 O O . PHE A 1 383 ? 4.876 -24.891 -24.807 1.00 87.62 383 PHE A O 1
ATOM 3147 N N . TRP A 1 384 ? 2.999 -24.118 -23.860 1.00 84.12 384 TRP A N 1
ATOM 3148 C CA . TRP A 1 384 ? 2.308 -23.847 -25.132 1.00 84.12 384 TRP A CA 1
ATOM 3149 C C . TRP A 1 384 ? 2.674 -22.505 -25.770 1.00 84.12 384 TRP A C 1
ATOM 3151 O O . TRP A 1 384 ? 2.536 -22.334 -26.984 1.00 84.12 384 TRP A O 1
ATOM 3161 N N . ARG A 1 385 ? 3.132 -21.550 -24.953 1.00 83.44 385 ARG A N 1
ATOM 3162 C CA . ARG A 1 385 ? 3.610 -20.213 -25.338 1.00 83.44 385 ARG A CA 1
ATOM 3163 C C . ARG A 1 385 ? 2.625 -19.447 -26.229 1.00 83.44 385 ARG A C 1
ATOM 3165 O O . ARG A 1 385 ? 3.028 -18.690 -27.113 1.00 83.44 385 ARG A O 1
ATOM 3172 N N . LYS A 1 386 ? 1.316 -19.626 -26.012 1.00 84.69 386 LYS A N 1
ATOM 3173 C CA . LYS A 1 386 ? 0.269 -18.979 -26.817 1.00 84.69 386 LYS A CA 1
ATOM 3174 C C . LYS A 1 386 ? -0.097 -17.622 -26.219 1.00 84.69 386 LYS A C 1
ATOM 3176 O O . LYS A 1 386 ? -0.481 -17.532 -25.053 1.00 84.69 386 LYS A O 1
ATOM 3181 N N . ARG A 1 387 ? -0.032 -16.561 -27.036 1.00 83.62 387 ARG A N 1
ATOM 3182 C CA . ARG A 1 387 ? -0.388 -15.185 -26.624 1.00 83.62 387 ARG A CA 1
ATOM 3183 C C . ARG A 1 387 ? -1.874 -15.038 -26.276 1.00 83.62 387 ARG A C 1
ATOM 3185 O O . ARG A 1 387 ? -2.207 -14.322 -25.343 1.00 83.62 387 ARG A O 1
ATOM 3192 N N . VAL A 1 388 ? -2.757 -15.767 -26.964 1.00 88.06 388 VAL A N 1
ATOM 3193 C CA . VAL A 1 388 ? -4.215 -15.733 -26.725 1.00 88.06 388 VAL A CA 1
ATOM 3194 C C . VAL A 1 388 ? -4.568 -16.093 -25.278 1.00 88.06 388 VAL A C 1
ATOM 3196 O O . VAL A 1 388 ? -5.416 -15.443 -24.673 1.00 88.06 388 VAL A O 1
ATOM 3199 N N . VAL A 1 389 ? -3.860 -17.065 -24.692 1.00 88.56 389 VAL A N 1
ATOM 3200 C CA . VAL A 1 389 ? -4.077 -17.495 -23.302 1.00 88.56 389 VAL A CA 1
ATOM 3201 C C . VAL A 1 389 ? -3.805 -16.356 -22.316 1.00 88.56 389 VAL A C 1
ATOM 3203 O O . VAL A 1 389 ? -4.506 -16.238 -21.320 1.00 88.56 389 VAL A O 1
ATOM 3206 N N . TRP A 1 390 ? -2.854 -15.464 -22.605 1.00 88.31 390 TRP A N 1
ATOM 3207 C CA . TRP A 1 390 ? -2.572 -14.319 -21.737 1.00 88.31 390 TRP A CA 1
ATOM 3208 C C . TRP A 1 390 ? -3.713 -13.321 -21.722 1.00 88.31 390 TRP A C 1
ATOM 3210 O O . TRP A 1 390 ? -4.143 -12.909 -20.651 1.00 88.31 390 TRP A O 1
ATOM 3220 N N . TYR A 1 391 ? -4.217 -12.947 -22.898 1.00 90.69 391 TYR A N 1
ATOM 3221 C CA . TYR A 1 391 ? -5.333 -12.012 -22.990 1.00 90.69 391 TYR A CA 1
ATOM 3222 C C . TYR A 1 391 ? -6.566 -12.571 -22.283 1.00 90.69 391 TYR A C 1
ATOM 3224 O O . TYR A 1 391 ? -7.179 -11.865 -21.485 1.00 90.69 391 TYR A O 1
ATOM 3232 N N . LEU A 1 392 ? -6.866 -13.857 -22.494 1.00 93.56 392 LEU A N 1
ATOM 3233 C CA . LEU A 1 392 ? -7.962 -14.537 -21.810 1.00 93.56 392 LEU A CA 1
ATOM 3234 C C . LEU A 1 392 ? -7.773 -14.518 -20.291 1.00 93.56 392 LEU A C 1
ATOM 3236 O O . LEU A 1 392 ? -8.687 -14.132 -19.573 1.00 93.56 392 LEU A O 1
ATOM 3240 N N . LEU A 1 393 ? -6.593 -14.882 -19.789 1.00 94.19 393 LEU A N 1
ATOM 3241 C CA . LEU A 1 393 ? -6.327 -14.928 -18.352 1.00 94.19 393 LEU A CA 1
ATOM 3242 C C . LEU A 1 393 ? -6.317 -13.532 -17.705 1.00 94.19 393 LEU A C 1
ATOM 3244 O O . LEU A 1 393 ? -6.798 -13.394 -16.584 1.00 94.19 393 LEU A O 1
ATOM 3248 N N . ILE A 1 394 ? -5.856 -12.486 -18.402 1.00 93.56 394 ILE A N 1
ATOM 3249 C CA . ILE A 1 394 ? -5.977 -11.091 -17.941 1.00 93.56 394 ILE A CA 1
ATOM 3250 C C . ILE A 1 394 ? -7.452 -10.702 -17.820 1.00 93.56 394 ILE A C 1
ATOM 3252 O O . ILE A 1 394 ? -7.848 -10.132 -16.804 1.00 93.56 394 ILE A O 1
ATOM 3256 N N . ILE A 1 395 ? -8.266 -11.028 -18.831 1.00 95.00 395 ILE A N 1
ATOM 3257 C CA . ILE A 1 395 ? -9.705 -10.743 -18.832 1.00 95.00 395 ILE A CA 1
ATOM 3258 C C . ILE A 1 395 ? -10.396 -11.502 -17.701 1.00 95.00 395 ILE A C 1
ATOM 3260 O O . ILE A 1 395 ? -11.108 -10.887 -16.919 1.00 95.00 395 ILE A O 1
ATOM 3264 N N . VAL A 1 396 ? -10.160 -12.808 -17.561 1.00 95.19 396 VAL A N 1
ATOM 3265 C CA . VAL A 1 396 ? -10.768 -13.642 -16.511 1.00 95.19 396 VAL A CA 1
ATOM 3266 C C . VAL A 1 396 ? -10.345 -13.175 -15.117 1.00 95.19 396 VAL A C 1
ATOM 3268 O O . VAL A 1 396 ? -11.177 -13.067 -14.216 1.00 95.19 396 VAL A O 1
ATOM 3271 N N . TRP A 1 397 ? -9.072 -12.835 -14.924 1.00 95.31 397 TRP A N 1
ATOM 3272 C CA . TRP A 1 397 ? -8.586 -12.308 -13.653 1.00 95.31 397 TRP A CA 1
ATOM 3273 C C . TRP A 1 397 ? -9.211 -10.943 -13.322 1.00 95.31 397 TRP A C 1
ATOM 3275 O O . TRP A 1 397 ? -9.742 -10.752 -12.228 1.00 95.31 397 TRP A O 1
ATOM 3285 N N . GLY A 1 398 ? -9.225 -10.013 -14.279 1.00 94.38 398 GLY A N 1
ATOM 3286 C CA . GLY A 1 398 ? -9.837 -8.694 -14.104 1.00 94.38 398 GLY A CA 1
ATOM 3287 C C . GLY A 1 398 ? -11.350 -8.766 -13.888 1.00 94.38 398 GLY A C 1
ATOM 3288 O O . GLY A 1 398 ? -11.882 -8.093 -13.005 1.00 94.38 398 GLY A O 1
ATOM 3289 N N . LEU A 1 399 ? -12.037 -9.623 -14.644 1.00 95.88 399 LEU A N 1
ATOM 3290 C CA . LEU A 1 399 ? -13.476 -9.835 -14.541 1.00 95.88 399 LEU A CA 1
ATOM 3291 C C . LEU A 1 399 ? -13.844 -10.524 -13.227 1.00 95.88 399 LEU A C 1
ATOM 3293 O O . LEU A 1 399 ? -14.804 -10.106 -12.594 1.00 95.88 399 LEU A O 1
ATOM 3297 N N . SER A 1 400 ? -13.076 -11.514 -12.765 1.00 95.88 400 SER A N 1
ATOM 3298 C CA . SER A 1 400 ? -13.333 -12.140 -11.460 1.00 95.88 400 SER A CA 1
ATOM 3299 C C . SER A 1 400 ? -13.186 -11.131 -10.317 1.00 95.88 400 SER A C 1
ATOM 3301 O O . SER A 1 400 ? -14.049 -11.089 -9.444 1.00 95.88 400 SER A O 1
ATOM 3303 N N . TYR A 1 401 ? -12.184 -10.242 -10.356 1.00 93.56 401 TYR A N 1
ATOM 3304 C CA . TYR A 1 401 ? -12.080 -9.136 -9.397 1.00 93.56 401 TYR A CA 1
ATOM 3305 C C . TYR A 1 401 ? -13.279 -8.181 -9.488 1.00 93.56 401 TYR A C 1
ATOM 3307 O O . TYR A 1 401 ? -13.864 -7.822 -8.466 1.00 93.56 401 TYR A O 1
ATOM 3315 N N . LEU A 1 402 ? -13.662 -7.768 -10.699 1.00 93.38 402 LEU A N 1
ATOM 3316 C CA . LEU A 1 402 ? -14.794 -6.866 -10.911 1.00 93.38 402 LEU A CA 1
ATOM 3317 C C . LEU A 1 402 ? -16.102 -7.482 -10.395 1.00 93.38 402 LEU A C 1
ATOM 3319 O O . LEU A 1 402 ? -16.813 -6.848 -9.621 1.00 93.38 402 LEU A O 1
ATOM 3323 N N . LEU A 1 403 ? -16.405 -8.722 -10.772 1.00 94.88 403 LEU A N 1
ATOM 3324 C CA . LEU A 1 403 ? -17.637 -9.405 -10.390 1.00 94.88 403 LEU A CA 1
ATOM 3325 C C . LEU A 1 403 ? -17.687 -9.690 -8.884 1.00 94.88 403 LEU A C 1
ATOM 3327 O O . LEU A 1 403 ? -18.654 -9.311 -8.231 1.00 94.88 403 LEU A O 1
ATOM 3331 N N . LEU A 1 404 ? -16.648 -10.313 -8.321 1.00 93.94 404 LEU A N 1
ATOM 3332 C CA . LEU A 1 404 ? -16.661 -10.792 -6.934 1.00 93.94 404 LEU A CA 1
ATOM 3333 C C . LEU A 1 404 ? -16.394 -9.678 -5.918 1.00 93.94 404 LEU A C 1
ATOM 3335 O O . LEU A 1 404 ? -17.037 -9.622 -4.876 1.00 93.94 404 LEU A O 1
ATOM 3339 N N . VAL A 1 405 ? -15.446 -8.782 -6.201 1.00 90.12 405 VAL A N 1
ATOM 3340 C CA . VAL A 1 405 ? -15.001 -7.777 -5.222 1.00 90.12 405 VAL A CA 1
ATOM 3341 C C . VAL A 1 405 ? -15.740 -6.449 -5.388 1.00 90.12 405 VAL A C 1
ATOM 3343 O O . VAL A 1 405 ? -15.889 -5.722 -4.408 1.00 90.12 405 VAL A O 1
ATOM 3346 N N . GLN A 1 406 ? -16.202 -6.107 -6.597 1.00 88.12 406 GLN A N 1
ATOM 3347 C CA . GLN A 1 406 ? -16.922 -4.849 -6.838 1.00 88.12 406 GLN A CA 1
ATOM 3348 C C . GLN A 1 406 ? -18.431 -5.055 -7.017 1.00 88.12 406 GLN A C 1
ATOM 3350 O O . GLN A 1 406 ? -19.211 -4.381 -6.366 1.00 88.12 406 GLN A O 1
ATOM 3355 N N . ILE A 1 407 ? -18.890 -5.963 -7.874 1.00 90.19 407 ILE A N 1
ATOM 3356 C CA . ILE A 1 407 ? -20.322 -6.028 -8.219 1.00 90.19 407 ILE A CA 1
ATOM 3357 C C . ILE A 1 407 ? -21.128 -6.820 -7.182 1.00 90.19 407 ILE A C 1
ATOM 3359 O O . ILE A 1 407 ? -22.194 -6.376 -6.760 1.00 90.19 407 ILE A O 1
ATOM 3363 N N . TYR A 1 408 ? -20.616 -7.955 -6.716 1.00 91.44 408 TYR A N 1
ATOM 3364 C CA . TYR A 1 408 ? -21.297 -8.813 -5.748 1.00 91.44 408 TYR A CA 1
ATOM 3365 C C . TYR A 1 408 ? -21.683 -8.114 -4.427 1.00 91.44 408 TYR A C 1
ATOM 3367 O O . TYR A 1 408 ? -22.860 -8.170 -4.070 1.00 91.44 408 TYR A O 1
ATOM 3375 N N . PRO A 1 409 ? -20.792 -7.404 -3.704 1.00 86.69 409 PRO A N 1
ATOM 3376 C CA . PRO A 1 409 ? -21.197 -6.698 -2.482 1.00 86.69 409 PRO A CA 1
ATOM 3377 C C . PRO A 1 409 ? -22.237 -5.596 -2.742 1.00 86.69 409 PRO A C 1
ATOM 3379 O O . PRO A 1 409 ? -23.106 -5.371 -1.901 1.00 86.69 409 PRO A O 1
ATOM 3382 N N . LEU A 1 410 ? -22.200 -4.941 -3.911 1.00 86.06 410 LEU A N 1
ATOM 3383 C CA . LEU A 1 410 ? -23.232 -3.978 -4.306 1.00 86.06 410 LEU A CA 1
ATOM 3384 C C . LEU A 1 410 ? -24.585 -4.672 -4.506 1.00 86.06 410 LEU A C 1
ATOM 3386 O O . LEU A 1 410 ? -25.606 -4.177 -4.037 1.00 86.06 410 LEU A O 1
ATOM 3390 N N . PHE A 1 411 ? -24.593 -5.834 -5.156 1.00 90.19 411 PHE A N 1
ATOM 3391 C CA . PHE A 1 411 ? -25.796 -6.646 -5.313 1.00 90.19 411 PHE A CA 1
ATOM 3392 C C . PHE A 1 411 ? -26.364 -7.091 -3.956 1.00 90.19 411 PHE A C 1
ATOM 3394 O O . PHE A 1 411 ? -27.552 -6.905 -3.700 1.00 90.19 411 PHE A O 1
ATOM 3401 N N . VAL A 1 412 ? -25.517 -7.595 -3.050 1.00 89.81 412 VAL A N 1
ATOM 3402 C CA . VAL A 1 412 ? -25.917 -7.970 -1.680 1.00 89.81 412 VAL A CA 1
ATOM 3403 C C . VAL A 1 412 ? -26.515 -6.774 -0.938 1.00 89.81 412 VAL A C 1
ATOM 3405 O O . VAL A 1 412 ? -27.564 -6.905 -0.308 1.00 89.81 412 VAL A O 1
ATOM 3408 N N . TYR A 1 413 ? -25.899 -5.595 -1.046 1.00 87.38 413 TYR A N 1
ATOM 3409 C CA . TYR A 1 413 ? -26.450 -4.374 -0.466 1.00 87.38 413 TYR A CA 1
ATOM 3410 C C . TYR A 1 413 ? -27.842 -4.058 -1.022 1.00 87.38 413 TYR A C 1
ATOM 3412 O O . TYR A 1 413 ? -28.777 -3.883 -0.246 1.00 87.38 413 TYR A O 1
ATOM 3420 N N . LEU A 1 414 ? -27.999 -4.009 -2.347 1.00 88.62 414 LEU A N 1
ATOM 3421 C CA . LEU A 1 414 ? -29.249 -3.594 -2.988 1.00 88.62 414 LEU A CA 1
ATOM 3422 C C . LEU A 1 414 ? -30.405 -4.570 -2.743 1.00 88.62 414 LEU A C 1
ATOM 3424 O O . LEU A 1 414 ? -31.539 -4.123 -2.593 1.00 88.62 414 LEU A O 1
ATOM 3428 N N . VAL A 1 415 ? -30.120 -5.874 -2.702 1.00 91.44 415 VAL A N 1
ATOM 3429 C CA . VAL A 1 415 ? -31.144 -6.928 -2.656 1.00 91.44 415 VAL A CA 1
ATOM 3430 C C . VAL A 1 415 ? -31.402 -7.446 -1.243 1.00 91.44 415 VAL A C 1
ATOM 3432 O O . VAL A 1 415 ? -32.541 -7.761 -0.922 1.00 91.44 415 VAL A O 1
ATOM 3435 N N . GLN A 1 416 ? -30.377 -7.546 -0.390 1.00 89.88 416 GLN A N 1
ATOM 3436 C CA . GLN A 1 416 ? -30.514 -8.167 0.936 1.00 89.88 416 GLN A CA 1
ATOM 3437 C C . GLN A 1 416 ? -30.532 -7.142 2.073 1.00 89.88 416 GLN A C 1
ATOM 3439 O O . GLN A 1 416 ? -31.332 -7.276 2.993 1.00 89.88 416 GLN A O 1
ATOM 3444 N N . VAL A 1 417 ? -29.682 -6.110 2.022 1.00 87.88 417 VAL A N 1
ATOM 3445 C CA . VAL A 1 417 ? -29.535 -5.166 3.148 1.00 87.88 417 VAL A CA 1
ATOM 3446 C C . VAL A 1 417 ? -30.458 -3.962 3.024 1.00 87.88 417 VAL A C 1
ATOM 3448 O O . VAL A 1 417 ? -31.151 -3.626 3.976 1.00 87.88 417 VAL A O 1
ATOM 3451 N N . ARG A 1 418 ? -30.509 -3.312 1.860 1.00 86.88 418 ARG A N 1
ATOM 3452 C CA . ARG A 1 418 ? -31.314 -2.103 1.644 1.00 86.88 418 ARG A CA 1
ATOM 3453 C C . ARG A 1 418 ? -32.811 -2.304 1.940 1.00 86.88 418 ARG A C 1
ATOM 3455 O O . ARG A 1 418 ? -33.386 -1.384 2.516 1.00 86.88 418 ARG A O 1
ATOM 3462 N N . PRO A 1 419 ? -33.453 -3.442 1.600 1.00 91.38 419 PRO A N 1
ATOM 3463 C CA . PRO A 1 419 ? -34.879 -3.627 1.884 1.00 91.38 419 PRO A CA 1
ATOM 3464 C C . PRO A 1 419 ? -35.200 -3.789 3.373 1.00 91.38 419 PRO A C 1
ATOM 3466 O O . PRO A 1 419 ? -36.242 -3.328 3.826 1.00 91.38 419 PRO A O 1
ATOM 3469 N N . ASN A 1 420 ? -34.324 -4.445 4.141 1.00 89.56 420 ASN A N 1
ATOM 3470 C CA . ASN A 1 420 ? -34.518 -4.668 5.575 1.00 89.56 420 ASN A CA 1
ATOM 3471 C C . ASN A 1 420 ? -33.167 -4.643 6.318 1.00 89.56 420 ASN A C 1
ATOM 3473 O O . ASN A 1 420 ? -32.632 -5.695 6.692 1.00 89.56 420 ASN A O 1
ATOM 3477 N N . PRO A 1 421 ? -32.598 -3.444 6.541 1.00 86.25 421 PRO A N 1
ATOM 3478 C CA . PRO A 1 421 ? -31.239 -3.308 7.060 1.00 86.25 421 PRO A CA 1
ATOM 3479 C C . PRO A 1 421 ? -31.122 -3.802 8.498 1.00 86.25 421 PRO A C 1
ATOM 3481 O O . PRO A 1 421 ? -30.118 -4.415 8.853 1.00 86.25 421 PRO A O 1
ATOM 3484 N N . LEU A 1 422 ? -32.160 -3.595 9.316 1.00 87.88 422 LEU A N 1
ATOM 3485 C CA . LEU A 1 422 ? -32.149 -4.008 10.715 1.00 87.88 422 LEU A CA 1
ATOM 3486 C C . LEU A 1 422 ? -32.023 -5.525 10.841 1.00 87.88 422 LEU A C 1
ATOM 3488 O O . LEU A 1 422 ? -31.224 -5.992 11.638 1.00 87.88 422 LEU A O 1
ATOM 3492 N N . THR A 1 423 ? -32.762 -6.299 10.045 1.00 90.44 423 THR A N 1
ATOM 3493 C CA . THR A 1 423 ? -32.722 -7.767 10.143 1.00 90.44 423 THR A CA 1
ATOM 3494 C C . THR A 1 423 ? -31.371 -8.324 9.699 1.00 90.44 423 THR A C 1
ATOM 3496 O O . THR A 1 423 ? -30.820 -9.189 10.378 1.00 90.44 423 THR A O 1
ATOM 3499 N N . ALA A 1 424 ? -30.815 -7.802 8.600 1.00 86.88 424 ALA A N 1
ATOM 3500 C CA . ALA A 1 424 ? -29.522 -8.242 8.080 1.00 86.88 424 ALA A CA 1
ATOM 3501 C C . ALA A 1 424 ? -28.353 -7.866 9.009 1.00 86.88 424 ALA A C 1
ATOM 3503 O O . ALA A 1 424 ? -27.459 -8.680 9.237 1.00 86.88 424 ALA A O 1
ATOM 3504 N N . GLU A 1 425 ? -28.363 -6.651 9.568 1.00 84.88 425 GLU A N 1
ATOM 3505 C CA . GLU A 1 425 ? -27.256 -6.133 10.382 1.00 84.88 425 GLU A CA 1
ATOM 3506 C C . GLU A 1 425 ? -27.416 -6.427 11.888 1.00 84.88 425 GLU A C 1
ATOM 3508 O O . GLU A 1 425 ? -26.436 -6.330 12.622 1.00 84.88 425 GLU A O 1
ATOM 3513 N N . LYS A 1 426 ? -28.596 -6.853 12.380 1.00 86.94 426 LYS A N 1
ATOM 3514 C CA . LYS A 1 426 ? -28.849 -7.170 13.806 1.00 86.94 426 LYS A CA 1
ATOM 3515 C C . LYS A 1 426 ? -27.757 -8.013 14.480 1.00 86.94 426 LYS A C 1
ATOM 3517 O O . LYS A 1 426 ? -27.340 -7.614 15.571 1.00 86.94 426 LYS A O 1
ATOM 3522 N N . PRO A 1 427 ? -27.294 -9.156 13.927 1.00 82.00 427 PRO A N 1
ATOM 3523 C CA . PRO A 1 427 ? -26.273 -9.959 14.601 1.00 82.00 427 PRO A CA 1
ATOM 3524 C C . PRO A 1 427 ? -24.960 -9.184 14.772 1.00 82.00 427 PRO A C 1
ATOM 3526 O O . PRO A 1 427 ? -24.399 -9.172 15.865 1.00 82.00 427 PRO A O 1
ATOM 3529 N N . PHE A 1 428 ? -24.540 -8.453 13.740 1.00 82.62 428 PHE A N 1
ATOM 3530 C CA . PHE A 1 428 ? -23.323 -7.643 13.754 1.00 82.62 428 PHE A CA 1
ATOM 3531 C C . PHE A 1 428 ? -23.443 -6.434 14.684 1.00 82.62 428 PHE A C 1
ATOM 3533 O O . PHE A 1 428 ? -22.534 -6.163 15.462 1.00 82.62 428 PHE A O 1
ATOM 3540 N N . LEU A 1 429 ? -24.591 -5.749 14.685 1.00 83.88 429 LEU A N 1
ATOM 3541 C CA . LEU A 1 429 ? -24.873 -4.647 15.609 1.00 83.88 429 LEU A CA 1
ATOM 3542 C C . LEU A 1 429 ? -24.900 -5.115 17.068 1.00 83.88 429 LEU A C 1
ATOM 3544 O O . LEU A 1 429 ? -24.419 -4.410 17.948 1.00 83.88 429 LEU A O 1
ATOM 3548 N N . THR A 1 430 ? -25.422 -6.314 17.333 1.00 83.25 430 THR A N 1
ATOM 3549 C CA . THR A 1 430 ? -25.431 -6.900 18.683 1.00 83.25 430 THR A CA 1
ATOM 3550 C C . THR A 1 430 ? -24.010 -7.156 19.180 1.00 83.25 430 THR A C 1
ATOM 3552 O O . THR A 1 430 ? -23.701 -6.881 20.339 1.00 83.25 430 THR A O 1
ATOM 3555 N N . ASP A 1 431 ? -23.144 -7.680 18.312 1.00 75.38 431 ASP A N 1
ATOM 3556 C CA . ASP A 1 431 ? -21.743 -7.916 18.653 1.00 75.38 431 ASP A CA 1
ATOM 3557 C C . ASP A 1 431 ? -20.979 -6.593 18.807 1.00 75.38 431 ASP A C 1
ATOM 3559 O O . ASP A 1 431 ? -20.227 -6.444 19.766 1.00 75.38 431 ASP A O 1
ATOM 3563 N N . HIS A 1 432 ? -21.268 -5.591 17.971 1.00 78.88 432 HIS A N 1
ATOM 3564 C CA . HIS A 1 432 ? -20.756 -4.230 18.135 1.00 78.88 432 HIS A CA 1
ATOM 3565 C C . HIS A 1 432 ? -21.124 -3.615 19.483 1.00 78.88 432 HIS A C 1
ATOM 3567 O O . HIS A 1 432 ? -20.239 -3.159 20.200 1.00 78.88 432 HIS A O 1
ATOM 3573 N N . ILE A 1 433 ? -22.406 -3.645 19.860 1.00 83.75 433 ILE A N 1
ATOM 3574 C CA . ILE A 1 433 ? -22.869 -3.128 21.153 1.00 83.75 433 ILE A CA 1
ATOM 3575 C C . ILE A 1 433 ? -22.157 -3.854 22.298 1.00 83.75 433 ILE A C 1
ATOM 3577 O O . ILE A 1 433 ? -21.714 -3.200 23.241 1.00 83.75 433 ILE A O 1
ATOM 3581 N N . ARG A 1 434 ? -21.997 -5.183 22.216 1.00 82.12 434 ARG A N 1
ATOM 3582 C CA . ARG A 1 434 ? -21.270 -5.952 23.237 1.00 82.12 434 ARG A CA 1
ATOM 3583 C C . ARG A 1 434 ? -19.811 -5.507 23.348 1.00 82.12 434 ARG A C 1
ATOM 3585 O O . ARG A 1 434 ? -19.385 -5.182 24.452 1.00 82.12 434 ARG A O 1
ATOM 3592 N N . SER A 1 435 ? -19.073 -5.467 22.238 1.00 76.38 435 SER A N 1
ATOM 3593 C CA . SER A 1 435 ? -17.657 -5.078 22.249 1.00 76.38 435 SER A CA 1
ATOM 3594 C C . SER A 1 435 ? -17.473 -3.627 22.695 1.00 76.38 435 SER A C 1
ATOM 3596 O O . SER A 1 435 ? -16.572 -3.345 23.476 1.00 76.38 435 SER A O 1
ATOM 3598 N N . THR A 1 436 ? -18.353 -2.701 22.297 1.00 81.75 436 THR A N 1
ATOM 3599 C CA . THR A 1 436 ? -18.311 -1.315 22.787 1.00 81.75 436 THR A CA 1
ATOM 3600 C C . THR A 1 436 ? -18.591 -1.244 24.286 1.00 81.75 436 THR A C 1
ATOM 3602 O O . THR A 1 436 ? -17.842 -0.588 25.005 1.00 81.75 436 THR A O 1
ATOM 3605 N N . ARG A 1 437 ? -19.616 -1.944 24.794 1.00 82.88 437 ARG A N 1
ATOM 3606 C CA . ARG A 1 437 ? -19.890 -1.980 26.239 1.00 82.88 437 ARG A CA 1
ATOM 3607 C C . ARG A 1 437 ? -18.704 -2.542 27.015 1.00 82.88 437 ARG A C 1
ATOM 3609 O O . ARG A 1 437 ? -18.302 -1.918 27.987 1.00 82.88 437 ARG A O 1
ATOM 3616 N N . SER A 1 438 ? -18.106 -3.638 26.548 1.00 78.62 438 SER A N 1
ATOM 3617 C CA . SER A 1 438 ? -16.917 -4.220 27.181 1.00 78.62 438 SER A CA 1
ATOM 3618 C C . SER A 1 438 ? -15.708 -3.281 27.131 1.00 78.62 438 SER A C 1
ATOM 3620 O O . SER A 1 438 ? -14.977 -3.177 28.113 1.00 78.62 438 SER A O 1
ATOM 3622 N N . ALA A 1 439 ? -15.485 -2.581 26.014 1.00 79.94 439 ALA A N 1
ATOM 3623 C CA . ALA A 1 439 ? -14.351 -1.669 25.851 1.00 79.94 439 ALA A CA 1
ATOM 3624 C C . ALA A 1 439 ? -14.423 -0.462 26.800 1.00 79.94 439 ALA A C 1
ATOM 3626 O O . ALA A 1 439 ? -13.398 -0.010 27.304 1.00 79.94 439 ALA A O 1
ATOM 3627 N N . PHE A 1 440 ? -15.632 0.033 27.067 1.00 83.75 440 PHE A N 1
ATOM 3628 C CA . PHE A 1 440 ? -15.885 1.116 28.020 1.00 83.75 440 PHE A CA 1
ATOM 3629 C C . PHE A 1 440 ? -16.205 0.613 29.439 1.00 83.75 440 PHE A C 1
ATOM 3631 O O . PHE A 1 440 ? -16.589 1.412 30.290 1.00 83.75 440 PHE A O 1
ATOM 3638 N N . ALA A 1 441 ? -16.065 -0.694 29.697 1.00 82.69 441 ALA A N 1
ATOM 3639 C CA . ALA A 1 441 ? -16.419 -1.347 30.960 1.00 82.69 441 ALA A CA 1
ATOM 3640 C C . ALA A 1 441 ? -17.873 -1.090 31.430 1.00 82.69 441 ALA A C 1
ATOM 3642 O O . ALA A 1 441 ? -18.174 -1.145 32.623 1.00 82.69 441 ALA A O 1
ATOM 3643 N N . LEU A 1 442 ? -18.793 -0.825 30.495 1.00 84.94 442 LEU A N 1
ATOM 3644 C CA . LEU A 1 442 ? -20.224 -0.591 30.748 1.00 84.94 442 LEU A CA 1
ATOM 3645 C C . LEU A 1 442 ? -20.989 -1.882 31.067 1.00 84.94 442 LEU A C 1
ATOM 3647 O O . LEU A 1 442 ? -22.152 -1.850 31.460 1.00 84.94 442 LEU A O 1
ATOM 3651 N N . ASP A 1 443 ? -20.365 -3.032 30.846 1.00 80.19 443 ASP A N 1
ATOM 3652 C CA . ASP A 1 443 ? -20.837 -4.346 31.278 1.00 80.19 443 ASP A CA 1
ATOM 3653 C C . ASP A 1 443 ? -20.685 -4.561 32.793 1.00 80.19 443 ASP A C 1
ATOM 3655 O O . ASP A 1 443 ? -21.293 -5.478 33.338 1.00 80.19 443 ASP A O 1
ATOM 3659 N N . ARG A 1 444 ? -19.909 -3.708 33.475 1.00 81.75 444 ARG A N 1
ATOM 3660 C CA . ARG A 1 444 ? -19.637 -3.788 34.921 1.00 81.75 444 ARG A CA 1
ATOM 3661 C C . ARG A 1 444 ? -20.423 -2.777 35.751 1.00 81.75 444 ARG A C 1
ATOM 3663 O O . ARG A 1 444 ? -20.250 -2.723 36.966 1.00 81.75 444 ARG A O 1
ATOM 3670 N N . ILE A 1 445 ? -21.230 -1.942 35.102 1.00 85.38 445 ILE A N 1
ATOM 3671 C CA . ILE A 1 445 ? -21.981 -0.875 35.761 1.00 85.38 445 ILE A CA 1
ATOM 3672 C C . ILE A 1 445 ? -23.316 -1.432 36.251 1.00 85.38 445 ILE A C 1
ATOM 3674 O O . ILE A 1 445 ? -24.016 -2.129 35.519 1.00 85.38 445 ILE A O 1
ATOM 3678 N N . GLU A 1 446 ? -23.671 -1.097 37.489 1.00 82.12 446 GLU A N 1
ATOM 3679 C CA . GLU A 1 446 ? -24.998 -1.359 38.038 1.00 82.12 446 GLU A CA 1
ATOM 3680 C C . GLU A 1 446 ? -25.975 -0.309 37.485 1.00 82.12 446 GLU A C 1
ATOM 3682 O O . GLU A 1 446 ? -25.901 0.873 37.828 1.00 82.12 446 GLU A O 1
ATOM 3687 N N . GLU A 1 447 ? -26.868 -0.720 36.584 1.00 80.75 447 GLU A N 1
ATOM 3688 C CA . GLU A 1 447 ? -27.937 0.149 36.089 1.00 80.75 447 GLU A CA 1
ATOM 3689 C C . GLU A 1 447 ? -28.967 0.355 37.214 1.00 80.75 447 GLU A C 1
ATOM 3691 O O . GLU A 1 447 ? -29.563 -0.599 37.715 1.00 80.75 447 GLU A O 1
ATOM 3696 N N . ARG A 1 448 ? -29.158 1.610 37.643 1.00 79.50 448 ARG A N 1
ATOM 3697 C CA . ARG A 1 448 ? -30.196 1.997 38.607 1.00 79.50 448 ARG A CA 1
ATOM 3698 C C . ARG A 1 448 ? -31.204 2.903 37.926 1.00 79.50 448 ARG A C 1
ATOM 3700 O O . ARG A 1 448 ? -30.859 4.009 37.508 1.00 79.50 448 ARG A O 1
ATOM 3707 N N . ASP A 1 449 ? -32.451 2.461 37.868 1.00 79.62 449 ASP A N 1
ATOM 3708 C CA . ASP A 1 449 ? -33.537 3.302 37.389 1.00 79.62 449 ASP A CA 1
ATOM 3709 C C . ASP A 1 449 ? -33.736 4.489 38.338 1.00 79.62 449 ASP A C 1
ATOM 3711 O O . ASP A 1 449 ? -33.909 4.329 39.551 1.00 79.62 449 ASP A O 1
ATOM 3715 N N . GLN A 1 450 ? -33.733 5.707 37.792 1.00 71.31 450 GLN A N 1
ATOM 3716 C CA . GLN A 1 450 ? -34.208 6.864 38.543 1.00 71.31 450 GLN A CA 1
ATOM 3717 C C . GLN A 1 450 ? -35.711 6.709 38.765 1.00 71.31 450 GLN A C 1
ATOM 3719 O O . GLN A 1 450 ? -36.509 6.875 37.840 1.00 71.31 450 GLN A O 1
ATOM 3724 N N . ILE A 1 451 ? -36.106 6.445 40.010 1.00 69.06 451 ILE A N 1
ATOM 3725 C CA . ILE A 1 451 ? -37.508 6.501 40.414 1.00 69.06 451 ILE A CA 1
ATOM 3726 C C . ILE A 1 451 ? -37.951 7.964 40.307 1.00 69.06 451 ILE A C 1
ATOM 3728 O O . ILE A 1 451 ? -37.613 8.799 41.146 1.00 69.06 451 ILE A O 1
ATOM 3732 N N . ARG A 1 452 ? -38.690 8.296 39.247 1.00 65.12 452 ARG A N 1
ATOM 3733 C CA . ARG A 1 452 ? -39.344 9.600 39.114 1.00 65.12 452 ARG A CA 1
ATOM 3734 C C . ARG A 1 452 ? -40.617 9.580 39.955 1.00 65.12 452 ARG A C 1
ATOM 3736 O O . ARG A 1 452 ? -41.579 8.906 39.604 1.00 65.12 452 ARG A O 1
ATOM 3743 N N . GLY A 1 453 ? -40.610 10.312 41.064 1.00 70.12 453 GLY A N 1
ATOM 3744 C CA . GLY A 1 453 ? -41.750 10.466 41.965 1.00 70.12 453 GLY A CA 1
ATOM 3745 C C . GLY A 1 453 ? -41.639 11.747 42.789 1.00 70.12 453 GLY A C 1
ATOM 3746 O O . GLY A 1 453 ? -40.567 12.349 42.865 1.00 70.12 453 GLY A O 1
ATOM 3747 N N . ALA A 1 454 ? -42.748 12.184 43.388 1.00 71.00 454 ALA A N 1
ATOM 3748 C CA . ALA A 1 454 ? -42.727 13.303 44.324 1.00 71.00 454 ALA A CA 1
ATOM 3749 C C . ALA A 1 454 ? -41.917 12.918 45.572 1.00 71.00 454 ALA A C 1
ATOM 3751 O O . ALA A 1 454 ? -42.099 11.831 46.125 1.00 71.00 454 ALA A O 1
ATOM 3752 N N . ALA A 1 455 ? -41.019 13.800 46.013 1.00 70.94 455 ALA A N 1
ATOM 3753 C CA . ALA A 1 455 ? -40.261 13.580 47.236 1.00 70.94 455 ALA A CA 1
ATOM 3754 C C . ALA A 1 455 ? -41.217 13.565 48.441 1.00 70.94 455 ALA A C 1
ATOM 3756 O O . ALA A 1 455 ? -42.031 14.473 48.607 1.00 70.94 455 ALA A O 1
ATOM 3757 N N . THR A 1 456 ? -41.132 12.538 49.287 1.00 80.62 456 THR A N 1
ATOM 3758 C CA . THR A 1 456 ? -41.865 12.515 50.558 1.00 80.62 456 THR A CA 1
ATOM 3759 C C . THR A 1 456 ? -41.169 13.416 51.576 1.00 80.62 456 THR A C 1
ATOM 3761 O O . THR A 1 456 ? -39.950 13.590 51.536 1.00 80.62 456 THR A O 1
ATOM 3764 N N . LEU A 1 457 ? -41.929 13.979 52.522 1.00 80.69 457 LEU A N 1
ATOM 3765 C CA . LEU A 1 457 ? -41.379 14.859 53.563 1.00 80.69 457 LEU A CA 1
ATOM 3766 C C . LEU A 1 457 ? -40.249 14.181 54.358 1.00 80.69 457 LEU A C 1
ATOM 3768 O O . LEU A 1 457 ? -39.251 14.810 54.701 1.00 80.69 457 LEU A O 1
ATOM 3772 N N . GLU A 1 458 ? -40.377 12.878 54.597 1.00 83.12 458 GLU A N 1
ATOM 3773 C CA . GLU A 1 458 ? -39.359 12.073 55.268 1.00 83.12 458 GLU A CA 1
ATOM 3774 C C . GLU A 1 458 ? -38.070 11.939 54.441 1.00 83.12 458 GLU A C 1
ATOM 3776 O O . GLU A 1 458 ? -36.974 12.086 54.982 1.00 83.12 458 GLU A O 1
ATOM 3781 N N . LEU A 1 459 ? -38.179 11.764 53.119 1.00 80.19 459 LEU A N 1
ATOM 3782 C CA . LEU A 1 459 ? -37.026 11.725 52.215 1.00 80.19 459 LEU A CA 1
ATOM 3783 C C . LEU A 1 459 ? -36.300 13.079 52.166 1.00 80.19 459 LEU A C 1
ATOM 3785 O O . LEU A 1 459 ? -35.071 13.113 52.152 1.00 80.19 459 LEU A O 1
ATOM 3789 N N . ILE A 1 460 ? -37.048 14.187 52.178 1.00 80.94 460 ILE A N 1
ATOM 3790 C CA . ILE A 1 460 ? -36.492 15.549 52.200 1.00 80.94 460 ILE A CA 1
ATOM 3791 C C . ILE A 1 460 ? -35.746 15.802 53.515 1.00 80.94 460 ILE A C 1
ATOM 3793 O O . ILE A 1 460 ? -34.627 16.307 53.508 1.00 80.94 460 ILE A O 1
ATOM 3797 N N . ASN A 1 461 ? -36.336 15.417 54.649 1.00 84.12 461 ASN A N 1
ATOM 3798 C CA . ASN A 1 461 ? -35.724 15.628 55.961 1.00 84.12 461 ASN A CA 1
ATOM 3799 C C . ASN A 1 461 ? -34.513 14.725 56.218 1.00 84.12 461 ASN A C 1
ATOM 3801 O O . ASN A 1 461 ? -33.606 15.133 56.937 1.00 84.12 461 ASN A O 1
ATOM 3805 N N . ARG A 1 462 ? -34.470 13.530 55.619 1.00 86.62 462 ARG A N 1
ATOM 3806 C CA . ARG A 1 462 ? -33.321 12.618 55.707 1.00 86.62 462 ARG A CA 1
ATOM 3807 C C . ARG A 1 462 ? -32.112 13.092 54.893 1.00 86.62 462 ARG A C 1
ATOM 3809 O O . ARG A 1 462 ? -30.989 12.723 55.219 1.00 86.62 462 ARG A O 1
ATOM 3816 N N . ASN A 1 463 ? -32.327 13.901 53.855 1.00 83.56 463 ASN A N 1
ATOM 3817 C CA . ASN A 1 463 ? -31.276 14.419 52.976 1.00 83.56 463 ASN A CA 1
ATOM 3818 C C . ASN A 1 463 ? -31.058 15.922 53.213 1.00 83.56 463 ASN A C 1
ATOM 3820 O O . ASN A 1 463 ? -31.312 16.746 52.332 1.00 83.56 463 ASN A O 1
ATOM 3824 N N . THR A 1 464 ? -30.590 16.283 54.413 1.00 81.31 464 THR A N 1
ATOM 3825 C CA . THR A 1 464 ? -30.380 17.685 54.819 1.00 81.31 464 THR A CA 1
ATOM 3826 C C . THR A 1 464 ? -29.483 18.451 53.848 1.00 81.31 464 THR A C 1
ATOM 3828 O O . THR A 1 464 ? -29.801 19.588 53.524 1.00 81.31 464 THR A O 1
ATOM 3831 N N . GLU A 1 465 ? -28.438 17.820 53.303 1.00 78.25 465 GLU A N 1
ATOM 3832 C CA . GLU A 1 465 ? -27.546 18.442 52.310 1.00 78.25 465 GLU A CA 1
ATOM 3833 C C . GLU A 1 465 ? -28.284 18.881 51.039 1.00 78.25 465 GLU A C 1
ATOM 3835 O O . GLU A 1 465 ? -28.041 19.973 50.533 1.00 78.25 465 GLU A O 1
ATOM 3840 N N . VAL A 1 466 ? -29.222 18.068 50.538 1.00 78.75 466 VAL A N 1
ATOM 3841 C CA . VAL A 1 466 ? -30.042 18.424 49.368 1.00 78.75 466 VAL A CA 1
ATOM 3842 C C . VAL A 1 466 ? -31.019 19.533 49.731 1.00 78.75 466 VAL A C 1
ATOM 3844 O O . VAL A 1 466 ? -31.228 20.431 48.928 1.00 78.75 466 VAL A O 1
ATOM 3847 N N . LYS A 1 467 ? -31.597 19.488 50.940 1.00 81.00 467 LYS A N 1
ATOM 3848 C CA . LYS A 1 467 ? -32.542 20.496 51.443 1.00 81.00 467 LYS A CA 1
ATOM 3849 C C . LYS A 1 467 ? -31.897 21.875 51.601 1.00 81.00 467 LYS A C 1
ATOM 3851 O O . LYS A 1 467 ? -32.544 22.883 51.337 1.00 81.00 467 LYS A O 1
ATOM 3856 N N . GLU A 1 468 ? -30.651 21.918 52.056 1.00 80.81 468 GLU A N 1
ATOM 3857 C CA . GLU A 1 468 ? -29.904 23.163 52.251 1.00 80.81 468 GLU A CA 1
ATOM 3858 C C . GLU A 1 468 ? -29.362 23.740 50.936 1.00 80.81 468 GLU A C 1
ATOM 3860 O O . GLU A 1 468 ? -29.224 24.954 50.832 1.00 80.81 468 GLU A O 1
ATOM 3865 N N . ASN A 1 469 ? -29.152 22.892 49.923 1.00 81.50 469 ASN A N 1
ATOM 3866 C CA . ASN A 1 469 ? -28.641 23.257 48.597 1.00 81.50 469 ASN A CA 1
ATOM 3867 C C . ASN A 1 469 ? -29.700 23.112 47.491 1.00 81.50 469 ASN A C 1
ATOM 3869 O O . ASN A 1 469 ? -29.399 22.755 46.350 1.00 81.50 469 ASN A O 1
ATOM 3873 N N . ILE A 1 470 ? -30.979 23.333 47.820 1.00 81.81 470 ILE A N 1
ATOM 3874 C CA . ILE A 1 470 ? -32.029 23.336 46.798 1.00 81.81 470 ILE A CA 1
ATOM 3875 C C . ILE A 1 470 ? -31.762 24.510 45.863 1.00 81.81 470 ILE A C 1
ATOM 3877 O O . ILE A 1 470 ? -31.798 25.667 46.277 1.00 81.81 470 ILE A O 1
ATOM 3881 N N . GLN A 1 471 ? -31.557 24.210 44.581 1.00 79.06 471 GLN A N 1
ATOM 3882 C CA . GLN A 1 471 ? -31.448 25.235 43.556 1.00 79.06 471 GLN A CA 1
ATOM 3883 C C . GLN A 1 471 ? -32.760 26.034 43.491 1.00 79.06 471 GLN A C 1
ATOM 3885 O O . GLN A 1 471 ? -33.778 25.546 43.004 1.00 79.06 471 GLN A O 1
ATOM 3890 N N . LEU A 1 472 ? -32.728 27.271 43.989 1.00 80.75 472 LEU A N 1
ATOM 3891 C CA . LEU A 1 472 ? -33.893 28.164 44.022 1.00 80.75 472 LEU A CA 1
ATOM 3892 C C . LEU A 1 472 ? -34.167 28.834 42.667 1.00 80.75 472 LEU A C 1
ATOM 3894 O O . LEU A 1 472 ? -35.294 29.241 42.396 1.00 80.75 472 LEU A O 1
ATOM 3898 N N . TRP A 1 473 ? -33.145 28.946 41.814 1.00 81.19 473 TRP A N 1
ATOM 3899 C CA . TRP A 1 473 ? -33.201 29.678 40.547 1.00 81.19 473 TRP A CA 1
ATOM 3900 C C . TRP A 1 473 ? -32.993 28.737 39.360 1.00 81.19 473 TRP A C 1
ATOM 3902 O O . TRP A 1 473 ? -31.977 28.044 39.297 1.00 81.19 473 TRP A O 1
ATOM 3912 N N . ASP A 1 474 ? -33.900 28.739 38.377 1.00 83.25 474 ASP A N 1
ATOM 3913 C CA . ASP A 1 474 ? -33.654 28.037 37.110 1.00 83.25 474 ASP A CA 1
ATOM 3914 C C . ASP A 1 474 ? -32.532 28.756 36.346 1.00 83.25 474 ASP A C 1
ATOM 3916 O O . ASP A 1 474 ? -32.672 29.908 35.929 1.00 83.25 474 ASP A O 1
ATOM 3920 N N . ARG A 1 475 ? -31.416 28.051 36.140 1.00 83.19 475 ARG A N 1
ATOM 3921 C CA . ARG A 1 475 ? -30.220 28.556 35.444 1.00 83.19 475 ARG A CA 1
ATOM 3922 C C . ARG A 1 475 ? -30.489 29.113 34.042 1.00 83.19 475 ARG A C 1
ATOM 3924 O O . ARG A 1 475 ? -29.723 29.934 33.548 1.00 83.19 475 ARG A O 1
ATOM 3931 N N . ARG A 1 476 ? -31.540 28.632 33.370 1.00 78.12 476 ARG A N 1
ATOM 3932 C CA . ARG A 1 476 ? -31.912 29.079 32.021 1.00 78.12 476 ARG A CA 1
ATOM 3933 C C . ARG A 1 476 ? -32.585 30.442 32.091 1.00 78.12 476 ARG A C 1
ATOM 3935 O O . ARG A 1 476 ? -32.203 31.343 31.358 1.00 78.12 476 ARG A O 1
ATOM 3942 N N . VAL A 1 477 ? -33.511 30.595 33.036 1.00 82.75 477 VAL A N 1
ATOM 3943 C CA . VAL A 1 477 ? -34.253 31.842 33.253 1.00 82.75 477 VAL A CA 1
ATOM 3944 C C . VAL A 1 477 ? -33.322 32.935 33.779 1.00 82.75 477 VAL A C 1
ATOM 3946 O O . VAL A 1 477 ? -33.371 34.065 33.306 1.00 82.75 477 VAL A O 1
ATOM 3949 N N . LEU A 1 478 ? -32.422 32.601 34.711 1.00 82.38 478 LEU A N 1
ATOM 3950 C CA . LEU A 1 478 ? -31.459 33.562 35.255 1.00 82.38 478 LEU A CA 1
ATOM 3951 C C . LEU A 1 478 ? -30.519 34.116 34.173 1.00 82.38 478 LEU A C 1
ATOM 3953 O O . LEU A 1 478 ? -30.267 35.318 34.143 1.00 82.38 478 LEU A O 1
ATOM 3957 N N . TYR A 1 479 ? -30.033 33.261 33.267 1.00 82.25 479 TYR A N 1
ATOM 3958 C CA . TYR A 1 479 ? -29.207 33.691 32.136 1.00 82.25 479 TYR A CA 1
ATOM 3959 C C . TYR A 1 479 ? -29.940 34.697 31.236 1.00 82.25 479 TYR A C 1
ATOM 3961 O O . TYR A 1 479 ? -29.374 35.737 30.897 1.00 82.25 479 TYR A O 1
ATOM 3969 N N . GLU A 1 480 ? -31.196 34.413 30.883 1.00 80.25 480 GLU A N 1
ATOM 3970 C CA . GLU A 1 480 ? -32.012 35.301 30.046 1.00 80.25 480 GLU A CA 1
ATOM 3971 C C . GLU A 1 480 ? -32.226 36.665 30.715 1.00 80.25 480 GLU A C 1
ATOM 3973 O O . GLU A 1 480 ? -31.975 37.693 30.091 1.00 80.25 480 GLU A O 1
ATOM 3978 N N . VAL A 1 481 ? -32.566 36.690 32.010 1.00 82.56 481 VAL A N 1
ATOM 3979 C CA . VAL A 1 481 ? -32.748 37.938 32.775 1.00 82.56 481 VAL A CA 1
ATOM 3980 C C . VAL A 1 481 ? -31.450 38.754 32.865 1.00 82.56 481 VAL A C 1
ATOM 3982 O O . VAL A 1 481 ? -31.471 39.976 32.694 1.00 82.56 481 VAL A O 1
ATOM 3985 N N . LEU A 1 482 ? -30.304 38.103 33.105 1.00 79.00 482 LEU A N 1
ATOM 3986 C CA . LEU A 1 482 ? -29.004 38.781 33.140 1.00 79.00 482 LEU A CA 1
ATOM 3987 C C . LEU A 1 482 ? -28.661 39.394 31.775 1.00 79.00 482 LEU A C 1
ATOM 3989 O O . LEU A 1 482 ? -28.206 40.536 31.725 1.00 79.00 482 LEU A O 1
ATOM 3993 N N . MET A 1 483 ? -28.928 38.686 30.675 1.00 77.44 483 MET A N 1
ATOM 3994 C CA . MET A 1 483 ? -28.696 39.196 29.320 1.00 77.44 483 MET A CA 1
ATOM 3995 C C . MET A 1 483 ? -29.647 40.337 28.933 1.00 77.44 483 MET A C 1
ATOM 3997 O O . MET A 1 483 ? -29.190 41.312 28.331 1.00 77.44 483 MET A O 1
ATOM 4001 N N . ASP A 1 484 ? -30.923 40.268 29.322 1.00 74.75 484 ASP A N 1
ATOM 4002 C CA . ASP A 1 484 ? -31.905 41.338 29.094 1.00 74.75 484 ASP A CA 1
ATOM 4003 C C . ASP A 1 484 ? -31.534 42.623 29.851 1.00 74.75 484 ASP A C 1
ATOM 4005 O O . ASP A 1 484 ? -31.628 43.723 29.305 1.00 74.75 484 ASP A O 1
ATOM 4009 N N . SER A 1 485 ? -31.010 42.510 31.077 1.00 68.50 485 SER A N 1
ATOM 4010 C CA . SER A 1 485 ? -30.535 43.673 31.847 1.00 68.50 485 SER A CA 1
ATOM 4011 C C . SER A 1 485 ? -29.317 44.374 31.221 1.00 68.50 485 SER A C 1
ATOM 4013 O O . SER A 1 485 ? -29.114 45.570 31.421 1.00 68.50 485 SER A O 1
ATOM 4015 N N . GLN A 1 486 ? -28.523 43.652 30.422 1.00 68.50 486 GLN A N 1
ATOM 4016 C CA . GLN A 1 486 ? -27.368 44.183 29.687 1.00 68.50 486 GLN A CA 1
ATOM 4017 C C . GLN A 1 486 ? -27.745 44.706 28.287 1.00 68.50 486 GLN A C 1
ATOM 4019 O O . GLN A 1 486 ? -26.866 45.109 27.522 1.00 68.50 486 GLN A O 1
ATOM 4024 N N . PHE A 1 487 ? -29.035 44.715 27.920 1.00 57.88 487 PHE A N 1
ATOM 4025 C CA . PHE A 1 487 ? -29.495 45.069 26.573 1.00 57.88 487 PHE A CA 1
ATOM 4026 C C . PHE A 1 487 ? -29.201 46.528 26.189 1.00 57.88 487 PHE A C 1
ATOM 4028 O O . PHE A 1 487 ? -28.892 46.800 25.030 1.00 57.88 487 PHE A O 1
ATOM 4035 N N . ILE A 1 488 ? -29.247 47.458 27.150 1.00 61.12 488 ILE A N 1
ATOM 4036 C CA . ILE A 1 488 ? -29.064 48.896 26.886 1.00 61.12 488 ILE A CA 1
ATOM 4037 C C . ILE A 1 488 ? -27.572 49.281 26.807 1.00 61.12 488 ILE A C 1
ATOM 4039 O O . ILE A 1 488 ? -27.208 50.133 25.999 1.00 61.12 488 ILE A O 1
ATOM 4043 N N . THR A 1 489 ? -26.686 48.618 27.561 1.00 59.59 489 THR A N 1
ATOM 4044 C CA . THR A 1 489 ? -25.226 48.830 27.511 1.00 59.59 489 THR A CA 1
ATOM 4045 C C . THR A 1 489 ? -24.464 47.520 27.748 1.00 59.59 489 THR A C 1
ATOM 4047 O O . THR A 1 489 ? -24.185 47.132 28.880 1.00 59.59 489 THR A O 1
ATOM 4050 N N . ARG A 1 490 ? -24.092 46.826 26.663 1.00 56.06 490 ARG A N 1
ATOM 4051 C CA . ARG A 1 490 ? -23.379 45.535 26.715 1.00 56.06 490 ARG A CA 1
ATOM 4052 C C . ARG A 1 490 ? -21.902 45.709 27.081 1.00 56.06 490 ARG A C 1
ATOM 4054 O O . ARG A 1 490 ? -21.050 45.745 26.198 1.00 56.06 490 ARG A O 1
ATOM 4061 N N . PHE A 1 491 ? -21.592 45.799 28.371 1.00 63.47 491 PHE A N 1
ATOM 4062 C CA . PHE A 1 491 ? -20.203 45.767 28.853 1.00 63.47 491 PHE A CA 1
ATOM 4063 C C . PHE A 1 491 ? -19.702 44.344 29.151 1.00 63.47 491 PHE A C 1
ATOM 4065 O O . PHE A 1 491 ? -18.495 44.112 29.111 1.00 63.47 491 PHE A O 1
ATOM 4072 N N . TYR A 1 492 ? -20.604 43.383 29.391 1.00 67.56 492 TYR A N 1
ATOM 4073 C CA . TYR A 1 492 ? -20.264 42.000 29.745 1.00 67.56 492 TYR A CA 1
ATOM 4074 C C . TYR A 1 492 ? -20.979 40.977 28.852 1.00 67.56 492 TYR A C 1
ATOM 4076 O O . TYR A 1 492 ? -22.110 41.195 28.416 1.00 67.56 492 TYR A O 1
ATOM 4084 N N . GLN A 1 493 ? -20.320 39.842 28.600 1.00 67.31 493 GLN A N 1
ATOM 4085 C CA . GLN A 1 493 ? -20.881 38.692 27.890 1.00 67.31 493 GLN A CA 1
ATOM 4086 C C . GLN A 1 493 ? -20.740 37.444 28.767 1.00 67.31 493 GLN A C 1
ATOM 4088 O O . GLN A 1 493 ? -19.632 37.090 29.166 1.00 67.31 493 GLN A O 1
ATOM 4093 N N . PHE A 1 494 ? -21.860 36.783 29.061 1.00 71.94 494 PHE A N 1
ATOM 4094 C CA . PHE A 1 494 ? -21.898 35.566 29.875 1.00 71.94 494 PHE A CA 1
ATOM 4095 C C . PHE A 1 494 ? -21.973 34.313 28.989 1.00 71.94 494 PHE A C 1
ATOM 4097 O O . PHE A 1 494 ? -22.584 34.337 27.915 1.00 71.94 494 PHE A O 1
ATOM 4104 N N . HIS A 1 495 ? -21.354 33.215 29.434 1.00 71.38 495 HIS A N 1
ATOM 4105 C CA . HIS A 1 495 ? -21.481 31.905 28.786 1.00 71.38 495 HIS A CA 1
ATOM 4106 C C . HIS A 1 495 ? -22.953 31.441 28.815 1.00 71.38 495 HIS A C 1
ATOM 4108 O O . HIS A 1 495 ? -23.651 31.742 29.786 1.00 71.38 495 HIS A O 1
ATOM 4114 N N . PRO A 1 496 ? -23.459 30.736 27.782 1.00 66.12 496 PRO A N 1
ATOM 4115 C CA . PRO A 1 496 ? -24.808 30.180 27.811 1.00 66.12 496 PRO A CA 1
ATOM 4116 C C . PRO A 1 496 ? -24.989 29.254 29.021 1.00 66.12 496 PRO A C 1
ATOM 4118 O O . PRO A 1 496 ? -24.209 28.315 29.182 1.00 66.12 496 PRO A O 1
ATOM 4121 N N . TYR A 1 497 ? -26.039 29.515 29.810 1.00 66.31 497 TYR A N 1
ATOM 4122 C CA . TYR A 1 497 ? -26.364 28.888 31.102 1.00 66.31 497 TYR A CA 1
ATOM 4123 C C . TYR A 1 497 ? -25.427 29.300 32.248 1.00 66.31 497 TYR A C 1
ATOM 4125 O O . TYR A 1 497 ? -24.209 29.228 32.134 1.00 66.31 497 TYR A O 1
ATOM 4133 N N . THR A 1 498 ? -26.003 29.708 33.382 1.00 69.00 498 THR A N 1
ATOM 4134 C CA . THR A 1 498 ? -25.230 29.921 34.613 1.00 69.00 498 THR A CA 1
ATOM 4135 C C . THR A 1 498 ? -24.826 28.569 35.200 1.00 69.00 498 THR A C 1
ATOM 4137 O O . THR A 1 498 ? -25.697 27.735 35.483 1.00 69.00 498 THR A O 1
ATOM 4140 N N . ASP A 1 499 ? -23.523 28.354 35.366 1.00 72.19 499 ASP A N 1
ATOM 4141 C CA . ASP A 1 499 ? -22.985 27.164 36.022 1.00 72.19 499 ASP A CA 1
ATOM 4142 C C . ASP A 1 499 ? -23.268 27.189 37.530 1.00 72.19 499 ASP A C 1
ATOM 4144 O O . ASP A 1 499 ? -23.438 28.246 38.138 1.00 72.19 499 ASP A O 1
ATOM 4148 N N . VAL A 1 500 ? -23.356 25.998 38.115 1.00 74.50 500 VAL A N 1
ATOM 4149 C CA . VAL A 1 500 ? -23.550 25.781 39.551 1.00 74.50 500 VAL A CA 1
ATOM 4150 C C . VAL A 1 500 ? -22.220 25.281 40.098 1.00 74.50 500 VAL A C 1
ATOM 4152 O O . VAL A 1 500 ? -21.682 24.306 39.570 1.00 74.50 500 VAL A O 1
ATOM 4155 N N . ASP A 1 501 ? -21.683 25.955 41.111 1.00 79.69 501 ASP A N 1
ATOM 4156 C CA . ASP A 1 501 ? -20.375 25.640 41.685 1.00 79.69 501 ASP A CA 1
ATOM 4157 C C . ASP A 1 501 ? -20.496 25.213 43.151 1.00 79.69 501 ASP A C 1
ATOM 4159 O O . ASP A 1 501 ? -21.462 25.538 43.834 1.00 79.69 501 ASP A O 1
ATOM 4163 N N . ARG A 1 502 ? -19.505 24.463 43.631 1.00 83.25 502 ARG A N 1
ATOM 4164 C CA . ARG A 1 502 ? -19.481 23.850 44.960 1.00 83.25 502 ARG A CA 1
ATOM 4165 C C . ARG A 1 502 ? -18.410 24.507 45.809 1.00 83.25 502 ARG A C 1
ATOM 4167 O O . ARG A 1 502 ? -17.224 24.380 45.510 1.00 83.25 502 ARG A O 1
ATOM 4174 N N . TYR A 1 503 ? -18.799 25.145 46.902 1.00 84.44 503 TYR A N 1
ATOM 4175 C CA . TYR A 1 503 ? -17.869 25.895 47.739 1.00 84.44 503 TYR A CA 1
ATOM 4176 C C . TYR A 1 503 ? -18.184 25.741 49.227 1.00 84.44 503 TYR A C 1
ATOM 4178 O O . TYR A 1 503 ? -19.273 25.344 49.626 1.00 84.44 503 TYR A O 1
ATOM 4186 N N . TRP A 1 504 ? -17.193 26.025 50.069 1.00 84.88 504 TRP A N 1
ATOM 4187 C CA . TRP A 1 504 ? -17.328 25.977 51.523 1.00 84.88 504 TRP A CA 1
ATOM 4188 C C . TRP A 1 504 ? -17.338 27.403 52.071 1.00 84.88 504 TRP A C 1
ATOM 4190 O O . TRP A 1 504 ? -16.443 28.184 51.753 1.00 84.88 504 TRP A O 1
ATOM 4200 N N . VAL A 1 505 ? -18.319 27.738 52.907 1.00 85.56 505 VAL A N 1
ATOM 4201 C CA . VAL A 1 505 ? -18.405 29.033 53.604 1.00 85.56 505 VAL A CA 1
ATOM 4202 C C . VAL A 1 505 ? -18.525 28.764 55.092 1.00 85.56 505 VAL A C 1
ATOM 4204 O O . VAL A 1 505 ? -19.406 28.012 55.503 1.00 85.56 505 VAL A O 1
ATOM 4207 N N . ASP A 1 506 ? -17.619 29.332 55.890 1.00 86.81 506 ASP A N 1
ATOM 4208 C CA . ASP A 1 506 ? -17.579 29.176 57.352 1.00 86.81 506 ASP A CA 1
ATOM 4209 C C . ASP A 1 506 ? -17.641 27.707 57.821 1.00 86.81 506 ASP A C 1
ATOM 4211 O O . ASP A 1 506 ? -18.280 27.361 58.811 1.00 86.81 506 ASP A O 1
ATOM 4215 N N . GLY A 1 507 ? -16.987 26.812 57.071 1.00 83.56 507 GLY A N 1
ATOM 4216 C CA . GLY A 1 507 ? -16.965 25.372 57.349 1.00 83.56 507 GLY A CA 1
ATOM 4217 C C . GLY A 1 507 ? -18.223 24.607 56.918 1.00 83.56 507 GLY A C 1
ATOM 4218 O O . GLY A 1 507 ? -18.285 23.397 57.127 1.00 83.56 507 GLY A O 1
ATOM 4219 N N . LYS A 1 508 ? -19.199 25.270 56.284 1.00 79.69 508 LYS A N 1
ATOM 4220 C CA . LYS A 1 508 ? -20.417 24.655 55.740 1.00 79.69 508 LYS A CA 1
ATOM 4221 C C . LYS A 1 508 ? -20.337 24.503 54.219 1.00 79.69 508 LYS A C 1
ATOM 4223 O O . LYS A 1 508 ? -19.933 25.432 53.522 1.00 79.69 508 LYS A O 1
ATOM 4228 N N . TYR A 1 509 ? -20.719 23.330 53.719 1.00 80.25 509 TYR A N 1
ATOM 4229 C CA . TYR A 1 509 ? -20.739 23.018 52.290 1.00 80.25 509 TYR A CA 1
ATOM 4230 C C . TYR A 1 509 ? -21.966 23.617 51.597 1.00 80.25 509 TYR A C 1
ATOM 4232 O O . TYR A 1 509 ? -23.090 23.417 52.060 1.00 80.25 509 TYR A O 1
ATOM 4240 N N . TRP A 1 510 ? -21.730 24.289 50.471 1.00 77.50 510 TRP A N 1
ATOM 4241 C CA . TRP A 1 510 ? -22.743 24.8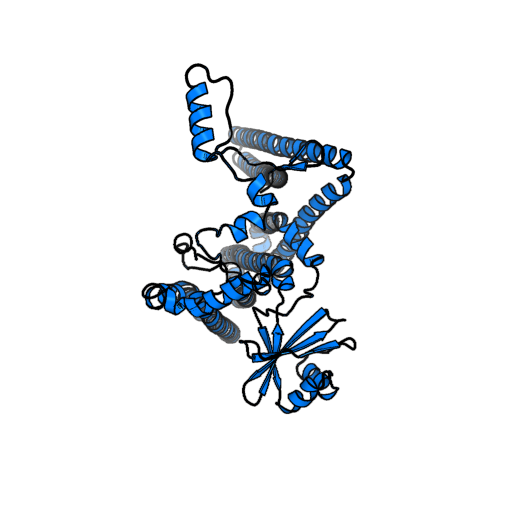44 49.584 1.00 77.50 510 TRP A CA 1
ATOM 4242 C C . TRP A 1 510 ? -22.569 24.314 48.156 1.00 77.50 510 TRP A C 1
ATOM 4244 O O . TRP A 1 510 ? -21.442 24.141 47.679 1.00 77.50 510 TRP A O 1
ATOM 4254 N N . GLN A 1 511 ? -23.690 24.058 47.483 1.00 72.44 511 GLN A N 1
ATOM 4255 C CA . GLN A 1 511 ? -23.778 23.667 46.075 1.00 72.44 511 GLN A CA 1
ATOM 4256 C C . GLN A 1 511 ? -24.889 24.447 45.377 1.00 72.44 511 GLN A C 1
ATOM 4258 O O . GLN A 1 511 ? -25.977 24.596 45.974 1.00 72.44 511 GLN A O 1
#

Foldseek 3Di:
DDLLLQLVVLLVVLVVLLVVLVVVLVVQCVVCVVVVDPVSNVVSVVSNVVSNVVSCVSNVVSVVVLVVVLVVCVVVVNNVVSVVLVCLLVVQLVVQLVVLLCVLV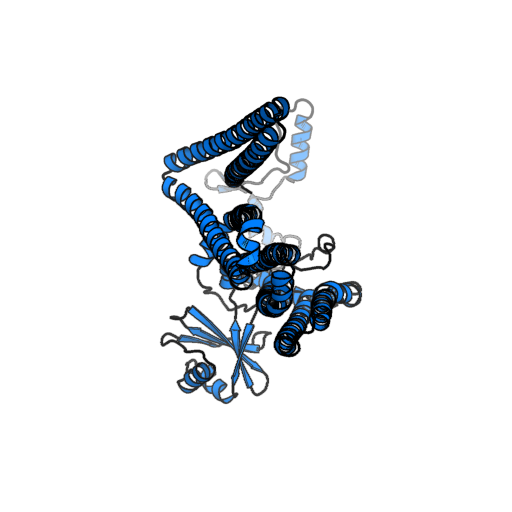VLLVVLDVLQDDDPVCCVVCVVVVVVVVVVLNVVSNVVSNVLRNVRSVCSVLVVLQVDFDADPDDFPQPDWAWQDKAFCVCVVVLVVFDCDPVNQVVCVVSPHHADPDKGKDADDQDPVQWGIKIQRPVVRFIWTWGDDPRMITIIGGDGPSCVVRVLVVLQSVLVSVLVSLVVSCVSSVVSLVCQCPRDPVSVVSSLVCVLVSVLVSVLVNLVSVLSNLVSVLVCQQADPDAADPCVVVVPDPDGGDFQLSVQLSVLSVVLNVLSVVLNVQSVVCVVVVDPVSVVVSVCSNVVSCCVRNHVVSVVCCVPPCVVPVCVRGVVVVVVVVVVVCVVVVVVVDDDDDDPDDDQDPVNLVVCVQCVQAPDPDDQQVVQVVVVVVCVVPPPDDDDHTDDDDWDADPNDTYD